Protein AF-A0AAD3SDN3-F1 (afdb_monomer_lite)

Secondary structure (DSSP, 8-state):
-----------------------HHHHHHHHHHHHHHHHHHHHHHHHHHHHHHHHHHHHHHHHHHHHHHHHHHHHHHHHHHHHHHHHHHHHHHHHHHHHHHHHHHHHHHHHHHHHHHHHHHHHHHHHHHHHHHHHHHHHHHHHHHHHHHHHHHHHHHHHHHHHHHHHHHHHHHHHHHHHHHHHHHHHHHHHHHTS-TTSHHHHHHHHHHHHHHHTTSTTS--SSHHHHHHHHHHHHHHHHHHHHHHHHHHHHHHHHHHHHHHHHHHHHHHHHHHHHHHHHHHHHHHHHHHHHH-TT-SS-SSS---------------HHHHHHHHHHHHHHHHHHHHHHHHHHHHHHHHHHHHHHHHHHHHHHHHHHHHHHHHHHHHHHHHHHHHHHHHHHH--S-HHHHHHHHHHHHHHHHHHTT-----------------------------TTHHHHHHHHHHHHHHHHHHHHHHHHHHHHHHHHHHHHHHHHHHHHHHHHHHHHHHHHHHHHHHHHHHHHHHHHHHHHHHHHHHHHHHHHHHHHHHHHHHHHHHHHHHHHHHHHHHHHHHHHHHHHHHHHHHHHHHHHHHHHHHHHHHHHHHHHHHHHHHHHHHHHHHHHHHHHHHHHHHHHTS------PPP----------------------------------

pLDDT: mean 76.63, std 21.66, range [28.31, 98.19]

InterPro domains:
  IPR040300 Uncharacterized protein At3g49055-like [PTHR34937] (260-668)

Foldseek 3Di:
DDDDDDDDDDDDDDDDDDDDDDDPPVVVVVVVVVVVVVVVVVVVVVVVVVVVVVVVVVVVVVVVVVVVVVVVVVVVVVVVVVVVVVVVVVVVVVVVVVVVVVVVVVVVVVVVVVVVVVVVVVVVVVVVVVVVVVVVVVVVVVVVVVVVVVVVVVVVVVVVVVVVVVVVVVVVVVVVVVVVVVVVVVVVVVVVVVDPDPPPVVVVVVVVVVVVVVVVVPPDDPPPVVVVVVVVVVVVVVVVVVVVVVVVVVVVVVVVVVVVVVVVVVVVLVVLVVVQVVLVVLLVVLVVLLVVLPPDDPDPPDPDPPDDDPPDDDDPDDPVVVSVVSSVVSNVSSVVSVVVSVVSVVVVVVVVVVVVVVVVVVVVVVVVVVVVVVVVVVVVVVVVVVLVVVLVVPPDDPVVSVVSVVVSVQVVCVVVPNHDPPDDDDDDDDDDDDDDDDDDDDDDDDDPVVVVVVVVVVVVVVVVVVVVVVVVVVVVVVVVVVVVVVVVVVVVVVVVVVVVVVVVVVVVVVVVVVVVVVVVVVVVVVVVVVVVVVVVVVVVVVVVVVVVVVVVVVVVVVVVVVVVVVVVVVVVVVVVVVVVVVVVVVVVVVVVVVVVVVVVVVVVVVVVVVVVVVVVVVVVVVVVVVCVVPDDDDDDDDDDDDPDDDDDDDDDDDDDDDDDDDDDDDDDDDDDD

Sequence (673 aa):
MDGSEPSPSPGTPIITAGDNSPNKDQNYQLQSEYDSLLAELESLRASYHTLEFKYKEAEDNLVEFQQERDDALKKIVEFEKTVEGLSSERDGLCDWMRRAGEREEDLKRKIDDGMREKEGLEREIYAMVREREELVSKIDVGIREKEDLIREVEVYKKKNVELEDEKRERLESFSRNLESISAIKESMVRIAESLDGERVENVAKKSKELKQNLDSAEKYGESKELSELSLELNVVSRMVEWVEVRLDDNRRKMKEEKSELEDEKGGRVEDLSRSLNSISTLKESLARIIESLDEDKEDNAIEESKDMKEDSISDEKSEESKELNVFLMELNAVLRIAKRVEANLNDYQEKMKKEKREFENSVVSLTEENRDINSLLRIALIEKEAVEKSLNKLKGNNEQKRVALLQIAERGLQRVGFGFMMGAAPSEPSAENTSSNASNVSDSSECEEEVVSLASTLEKIMKNLRLEITQLRRALEESRSDNERLRSLTEKQAQQIAEQTLCIKELEDQETMLTQNVKEFLMEIKATEEEVARWRGACELEVEAGKSIVEERDKVIALLKLELDKTRAALEVSNRKLKVKEELAAVAIAAQEAAERSLQLADSRAAGLHERIEELTRQSEEAENRKQNRKWVRRLCWPWRVLKANAATAASTKVQDVRHLLPEMQALLHTTI

Radius of gyration: 79.08 Å; chains: 1; bounding box: 184×102×234 Å

Organism: Nepenthes gracilis (NCBI:txid150966)

Structure (mmCIF, N/CA/C/O backbone):
data_AF-A0AAD3SDN3-F1
#
_entry.id   AF-A0AAD3SDN3-F1
#
loop_
_atom_site.group_PDB
_atom_site.id
_atom_site.type_symbol
_atom_site.label_atom_id
_atom_site.label_alt_id
_atom_site.label_comp_id
_atom_site.label_asym_id
_atom_site.label_entity_id
_atom_site.label_seq_id
_atom_site.pdbx_PDB_ins_code
_atom_site.Cartn_x
_atom_site.Cartn_y
_atom_site.Cartn_z
_atom_site.occupancy
_atom_site.B_iso_or_equiv
_atom_site.auth_seq_id
_atom_site.auth_comp_id
_atom_site.auth_asym_id
_atom_site.auth_atom_id
_atom_site.pdbx_PDB_model_num
ATOM 1 N N . MET A 1 1 ? 74.213 -10.047 -65.437 1.00 37.81 1 MET A N 1
ATOM 2 C CA . MET A 1 1 ? 75.524 -10.716 -65.385 1.00 37.81 1 MET A CA 1
ATOM 3 C C . MET A 1 1 ? 75.721 -11.417 -66.710 1.00 37.81 1 MET A C 1
ATOM 5 O O . MET A 1 1 ? 74.798 -12.095 -67.133 1.00 37.81 1 MET A O 1
ATOM 9 N N . ASP A 1 2 ? 76.851 -11.099 -67.339 1.00 40.00 2 ASP A N 1
ATOM 10 C CA . ASP A 1 2 ? 77.615 -11.761 -68.406 1.00 40.00 2 ASP A CA 1
ATOM 11 C C . ASP A 1 2 ? 77.038 -12.915 -69.233 1.00 40.00 2 ASP A C 1
ATOM 13 O O . ASP A 1 2 ? 76.475 -13.871 -68.710 1.00 40.00 2 ASP A O 1
ATOM 17 N N . GLY A 1 3 ? 77.402 -12.889 -70.521 1.00 40.22 3 GLY A N 1
ATOM 18 C CA . GLY A 1 3 ? 77.595 -14.088 -71.341 1.00 40.22 3 GLY A CA 1
ATOM 19 C C . GLY A 1 3 ? 77.077 -13.915 -72.768 1.00 40.22 3 GLY A C 1
ATOM 20 O O . GLY A 1 3 ? 75.964 -14.322 -73.058 1.00 40.22 3 GLY A O 1
ATOM 21 N N . SER A 1 4 ? 77.759 -13.160 -73.630 1.00 40.25 4 SER A N 1
ATOM 22 C CA . SER A 1 4 ? 78.817 -13.669 -74.528 1.00 40.25 4 SER A CA 1
ATOM 23 C C . SER A 1 4 ? 78.279 -14.530 -75.680 1.00 40.25 4 SER A C 1
ATOM 25 O O . SER A 1 4 ? 78.220 -15.753 -75.592 1.00 40.25 4 SER A O 1
ATOM 27 N N . GLU A 1 5 ? 77.961 -13.867 -76.794 1.00 47.41 5 GLU A N 1
ATOM 28 C CA . GLU A 1 5 ? 78.005 -14.458 -78.138 1.00 47.41 5 GLU A CA 1
ATOM 29 C C . GLU A 1 5 ? 79.453 -14.828 -78.512 1.00 47.41 5 GLU A C 1
ATOM 31 O O . GLU A 1 5 ? 80.381 -14.092 -78.159 1.00 47.41 5 GLU A O 1
ATOM 36 N N . PRO A 1 6 ? 79.664 -15.890 -79.311 1.00 48.72 6 PRO A N 1
ATOM 37 C CA . PRO A 1 6 ? 80.833 -15.975 -80.166 1.00 48.72 6 PRO A CA 1
ATOM 38 C C . PRO A 1 6 ? 80.476 -15.986 -81.660 1.00 48.72 6 PRO A C 1
ATOM 40 O O . PRO A 1 6 ? 79.524 -16.606 -82.127 1.00 48.72 6 PRO A O 1
ATOM 43 N N . SER A 1 7 ? 81.341 -15.274 -82.370 1.00 38.91 7 SER A N 1
ATOM 44 C CA . SER A 1 7 ? 81.437 -14.946 -83.788 1.00 38.91 7 SER A CA 1
ATOM 45 C C . SER A 1 7 ? 81.396 -16.126 -84.782 1.00 38.91 7 SER A C 1
ATOM 47 O O . SER A 1 7 ? 81.728 -17.259 -84.430 1.00 38.91 7 SER A O 1
ATOM 49 N N . PRO A 1 8 ? 81.111 -15.849 -86.072 1.00 52.03 8 PRO A N 1
ATOM 50 C CA . PRO A 1 8 ? 81.105 -16.836 -87.148 1.00 52.03 8 PRO A CA 1
ATOM 51 C C . PRO A 1 8 ? 82.516 -17.061 -87.720 1.00 52.03 8 PRO A C 1
ATOM 53 O O . PRO A 1 8 ? 83.302 -16.124 -87.857 1.00 52.03 8 PRO A O 1
ATOM 56 N N . SER A 1 9 ? 82.831 -18.299 -88.112 1.00 36.91 9 SER A N 1
ATOM 57 C CA . SER A 1 9 ? 84.008 -18.626 -88.932 1.00 36.91 9 SER A CA 1
ATOM 58 C C . SER A 1 9 ? 83.576 -19.214 -90.281 1.00 36.91 9 SER A C 1
ATOM 60 O O . SER A 1 9 ? 82.856 -20.212 -90.294 1.00 36.91 9 SER A O 1
ATOM 62 N N . PRO A 1 10 ? 84.017 -18.633 -91.413 1.00 56.72 10 PRO A N 1
ATOM 63 C CA . PRO A 1 10 ? 83.818 -19.174 -92.751 1.00 56.72 10 PRO A CA 1
ATOM 64 C C . PRO A 1 10 ? 85.047 -19.986 -93.193 1.00 56.72 10 PRO A C 1
ATOM 66 O O . PRO A 1 10 ? 86.179 -19.507 -93.138 1.00 56.72 10 PRO A O 1
ATOM 69 N N . GLY A 1 11 ? 84.825 -21.217 -93.656 1.00 38.62 11 GLY A N 1
ATOM 70 C CA . GLY A 1 11 ? 85.870 -22.120 -94.141 1.00 38.62 11 GLY A CA 1
ATOM 71 C C . GLY A 1 11 ? 85.460 -22.825 -95.434 1.00 38.62 11 GLY A C 1
ATOM 72 O O . GLY A 1 11 ? 84.835 -23.876 -95.403 1.00 38.62 11 GLY A O 1
ATOM 73 N N . THR A 1 12 ? 85.827 -22.213 -96.560 1.00 44.38 12 THR A N 1
ATOM 74 C CA . THR A 1 12 ? 86.000 -22.774 -97.921 1.00 44.38 12 THR A CA 1
ATOM 75 C C . THR A 1 12 ? 86.770 -24.120 -97.916 1.00 44.38 12 THR A C 1
ATOM 77 O O . THR A 1 12 ? 87.548 -24.319 -96.982 1.00 44.38 12 THR A O 1
ATOM 80 N N . PRO A 1 13 ? 86.693 -25.010 -98.945 1.00 48.81 13 PRO A N 1
ATOM 81 C CA . PRO A 1 13 ? 87.228 -24.669 -100.271 1.00 48.81 13 PRO A CA 1
ATOM 82 C C . PRO A 1 13 ? 86.582 -25.303 -101.522 1.00 48.81 13 PRO A C 1
ATOM 84 O O . PRO A 1 13 ? 85.961 -26.360 -101.532 1.00 48.81 13 PRO A O 1
ATOM 87 N N . ILE A 1 14 ? 86.864 -24.594 -102.612 1.00 42.34 14 ILE A N 1
ATOM 88 C CA . ILE A 1 14 ? 86.837 -24.958 -104.028 1.00 42.34 14 ILE A CA 1
ATOM 89 C C . ILE A 1 14 ? 87.707 -26.202 -104.294 1.00 42.34 14 ILE A C 1
ATOM 91 O O . ILE A 1 14 ? 88.878 -26.202 -103.916 1.00 42.34 14 ILE A O 1
ATOM 95 N N . ILE A 1 15 ? 87.191 -27.193 -105.036 1.00 39.31 15 ILE A N 1
ATOM 96 C CA . ILE A 1 15 ? 87.999 -28.141 -105.828 1.00 39.31 15 ILE A CA 1
ATOM 97 C C . ILE A 1 15 ? 87.371 -28.292 -107.219 1.00 39.31 15 ILE A C 1
ATOM 99 O O . ILE A 1 15 ? 86.205 -28.647 -107.377 1.00 39.31 15 ILE A O 1
ATOM 103 N N . THR A 1 16 ? 88.180 -27.982 -108.226 1.00 37.66 16 THR A N 1
ATOM 104 C CA . THR A 1 16 ? 87.940 -28.113 -109.663 1.00 37.66 16 THR A CA 1
ATOM 105 C C . THR A 1 16 ? 88.268 -29.514 -110.183 1.00 37.66 16 THR A C 1
ATOM 107 O O . THR A 1 16 ? 89.289 -30.074 -109.801 1.00 37.66 16 THR A O 1
ATOM 110 N N . ALA A 1 17 ? 87.464 -29.951 -111.158 1.00 35.44 17 ALA A N 1
ATOM 111 C CA . ALA A 1 17 ? 87.766 -30.843 -112.286 1.00 35.44 17 ALA A CA 1
ATOM 112 C C . ALA A 1 17 ? 88.344 -32.248 -112.011 1.00 35.44 17 ALA A C 1
ATOM 114 O O . ALA A 1 17 ? 89.496 -32.423 -111.628 1.00 35.44 17 ALA A O 1
ATOM 115 N N . GLY A 1 18 ? 87.557 -33.258 -112.385 1.00 33.72 18 GLY A N 1
ATOM 116 C CA . GLY A 1 18 ? 87.998 -34.637 -112.564 1.00 33.72 18 GLY A CA 1
ATOM 117 C C . GLY A 1 18 ? 86.913 -35.449 -113.261 1.00 33.72 18 GLY A C 1
ATOM 118 O O . GLY A 1 18 ? 86.031 -35.990 -112.602 1.00 33.72 18 GLY A O 1
ATOM 119 N N . ASP A 1 19 ? 86.966 -35.483 -114.594 1.00 40.09 19 ASP A N 1
ATOM 120 C CA . ASP A 1 19 ? 86.194 -36.390 -115.442 1.00 40.09 19 ASP A CA 1
ATOM 121 C C . ASP A 1 19 ? 86.355 -37.839 -114.970 1.00 40.09 19 ASP A C 1
ATOM 123 O O . ASP A 1 19 ? 87.475 -38.343 -114.906 1.00 40.09 19 ASP A O 1
ATOM 127 N N . ASN A 1 20 ? 85.235 -38.500 -114.667 1.00 38.78 20 ASN A N 1
ATOM 128 C CA . ASN A 1 20 ? 84.990 -39.919 -114.939 1.00 38.78 20 ASN A CA 1
ATOM 129 C C . ASN A 1 20 ? 83.547 -40.271 -114.552 1.00 38.78 20 ASN A C 1
ATOM 131 O O . ASN A 1 20 ? 83.221 -40.492 -113.388 1.00 38.78 20 ASN A O 1
ATOM 135 N N . SER A 1 21 ? 82.676 -40.341 -115.561 1.00 47.00 21 SER A N 1
ATOM 136 C CA . SER A 1 21 ? 81.400 -41.056 -115.468 1.00 47.00 21 SER A CA 1
ATOM 137 C C . SER A 1 21 ? 81.685 -42.531 -115.157 1.00 47.00 21 SER A C 1
ATOM 139 O O . SER A 1 21 ? 82.537 -43.132 -115.818 1.00 47.00 21 SER A O 1
ATOM 141 N N . PRO A 1 22 ? 81.006 -43.122 -114.160 1.00 45.06 22 PRO A N 1
ATOM 142 C CA . PRO A 1 22 ? 79.918 -44.028 -114.529 1.00 45.06 22 PRO A CA 1
ATOM 143 C C . PRO A 1 22 ? 78.721 -44.017 -113.552 1.00 45.06 22 PRO A C 1
ATOM 145 O O . PRO A 1 22 ? 78.817 -43.590 -112.410 1.00 45.06 22 PRO A O 1
ATOM 148 N N . ASN A 1 23 ? 77.599 -44.569 -114.021 1.00 44.19 23 ASN A N 1
ATOM 149 C CA . ASN A 1 23 ? 76.386 -44.945 -113.278 1.00 44.19 23 ASN A CA 1
ATOM 150 C C . ASN A 1 23 ? 75.472 -43.829 -112.743 1.00 44.19 23 ASN A C 1
ATOM 152 O O . ASN A 1 23 ? 75.462 -43.487 -111.563 1.00 44.19 23 ASN A O 1
ATOM 156 N N . LYS A 1 24 ? 74.558 -43.382 -113.620 1.00 51.09 24 LYS A N 1
ATOM 157 C CA . LYS A 1 24 ? 73.348 -42.615 -113.270 1.00 51.09 24 LYS A CA 1
ATOM 158 C C . LYS A 1 24 ? 72.533 -43.254 -112.133 1.00 51.09 24 LYS A C 1
ATOM 160 O O . LYS A 1 24 ? 71.957 -42.513 -111.347 1.00 51.09 24 LYS A O 1
ATOM 165 N N . ASP A 1 25 ? 72.543 -44.578 -111.990 1.00 54.25 25 ASP A N 1
ATOM 166 C CA . ASP A 1 25 ? 71.710 -45.278 -111.003 1.00 54.25 25 ASP A CA 1
ATOM 167 C C . ASP A 1 25 ? 72.150 -45.046 -109.545 1.00 54.25 25 ASP A C 1
ATOM 169 O O . ASP A 1 25 ? 71.295 -44.907 -108.679 1.00 54.25 25 ASP A O 1
ATOM 173 N N . GLN A 1 26 ? 73.452 -44.890 -109.264 1.00 53.69 26 GLN A N 1
ATOM 174 C CA . GLN A 1 26 ? 73.941 -44.565 -107.909 1.00 53.69 26 GLN A CA 1
ATOM 175 C C . GLN A 1 26 ? 73.656 -43.110 -107.513 1.00 53.69 26 GLN A C 1
ATOM 177 O O . GLN A 1 26 ? 73.443 -42.820 -106.339 1.00 53.69 26 GLN A O 1
ATOM 182 N N . ASN A 1 27 ? 73.616 -42.199 -108.489 1.00 54.69 27 ASN A N 1
ATOM 183 C CA . ASN A 1 27 ? 73.317 -40.787 -108.255 1.00 54.69 27 ASN A CA 1
ATOM 184 C C . ASN A 1 27 ? 71.819 -40.574 -107.959 1.00 54.69 27 ASN A C 1
ATOM 186 O O . ASN A 1 27 ? 71.474 -39.835 -107.047 1.00 54.69 27 ASN A O 1
ATOM 190 N N . TYR A 1 28 ? 70.923 -41.308 -108.635 1.00 62.38 28 TYR A N 1
ATOM 191 C CA . TYR A 1 28 ? 69.497 -41.331 -108.273 1.00 62.38 28 TYR A CA 1
ATOM 192 C C . TYR A 1 28 ? 69.248 -41.942 -106.884 1.00 62.38 28 TYR A C 1
ATOM 194 O O . TYR A 1 28 ? 68.345 -41.499 -106.179 1.00 62.38 28 TYR A O 1
ATOM 202 N N . GLN A 1 29 ? 70.056 -42.925 -106.476 1.00 69.19 29 GLN A N 1
ATOM 203 C CA . GLN A 1 29 ? 69.941 -43.581 -105.171 1.00 69.19 29 GLN A CA 1
ATOM 204 C C . GLN A 1 29 ? 70.410 -42.670 -104.027 1.00 69.19 29 GLN A C 1
ATOM 206 O O . GLN A 1 29 ? 69.671 -42.476 -103.068 1.00 69.19 29 GLN A O 1
ATOM 211 N N . LEU A 1 30 ? 71.565 -42.015 -104.183 1.00 72.62 30 LEU A N 1
ATOM 212 C CA . LEU A 1 30 ? 72.063 -41.006 -103.239 1.00 72.62 30 LEU A CA 1
ATOM 213 C C . LEU A 1 30 ? 71.137 -39.789 -103.142 1.00 72.62 30 LEU A C 1
ATOM 215 O O . LEU A 1 30 ? 70.952 -39.241 -102.059 1.00 72.62 30 LEU A O 1
ATOM 219 N N . GLN A 1 31 ? 70.532 -39.373 -104.256 1.00 75.62 31 GLN A N 1
ATOM 220 C CA . GLN A 1 31 ? 69.595 -38.253 -104.264 1.00 75.62 31 GLN A CA 1
ATOM 221 C C . GLN A 1 31 ? 68.256 -38.619 -103.607 1.00 75.62 31 GLN A C 1
ATOM 223 O O . GLN A 1 31 ? 67.718 -37.824 -102.847 1.00 75.62 31 GLN A O 1
ATOM 228 N N . SER A 1 32 ? 67.767 -39.849 -103.801 1.00 78.31 32 SER A N 1
ATOM 229 C CA . SER A 1 32 ? 66.595 -40.360 -103.080 1.00 78.31 32 SER A CA 1
ATOM 230 C C . SER A 1 32 ? 66.852 -40.526 -101.578 1.00 78.31 32 SER A C 1
ATOM 232 O O . SER A 1 32 ? 65.950 -40.279 -100.782 1.00 78.31 32 SER A O 1
ATOM 234 N N . GLU A 1 33 ? 68.053 -40.953 -101.178 1.00 82.38 33 GLU A N 1
ATOM 235 C CA . GLU A 1 33 ? 68.458 -41.023 -99.767 1.00 82.38 33 GLU A CA 1
ATOM 236 C C . GLU A 1 33 ? 68.576 -39.622 -99.153 1.00 82.38 33 GLU A C 1
ATOM 238 O O . GLU A 1 33 ? 68.126 -39.405 -98.029 1.00 82.38 33 GLU A O 1
ATOM 243 N N . TYR A 1 34 ? 69.108 -38.652 -99.903 1.00 81.94 34 TYR A N 1
ATOM 244 C CA . TYR A 1 34 ? 69.172 -37.249 -99.495 1.00 81.94 34 TYR A CA 1
ATOM 245 C C . TYR A 1 34 ? 67.779 -36.633 -99.315 1.00 81.94 34 TYR A C 1
ATOM 247 O O . TYR A 1 34 ? 67.525 -36.009 -98.288 1.00 81.94 34 TYR A O 1
ATOM 255 N N . ASP A 1 35 ? 66.861 -36.853 -100.259 1.00 84.44 35 ASP A N 1
ATOM 256 C CA . ASP A 1 35 ? 65.482 -36.360 -100.170 1.00 84.44 35 ASP A CA 1
ATOM 257 C C . ASP A 1 35 ? 64.709 -37.040 -99.020 1.00 84.44 35 ASP A C 1
ATOM 259 O O . ASP A 1 35 ? 63.925 -36.387 -98.330 1.00 84.44 35 ASP A O 1
ATOM 263 N N . SER A 1 36 ? 64.972 -38.327 -98.748 1.00 86.88 36 SER A N 1
ATOM 264 C CA . SER A 1 36 ? 64.420 -39.046 -97.585 1.00 86.88 36 SER A CA 1
ATOM 265 C C . SER A 1 36 ? 64.940 -38.476 -96.263 1.00 86.88 36 SER A C 1
ATOM 267 O O . SER A 1 36 ? 64.159 -38.227 -95.348 1.00 86.88 36 SER A O 1
ATOM 269 N N . LEU A 1 37 ? 66.248 -38.221 -96.167 1.00 87.81 37 LEU A N 1
ATOM 270 C CA . LEU A 1 37 ? 66.866 -37.596 -94.994 1.00 87.81 37 LEU A CA 1
ATOM 271 C C . LEU A 1 37 ? 66.384 -36.155 -94.792 1.00 87.81 37 LEU A C 1
ATOM 273 O O . LEU A 1 37 ? 66.201 -35.718 -93.655 1.00 87.81 37 LEU A O 1
ATOM 277 N N . LEU A 1 38 ? 66.150 -35.413 -95.876 1.00 88.19 38 LEU A N 1
ATOM 278 C CA . LEU A 1 38 ? 65.588 -34.068 -95.819 1.00 88.19 38 LEU A CA 1
ATOM 279 C C . LEU A 1 38 ? 64.148 -34.099 -95.288 1.00 88.19 38 LEU A C 1
ATOM 281 O O . LEU A 1 38 ? 63.824 -33.331 -94.385 1.00 88.19 38 LEU A O 1
ATOM 285 N N . ALA A 1 39 ? 63.319 -35.032 -95.766 1.00 87.31 39 ALA A N 1
ATOM 286 C CA . ALA A 1 39 ? 61.962 -35.234 -95.262 1.00 87.31 39 ALA A CA 1
ATOM 287 C C . ALA A 1 39 ? 61.943 -35.658 -93.779 1.00 87.31 39 ALA A C 1
ATOM 289 O O . ALA A 1 39 ? 61.107 -35.183 -93.007 1.00 87.31 39 ALA A O 1
ATOM 290 N N . GLU A 1 40 ? 62.886 -36.502 -93.346 1.00 91.44 40 GLU A N 1
ATOM 291 C CA . GLU A 1 40 ? 63.057 -36.864 -91.933 1.00 91.44 40 GLU A CA 1
ATOM 292 C C . GLU A 1 40 ? 63.473 -35.662 -91.073 1.00 91.44 40 GLU A C 1
ATOM 294 O O . GLU A 1 40 ? 62.921 -35.468 -89.989 1.00 91.44 40 GLU A O 1
ATOM 299 N N . LEU A 1 41 ? 64.388 -34.815 -91.556 1.00 88.69 41 LEU A N 1
ATOM 300 C CA . LEU A 1 41 ? 64.799 -33.586 -90.867 1.00 88.69 41 LEU A CA 1
ATOM 301 C C . LEU A 1 41 ? 63.670 -32.553 -90.786 1.00 88.69 41 LEU A C 1
ATOM 303 O O . LEU A 1 41 ? 63.511 -31.897 -89.755 1.00 88.69 41 LEU A O 1
ATOM 307 N N . GLU A 1 42 ? 62.875 -32.403 -91.844 1.00 90.75 42 GLU A N 1
ATOM 308 C CA . GLU A 1 42 ? 61.697 -31.532 -91.851 1.00 90.75 42 GLU A CA 1
ATOM 309 C C . GLU A 1 42 ? 60.608 -32.053 -90.904 1.00 90.75 42 GLU A C 1
ATOM 311 O O . GLU A 1 42 ? 60.052 -31.275 -90.124 1.00 90.75 42 GLU A O 1
ATOM 316 N N . SER A 1 43 ? 60.372 -33.369 -90.881 1.00 91.62 43 SER A N 1
ATOM 317 C CA . SER A 1 43 ? 59.487 -34.029 -89.913 1.00 91.62 43 SER A CA 1
ATOM 318 C C . SER A 1 43 ? 59.977 -33.836 -88.473 1.00 91.62 43 SER A C 1
ATOM 320 O O . SER A 1 43 ? 59.195 -33.494 -87.582 1.00 91.62 43 SER A O 1
ATOM 322 N N . LEU A 1 44 ? 61.284 -33.980 -88.230 1.00 93.56 44 LEU A N 1
ATOM 323 C CA . LEU A 1 44 ? 61.881 -33.763 -86.915 1.00 93.56 44 LEU A CA 1
ATOM 324 C C . LEU A 1 44 ? 61.748 -32.298 -86.481 1.00 93.56 44 LEU A C 1
ATOM 326 O O . LEU A 1 44 ? 61.363 -32.038 -85.342 1.00 93.56 44 LEU A O 1
ATOM 330 N N . ARG A 1 45 ? 61.972 -31.339 -87.387 1.00 92.12 45 ARG A N 1
ATOM 331 C CA . ARG A 1 45 ? 61.772 -29.907 -87.120 1.00 92.12 45 ARG A CA 1
ATOM 332 C C . ARG A 1 45 ? 60.311 -29.591 -86.787 1.00 92.12 45 ARG A C 1
ATOM 334 O O . ARG A 1 45 ? 60.052 -28.864 -85.831 1.00 92.12 45 ARG A O 1
ATOM 341 N N . ALA A 1 46 ? 59.358 -30.164 -87.520 1.00 92.00 46 ALA A N 1
ATOM 342 C CA . ALA A 1 46 ? 57.933 -30.015 -87.224 1.00 92.00 46 ALA A CA 1
ATOM 343 C C . ALA A 1 46 ? 57.566 -30.614 -85.852 1.00 92.00 46 ALA A C 1
ATOM 345 O O . ALA A 1 46 ? 56.816 -30.005 -85.083 1.00 92.00 46 ALA A O 1
ATOM 346 N N . SER A 1 47 ? 58.141 -31.771 -85.504 1.00 93.62 47 SER A N 1
ATOM 347 C CA . SER A 1 47 ? 57.955 -32.388 -84.186 1.00 93.62 47 SER A CA 1
ATOM 348 C C . SER A 1 47 ? 58.562 -31.550 -83.054 1.00 93.62 47 SER A C 1
ATOM 350 O O . SER A 1 47 ? 57.937 -31.408 -82.005 1.00 93.62 47 SER A O 1
ATOM 352 N N . TYR A 1 48 ? 59.721 -30.924 -83.290 1.00 93.31 48 TYR A N 1
ATOM 353 C CA . TYR A 1 48 ? 60.373 -30.025 -82.341 1.00 93.31 48 TYR A CA 1
ATOM 354 C C . TYR A 1 48 ? 59.525 -28.779 -82.092 1.00 93.31 48 TYR A C 1
ATOM 356 O O . TYR A 1 48 ? 59.244 -28.471 -80.942 1.00 93.31 48 TYR A O 1
ATOM 364 N N . HIS A 1 49 ? 59.023 -28.120 -83.142 1.00 93.38 49 HIS A N 1
ATOM 365 C CA . HIS A 1 49 ? 58.121 -26.975 -82.974 1.00 93.38 49 HIS A CA 1
ATOM 366 C C . HIS A 1 49 ? 56.811 -27.354 -82.276 1.00 93.38 49 HIS A C 1
ATOM 368 O O . HIS A 1 49 ? 56.286 -26.582 -81.480 1.00 93.38 49 HIS A O 1
ATOM 374 N N . THR A 1 50 ? 56.294 -28.562 -82.522 1.00 94.50 50 THR A N 1
ATOM 375 C CA . THR A 1 50 ? 55.121 -29.075 -81.798 1.00 94.50 50 THR A CA 1
ATOM 376 C C . THR A 1 50 ? 55.430 -29.279 -80.312 1.00 94.50 50 THR A C 1
ATOM 378 O O . THR A 1 50 ? 54.593 -28.983 -79.461 1.00 94.50 50 THR A O 1
ATOM 381 N N . LEU A 1 51 ? 56.622 -29.784 -79.985 1.00 94.25 51 LEU A N 1
ATOM 382 C CA . LEU A 1 51 ? 57.066 -29.964 -78.604 1.00 94.25 51 LEU A CA 1
ATOM 383 C C . LEU A 1 51 ? 57.317 -28.619 -77.913 1.00 94.25 51 LEU A C 1
ATOM 385 O O . LEU A 1 51 ? 56.909 -28.450 -76.773 1.00 94.25 51 LEU A O 1
ATOM 389 N N . GLU A 1 52 ? 57.929 -27.665 -78.609 1.00 93.38 52 GLU A N 1
ATOM 390 C CA . GLU A 1 52 ? 58.162 -26.294 -78.145 1.00 93.38 52 GLU A CA 1
ATOM 391 C C . GLU A 1 52 ? 56.838 -25.577 -77.851 1.00 93.38 52 GLU A C 1
ATOM 393 O O . GLU A 1 52 ? 56.685 -24.966 -76.795 1.00 93.38 52 GLU A O 1
ATOM 398 N N . PHE A 1 53 ? 55.840 -25.730 -78.728 1.00 94.62 53 PHE A N 1
ATOM 399 C CA . PHE A 1 53 ? 54.489 -25.221 -78.496 1.00 94.62 53 PHE A CA 1
ATOM 400 C C . PHE A 1 53 ? 53.845 -25.849 -77.252 1.00 94.62 53 PHE A C 1
ATOM 402 O O . PHE A 1 53 ? 53.357 -25.126 -76.390 1.00 94.62 53 PHE A O 1
ATOM 409 N N . LYS A 1 54 ? 53.895 -27.181 -77.118 1.00 95.38 54 LYS A N 1
ATOM 410 C CA . LYS A 1 54 ? 53.355 -27.889 -75.942 1.00 95.38 54 LYS A CA 1
ATOM 411 C C . LYS A 1 54 ? 54.090 -27.544 -74.650 1.00 95.38 54 LYS A C 1
ATOM 413 O O . LYS A 1 54 ? 53.474 -27.514 -73.592 1.00 95.38 54 LYS A O 1
ATOM 418 N N . TYR A 1 55 ? 55.399 -27.312 -74.722 1.00 93.94 55 TYR A N 1
ATOM 419 C CA . TYR A 1 55 ? 56.193 -26.868 -73.582 1.00 93.94 55 TYR A CA 1
ATOM 420 C C . TYR A 1 55 ? 55.732 -25.484 -73.124 1.00 93.94 55 TYR A C 1
ATOM 422 O O . TYR A 1 55 ? 55.480 -25.294 -71.939 1.00 93.94 55 TYR A O 1
ATOM 430 N N . LYS A 1 56 ? 55.537 -24.554 -74.066 1.00 94.19 56 LYS A N 1
ATOM 431 C CA . LYS A 1 56 ? 55.024 -23.215 -73.769 1.00 94.19 56 LYS A CA 1
ATOM 432 C C . LYS A 1 56 ? 53.601 -23.244 -73.206 1.00 94.19 56 LYS A C 1
ATOM 434 O O . LYS A 1 56 ? 53.324 -22.579 -72.221 1.00 94.19 56 LYS A O 1
ATOM 439 N N . GLU A 1 57 ? 52.728 -24.074 -73.771 1.00 95.44 57 GLU A N 1
ATOM 440 C CA . GLU A 1 57 ? 51.373 -24.299 -73.252 1.00 95.44 57 GLU A CA 1
ATOM 441 C C . GLU A 1 57 ? 51.395 -24.875 -71.823 1.00 95.44 57 GLU A C 1
ATOM 443 O O . GLU A 1 57 ? 50.621 -24.458 -70.966 1.00 95.44 57 GLU A O 1
ATOM 448 N N . ALA A 1 58 ? 52.300 -25.813 -71.525 1.00 93.94 58 ALA A N 1
ATOM 449 C CA . ALA A 1 58 ? 52.472 -26.345 -70.173 1.00 93.94 58 ALA A CA 1
ATOM 450 C C . ALA A 1 58 ? 53.034 -25.302 -69.189 1.00 93.94 58 ALA A C 1
ATOM 452 O O . ALA A 1 58 ? 52.652 -25.308 -68.019 1.00 93.94 58 ALA A O 1
ATOM 453 N N . GLU A 1 59 ? 53.919 -24.416 -69.651 1.00 94.62 59 GLU A N 1
ATOM 454 C CA . GLU A 1 59 ? 54.450 -23.297 -68.867 1.00 94.62 59 GLU A CA 1
ATOM 455 C C . GLU A 1 59 ? 53.349 -22.278 -68.534 1.00 94.62 59 GLU A C 1
ATOM 457 O O . GLU A 1 59 ? 53.193 -21.918 -67.367 1.00 94.62 59 GLU A O 1
ATOM 462 N N . ASP A 1 60 ? 52.519 -21.904 -69.512 1.00 94.50 60 ASP A N 1
ATOM 463 C CA . ASP A 1 60 ? 51.374 -21.008 -69.314 1.00 94.50 60 ASP A CA 1
ATOM 464 C C . ASP A 1 60 ? 50.350 -21.613 -68.327 1.00 94.50 60 ASP A C 1
ATOM 466 O O . ASP A 1 60 ? 49.929 -20.945 -67.380 1.00 94.50 60 ASP A O 1
ATOM 470 N N . ASN A 1 61 ? 50.029 -22.908 -68.461 1.00 95.69 61 ASN A N 1
ATOM 471 C CA . ASN A 1 61 ? 49.153 -23.627 -67.522 1.00 95.69 61 ASN A CA 1
ATOM 472 C C . ASN A 1 61 ? 49.727 -23.679 -66.094 1.00 95.69 61 ASN A C 1
ATOM 474 O O . ASN A 1 61 ? 48.982 -23.637 -65.114 1.00 95.69 61 ASN A O 1
ATOM 478 N N . LEU A 1 62 ? 51.054 -23.791 -65.945 1.00 95.62 62 LEU A N 1
ATOM 479 C CA . LEU A 1 62 ? 51.696 -23.784 -64.629 1.00 95.62 62 LEU A CA 1
ATOM 480 C C . LEU A 1 62 ? 51.572 -22.411 -63.959 1.00 95.62 62 LEU A C 1
ATOM 482 O O . LEU A 1 62 ? 51.359 -22.350 -62.747 1.00 95.62 62 LEU A O 1
ATOM 486 N N . VAL A 1 63 ? 51.695 -21.327 -64.729 1.00 95.31 63 VAL A N 1
ATOM 487 C CA . VAL A 1 63 ? 51.494 -19.959 -64.231 1.00 95.31 63 VAL A CA 1
ATOM 488 C C . VAL A 1 63 ? 50.041 -19.749 -63.807 1.00 95.31 63 VAL A C 1
ATOM 490 O O . VAL A 1 63 ? 49.803 -19.230 -62.717 1.00 95.31 63 VAL A O 1
ATOM 493 N N . GLU A 1 64 ? 49.076 -20.209 -64.607 1.00 95.25 64 GLU A N 1
ATOM 494 C CA . GLU A 1 64 ? 47.651 -20.142 -64.260 1.00 95.25 64 GLU A CA 1
ATOM 495 C C . GLU A 1 64 ? 47.354 -20.912 -62.964 1.00 95.25 64 GLU A C 1
ATOM 497 O O . GLU A 1 64 ? 46.771 -20.359 -62.033 1.00 95.25 64 GLU A O 1
ATOM 502 N N . PHE A 1 65 ? 47.863 -22.140 -62.828 1.00 94.25 65 PHE A N 1
ATOM 503 C CA . PHE A 1 65 ? 47.696 -22.931 -61.605 1.00 94.25 65 PHE A CA 1
ATOM 504 C C . PHE A 1 65 ? 48.347 -22.278 -60.373 1.00 94.25 65 PHE A C 1
ATOM 506 O O . PHE A 1 65 ? 47.814 -22.350 -59.263 1.00 94.25 65 PHE A O 1
ATOM 513 N N . GLN A 1 66 ? 49.507 -21.633 -60.537 1.00 94.56 66 GLN A N 1
ATOM 514 C CA . GLN A 1 66 ? 50.140 -20.872 -59.454 1.00 94.56 66 GLN A CA 1
ATOM 515 C C . GLN A 1 66 ? 49.278 -19.683 -59.031 1.00 94.56 66 GLN A C 1
ATOM 517 O O . GLN A 1 66 ? 49.113 -19.458 -57.833 1.00 94.56 66 GLN A O 1
ATOM 522 N N . GLN A 1 67 ? 48.690 -18.973 -59.993 1.00 95.38 67 GLN A N 1
ATOM 523 C CA . GLN A 1 67 ? 47.785 -17.867 -59.717 1.00 95.38 67 GLN A CA 1
ATOM 524 C C . GLN A 1 67 ? 46.519 -18.342 -58.989 1.00 95.38 67 GLN A C 1
ATOM 526 O O . GLN A 1 67 ? 46.157 -17.765 -57.966 1.00 95.38 67 GLN A O 1
ATOM 531 N N . GLU A 1 68 ? 45.894 -19.434 -59.439 1.00 95.81 68 GLU A N 1
ATOM 532 C CA . GLU A 1 68 ? 44.733 -20.027 -58.762 1.00 95.81 68 GLU A CA 1
ATOM 533 C C . GLU A 1 68 ? 45.052 -20.454 -57.323 1.00 95.81 68 GLU A C 1
ATOM 535 O O . GLU A 1 68 ? 44.260 -20.222 -56.404 1.00 95.81 68 GLU A O 1
ATOM 540 N N . ARG A 1 69 ? 46.227 -21.058 -57.103 1.00 96.81 69 ARG A N 1
ATOM 541 C CA . ARG A 1 69 ? 46.700 -21.438 -55.766 1.00 96.81 69 ARG A CA 1
ATOM 542 C C . ARG A 1 69 ? 46.875 -20.212 -54.873 1.00 96.81 69 ARG A C 1
ATOM 544 O O . ARG A 1 69 ? 46.462 -20.246 -53.715 1.00 96.81 69 ARG A O 1
ATOM 551 N N . ASP A 1 70 ? 47.489 -19.152 -55.382 1.00 96.00 70 ASP A N 1
ATOM 552 C CA . ASP A 1 70 ? 47.749 -17.940 -54.606 1.00 96.00 70 ASP A CA 1
ATOM 553 C C . ASP A 1 70 ? 46.436 -17.198 -54.281 1.00 96.00 70 ASP A C 1
ATOM 555 O O . ASP A 1 70 ? 46.243 -16.743 -53.149 1.00 96.00 70 ASP A O 1
ATOM 559 N N . ASP A 1 71 ? 45.474 -17.184 -55.208 1.00 96.06 71 ASP A N 1
ATOM 560 C CA . ASP A 1 71 ? 44.116 -16.681 -54.972 1.00 96.06 71 ASP A CA 1
ATOM 561 C C . ASP A 1 71 ? 43.358 -17.523 -53.931 1.00 96.06 71 ASP A C 1
ATOM 563 O O . ASP A 1 71 ? 42.646 -16.981 -53.078 1.00 96.06 71 ASP A O 1
ATOM 567 N N . ALA A 1 72 ? 43.519 -18.850 -53.953 1.00 95.00 72 ALA A N 1
ATOM 568 C CA . ALA A 1 72 ? 42.948 -19.737 -52.942 1.00 95.00 72 ALA A CA 1
ATOM 569 C C . ALA A 1 72 ? 43.566 -19.494 -51.555 1.00 95.00 72 ALA A C 1
ATOM 571 O O . ALA A 1 72 ? 42.834 -19.413 -50.567 1.00 95.00 72 ALA A O 1
ATOM 572 N N . LEU A 1 73 ? 44.888 -19.308 -51.471 1.00 95.06 73 LEU A N 1
ATOM 573 C CA . LEU A 1 73 ? 45.575 -18.964 -50.221 1.00 95.06 73 LEU A CA 1
ATOM 574 C C . LEU A 1 73 ? 45.088 -17.626 -49.660 1.00 95.06 73 LEU A C 1
ATOM 576 O O . LEU A 1 73 ? 44.844 -17.516 -48.459 1.00 95.06 73 LEU A O 1
ATOM 580 N N . LYS A 1 74 ? 44.872 -16.626 -50.519 1.00 96.81 74 LYS A N 1
ATOM 581 C CA . LYS A 1 74 ? 44.326 -15.333 -50.098 1.00 96.81 74 LYS A CA 1
ATOM 582 C C . LYS A 1 74 ? 42.926 -15.471 -49.491 1.00 96.81 74 LYS A C 1
ATOM 584 O O . LYS A 1 74 ? 42.665 -14.901 -48.433 1.00 96.81 74 LYS A O 1
ATOM 589 N N . LYS A 1 75 ? 42.058 -16.281 -50.107 1.00 95.75 75 LYS A N 1
ATOM 590 C CA . LYS A 1 75 ? 40.720 -16.586 -49.570 1.00 95.75 75 LYS A CA 1
ATOM 591 C C . LYS A 1 75 ? 40.778 -17.323 -48.232 1.00 95.75 75 LYS A C 1
ATOM 593 O O . LYS A 1 75 ? 39.961 -17.038 -47.364 1.00 95.75 75 LYS A O 1
ATOM 598 N N . ILE A 1 76 ? 41.731 -18.242 -48.044 1.00 94.81 76 ILE A N 1
ATOM 599 C CA . ILE A 1 76 ? 41.927 -18.939 -46.761 1.00 94.81 76 ILE A CA 1
ATOM 600 C C . ILE A 1 76 ? 42.289 -17.937 -45.659 1.00 94.81 76 ILE A C 1
ATOM 602 O O . ILE A 1 76 ? 41.666 -17.959 -44.604 1.00 94.81 76 ILE A O 1
ATOM 606 N N . VAL A 1 77 ? 43.217 -17.013 -45.920 1.00 96.50 77 VAL A N 1
ATOM 607 C CA . VAL A 1 77 ? 43.601 -15.972 -44.948 1.00 96.50 77 VAL A CA 1
ATOM 608 C C . VAL A 1 77 ? 42.432 -15.036 -44.624 1.00 96.50 77 VAL A C 1
ATOM 610 O O . VAL A 1 77 ? 42.245 -14.642 -43.474 1.00 96.50 77 VAL A O 1
ATOM 613 N N . GLU A 1 78 ? 41.626 -14.661 -45.619 1.00 95.75 78 GLU A N 1
ATOM 614 C CA . GLU A 1 78 ? 40.403 -13.883 -45.384 1.00 95.75 78 GLU A CA 1
ATOM 615 C C . GLU A 1 78 ? 39.402 -14.663 -44.520 1.00 95.75 78 GLU A C 1
ATOM 617 O O . GLU A 1 78 ? 38.846 -14.107 -43.573 1.00 95.75 78 GLU A O 1
ATOM 622 N N . PHE A 1 79 ? 39.228 -15.961 -44.778 1.00 95.06 79 PHE A N 1
ATOM 623 C CA . PHE A 1 79 ? 38.363 -16.822 -43.975 1.00 95.06 79 PHE A CA 1
ATOM 624 C C . PHE A 1 79 ? 38.859 -16.954 -42.527 1.00 95.06 79 PHE A C 1
ATOM 626 O O . PHE A 1 79 ? 38.062 -16.812 -41.602 1.00 95.06 79 PHE A O 1
ATOM 633 N N . GLU A 1 80 ? 40.162 -17.133 -42.299 1.00 95.44 80 GLU A N 1
ATOM 634 C CA . GLU A 1 80 ? 40.752 -17.165 -40.952 1.00 95.44 80 GLU A CA 1
ATOM 635 C C . GLU A 1 80 ? 40.442 -15.890 -40.159 1.00 95.44 80 GLU A C 1
ATOM 637 O O . GLU A 1 80 ? 40.003 -15.978 -39.013 1.00 95.44 80 GLU A O 1
ATOM 642 N N . LYS A 1 81 ? 40.556 -14.711 -40.787 1.00 96.31 81 LYS A N 1
ATOM 643 C CA . LYS A 1 81 ? 40.185 -13.436 -40.150 1.00 96.31 81 LYS A CA 1
ATOM 644 C C . LYS A 1 81 ? 38.708 -13.384 -39.771 1.00 96.31 81 LYS A C 1
ATOM 646 O O . LYS A 1 81 ? 38.370 -12.896 -38.696 1.00 96.31 81 LYS A O 1
ATOM 651 N N . THR A 1 82 ? 37.820 -13.891 -40.630 1.00 95.25 82 THR A N 1
ATOM 652 C CA . THR A 1 82 ? 36.385 -13.949 -40.299 1.00 95.25 82 THR A CA 1
ATOM 653 C C . THR A 1 82 ? 36.102 -14.907 -39.144 1.00 95.25 82 THR A C 1
ATOM 655 O O . THR A 1 82 ? 35.288 -14.594 -38.280 1.00 95.25 82 THR A O 1
ATOM 658 N N . VAL A 1 83 ? 36.804 -16.042 -39.078 1.00 95.00 83 VAL A N 1
ATOM 659 C CA . VAL A 1 83 ? 36.672 -17.010 -37.981 1.00 95.00 83 VAL A CA 1
ATOM 660 C C . VAL A 1 83 ? 37.185 -16.426 -36.665 1.00 95.00 83 VAL A C 1
ATOM 662 O O . VAL A 1 83 ? 36.552 -16.625 -35.630 1.00 95.00 83 VAL A O 1
ATOM 665 N N . GLU A 1 84 ? 38.291 -15.683 -36.688 1.00 95.62 84 GLU A N 1
ATOM 666 C CA . GLU A 1 84 ? 38.817 -14.993 -35.506 1.00 95.62 84 GLU A CA 1
ATOM 667 C C . GLU A 1 84 ? 37.839 -13.919 -35.002 1.00 95.62 84 GLU A C 1
ATOM 669 O O . GLU A 1 84 ? 37.519 -13.898 -33.812 1.00 95.62 84 GLU A O 1
ATOM 674 N N . GLY A 1 85 ? 37.275 -13.115 -35.915 1.00 94.75 85 GLY A N 1
ATOM 675 C CA . GLY A 1 85 ? 36.199 -12.163 -35.616 1.00 94.75 85 GLY A CA 1
ATOM 676 C C . GLY A 1 85 ? 35.010 -12.832 -34.920 1.00 94.75 85 GLY A C 1
ATOM 677 O O . GLY A 1 85 ? 34.664 -12.472 -33.795 1.00 94.75 85 GLY A O 1
ATOM 678 N N . LEU A 1 86 ? 34.464 -13.892 -35.522 1.00 94.12 86 LEU A N 1
ATOM 679 C CA . LEU A 1 86 ? 33.366 -14.670 -34.937 1.00 94.12 86 LEU A CA 1
ATOM 680 C C . LEU A 1 86 ? 33.732 -15.309 -33.586 1.00 94.12 86 LEU A C 1
ATOM 682 O O . LEU A 1 86 ? 32.883 -15.413 -32.702 1.00 94.12 86 LEU A O 1
ATOM 686 N N . SER A 1 87 ? 34.984 -15.740 -33.396 1.00 93.56 87 SER A N 1
ATOM 687 C CA . SER A 1 87 ? 35.441 -16.280 -32.111 1.00 93.56 87 SER A CA 1
ATOM 688 C C . SER A 1 87 ? 35.429 -15.203 -31.028 1.00 93.56 87 SER A C 1
ATOM 690 O O . SER A 1 87 ? 34.958 -15.468 -29.925 1.00 93.56 87 SER A O 1
ATOM 692 N N . SER A 1 88 ? 35.898 -13.992 -31.339 1.00 94.19 88 SER A N 1
ATOM 693 C CA . SER A 1 88 ? 35.878 -12.873 -30.392 1.00 94.19 88 SER A CA 1
ATOM 694 C C . SER A 1 88 ? 34.461 -12.415 -30.035 1.00 94.19 88 SER A C 1
ATOM 696 O O . SER A 1 88 ? 34.180 -12.165 -28.863 1.00 94.19 88 SER A O 1
ATOM 698 N N . GLU A 1 89 ? 33.538 -12.399 -31.001 1.00 95.56 89 GLU A N 1
ATOM 699 C CA . GLU A 1 89 ? 32.118 -12.121 -30.756 1.00 95.56 89 GLU A CA 1
ATOM 700 C C . GLU A 1 89 ? 31.485 -13.189 -29.855 1.00 95.56 89 GLU A C 1
ATOM 702 O O . GLU A 1 89 ? 30.805 -12.865 -28.879 1.00 95.56 89 GLU A O 1
ATOM 707 N N . ARG A 1 90 ? 31.756 -14.474 -30.130 1.00 94.88 90 ARG A N 1
ATOM 708 C CA . ARG A 1 90 ? 31.307 -15.590 -29.285 1.00 94.88 90 ARG A CA 1
ATOM 709 C C . ARG A 1 90 ? 31.828 -15.447 -27.857 1.00 94.88 90 ARG A C 1
ATOM 711 O O . ARG A 1 90 ? 31.076 -15.678 -26.913 1.00 94.88 90 ARG A O 1
ATOM 718 N N . ASP A 1 91 ? 33.099 -15.103 -27.686 1.00 94.94 91 ASP A N 1
ATOM 719 C CA . ASP A 1 91 ? 33.703 -14.963 -26.361 1.00 94.94 91 ASP A CA 1
ATOM 720 C C . ASP A 1 91 ? 33.096 -13.767 -25.605 1.00 94.94 91 ASP A C 1
ATOM 722 O O . ASP A 1 91 ? 32.760 -13.894 -24.425 1.00 94.94 91 ASP A O 1
ATOM 726 N N . GLY A 1 92 ? 32.820 -12.659 -26.305 1.00 95.44 92 GLY A N 1
ATOM 727 C CA . GLY A 1 92 ? 32.062 -11.525 -25.770 1.00 95.44 92 GLY A CA 1
ATOM 728 C C . GLY A 1 92 ? 30.647 -11.907 -25.317 1.00 95.44 92 GLY A C 1
ATOM 729 O O . GLY A 1 92 ? 30.237 -11.548 -24.211 1.00 95.44 92 GLY A O 1
ATOM 730 N N . LEU A 1 93 ? 29.923 -12.698 -26.117 1.00 94.62 93 LEU A N 1
ATOM 731 C CA . LEU A 1 93 ? 28.602 -13.226 -25.755 1.00 94.62 93 LEU A CA 1
ATOM 732 C C . LEU A 1 93 ? 28.668 -14.173 -24.548 1.00 94.62 93 LEU A C 1
ATOM 734 O O . LEU A 1 93 ? 27.829 -14.083 -23.653 1.00 94.62 93 LEU A O 1
ATOM 738 N N . CYS A 1 94 ? 29.671 -15.051 -24.478 1.00 94.25 94 CYS A N 1
ATOM 739 C CA . CYS A 1 94 ? 29.889 -15.930 -23.326 1.00 94.25 94 CYS A CA 1
ATOM 740 C C . CYS A 1 94 ? 30.116 -15.139 -22.030 1.00 94.25 94 CYS A C 1
ATOM 742 O O . CYS A 1 94 ? 29.550 -15.479 -20.988 1.00 94.25 94 CYS A O 1
ATOM 744 N N . ASP A 1 95 ? 30.912 -14.072 -22.084 1.00 95.19 95 ASP A N 1
ATOM 745 C CA . ASP A 1 95 ? 31.140 -13.199 -20.934 1.00 95.19 95 ASP A CA 1
ATOM 746 C C . ASP A 1 95 ? 29.895 -12.385 -20.565 1.00 95.19 95 ASP A C 1
ATOM 748 O O . ASP A 1 95 ? 29.626 -12.179 -19.378 1.00 95.19 95 ASP A O 1
ATOM 752 N N . TRP A 1 96 ? 29.114 -11.943 -21.552 1.00 95.44 96 TRP A N 1
ATOM 753 C CA . TRP A 1 96 ? 27.839 -11.270 -21.310 1.00 95.44 96 TRP A CA 1
ATOM 754 C C . TRP A 1 96 ? 26.838 -12.200 -20.615 1.00 95.44 96 TRP A C 1
ATOM 756 O O . TRP A 1 96 ? 26.280 -11.820 -19.585 1.00 95.44 96 TRP A O 1
ATOM 766 N N . MET A 1 97 ? 26.685 -13.440 -21.097 1.00 91.75 97 MET A N 1
ATOM 767 C CA . MET A 1 97 ? 25.829 -14.456 -20.470 1.00 91.75 97 MET A CA 1
ATOM 768 C C . MET A 1 97 ? 26.269 -14.764 -19.036 1.00 91.75 97 MET A C 1
ATOM 770 O O . MET A 1 97 ? 25.423 -14.873 -18.151 1.00 91.75 97 MET A O 1
ATOM 774 N N . ARG A 1 98 ? 27.583 -14.845 -18.774 1.00 95.12 98 ARG A N 1
ATOM 775 C CA . ARG A 1 98 ? 28.105 -15.043 -17.411 1.00 95.12 98 ARG A CA 1
ATOM 776 C C . ARG A 1 98 ? 27.685 -13.904 -16.482 1.00 95.12 98 ARG A C 1
ATOM 778 O O . ARG A 1 98 ? 27.130 -14.161 -15.420 1.00 95.12 98 ARG A O 1
ATOM 785 N N . ARG A 1 99 ? 27.879 -12.648 -16.902 1.00 94.50 99 ARG A N 1
ATOM 786 C CA . ARG A 1 99 ? 27.468 -11.472 -16.111 1.00 94.50 99 ARG A CA 1
ATOM 787 C C . ARG A 1 99 ? 25.952 -11.378 -15.953 1.00 94.50 99 ARG A C 1
ATOM 789 O O . ARG A 1 99 ? 25.474 -10.855 -14.952 1.00 94.50 99 ARG A O 1
ATOM 796 N N . ALA A 1 100 ? 25.181 -11.804 -16.951 1.00 90.56 100 ALA A N 1
ATOM 797 C CA . ALA A 1 100 ? 23.728 -11.878 -16.843 1.00 90.56 100 ALA A CA 1
ATOM 798 C C . ALA A 1 100 ? 23.315 -12.894 -15.765 1.00 90.56 100 ALA A C 1
ATOM 800 O O . ALA A 1 100 ? 22.533 -12.538 -14.887 1.00 90.56 100 ALA A O 1
ATOM 801 N N . GLY A 1 101 ? 23.926 -14.084 -15.759 1.00 94.25 101 GLY A N 1
ATOM 802 C CA . GLY A 1 101 ? 23.707 -15.103 -14.728 1.00 94.25 101 GLY A CA 1
ATOM 803 C C . GLY A 1 101 ? 24.094 -14.637 -13.321 1.00 94.25 101 GLY A C 1
ATOM 804 O O . GLY A 1 101 ? 23.318 -14.801 -12.389 1.00 94.25 101 GLY A O 1
ATOM 805 N N . GLU A 1 102 ? 25.237 -13.963 -13.162 1.00 94.88 102 GLU A N 1
ATOM 806 C CA . GLU A 1 102 ? 25.645 -13.386 -11.867 1.00 94.88 102 GLU A CA 1
ATOM 807 C C . GLU A 1 102 ? 24.624 -12.360 -11.343 1.00 94.88 102 GLU A C 1
ATOM 809 O O . GLU A 1 102 ? 24.282 -12.363 -10.160 1.00 94.88 102 GLU A O 1
ATOM 814 N N . ARG A 1 103 ? 24.078 -11.506 -12.222 1.00 93.81 103 ARG A N 1
ATOM 815 C CA . ARG A 1 103 ? 23.020 -10.554 -11.840 1.00 93.81 103 ARG A CA 1
ATOM 816 C C . ARG A 1 103 ? 21.714 -11.254 -11.479 1.00 93.81 103 ARG A C 1
ATOM 818 O O . ARG A 1 103 ? 21.026 -10.798 -10.571 1.00 93.81 103 ARG A O 1
ATOM 825 N N . GLU A 1 104 ? 21.363 -12.329 -12.176 1.00 93.31 104 GLU A N 1
ATOM 826 C CA . GLU A 1 104 ? 20.183 -13.137 -11.861 1.00 93.31 104 GLU A CA 1
ATOM 827 C C . GLU A 1 104 ? 20.314 -13.785 -10.474 1.00 93.31 104 GLU A C 1
ATOM 829 O O . GLU A 1 104 ? 19.396 -13.693 -9.658 1.00 93.31 104 GLU A O 1
ATOM 834 N N . GLU A 1 105 ? 21.478 -14.357 -10.157 1.00 94.44 105 GLU A N 1
ATOM 835 C CA . GLU A 1 105 ? 21.771 -14.908 -8.831 1.00 94.44 105 GLU A CA 1
ATOM 836 C C . GLU A 1 105 ? 21.752 -13.831 -7.736 1.00 94.44 105 GLU A C 1
ATOM 838 O O . GLU A 1 105 ? 21.217 -14.061 -6.649 1.00 94.44 105 GLU A O 1
ATOM 843 N N . ASP A 1 106 ? 22.277 -12.634 -8.008 1.00 95.88 106 ASP A N 1
ATOM 844 C CA . ASP A 1 106 ? 22.199 -11.490 -7.091 1.00 95.88 106 ASP A CA 1
ATOM 845 C C . ASP A 1 106 ? 20.761 -11.041 -6.829 1.00 95.88 106 ASP A C 1
ATOM 847 O O . ASP A 1 106 ? 20.394 -10.767 -5.683 1.00 95.88 106 ASP A O 1
ATOM 851 N N . LEU A 1 107 ? 19.933 -10.964 -7.872 1.00 93.56 107 LEU A N 1
ATOM 852 C CA . LEU A 1 107 ? 18.515 -10.635 -7.733 1.00 93.56 107 LEU A CA 1
ATOM 853 C C . LEU A 1 107 ? 17.782 -11.709 -6.932 1.00 93.56 107 LEU A C 1
ATOM 855 O O . LEU A 1 107 ? 17.010 -11.375 -6.035 1.00 93.56 107 LEU A O 1
ATOM 859 N N . LYS A 1 108 ? 18.078 -12.985 -7.186 1.00 94.50 108 LYS A N 1
ATOM 860 C CA . LYS A 1 108 ? 17.520 -14.101 -6.422 1.00 94.50 108 LYS A CA 1
ATOM 861 C C . LYS A 1 108 ? 17.891 -14.014 -4.941 1.00 94.50 108 LYS A C 1
ATOM 863 O O . LYS A 1 108 ? 17.011 -14.121 -4.094 1.00 94.50 108 LYS A O 1
ATOM 868 N N . ARG A 1 109 ? 19.157 -13.714 -4.624 1.00 95.94 109 ARG A N 1
ATOM 869 C CA . ARG A 1 109 ? 19.598 -13.477 -3.239 1.00 95.94 109 ARG A CA 1
ATOM 870 C C . ARG A 1 109 ? 18.848 -12.317 -2.587 1.00 95.94 109 ARG A C 1
ATOM 872 O O . ARG A 1 109 ? 18.374 -12.467 -1.470 1.00 95.94 109 ARG A O 1
ATOM 879 N N . LYS A 1 110 ? 18.669 -11.191 -3.288 1.00 96.44 110 LYS A N 1
ATOM 880 C CA . LYS A 1 110 ? 17.897 -10.046 -2.768 1.00 96.44 110 LYS A CA 1
ATOM 881 C C . LYS A 1 110 ? 16.432 -10.395 -2.490 1.00 96.44 110 LYS A C 1
ATOM 883 O O . LYS A 1 110 ? 15.886 -9.930 -1.495 1.00 96.44 110 LYS A O 1
ATOM 888 N N . ILE A 1 111 ? 15.806 -11.209 -3.342 1.00 92.19 111 ILE A N 1
ATOM 889 C CA . ILE A 1 111 ? 14.434 -11.693 -3.129 1.00 92.19 111 ILE A CA 1
ATOM 890 C C . ILE A 1 111 ? 14.375 -12.593 -1.890 1.00 92.19 111 ILE A C 1
ATOM 892 O O . ILE A 1 111 ? 13.524 -12.381 -1.028 1.00 92.19 111 ILE A O 1
ATOM 896 N N . ASP A 1 112 ? 15.297 -13.549 -1.764 1.00 94.81 112 ASP A N 1
ATOM 897 C CA . ASP A 1 112 ? 15.356 -14.453 -0.611 1.00 94.81 112 ASP A CA 1
ATOM 898 C C . ASP A 1 112 ? 15.619 -13.690 0.700 1.00 94.81 112 ASP A C 1
ATOM 900 O O . ASP A 1 112 ? 15.064 -14.031 1.745 1.00 94.81 112 ASP A O 1
ATOM 904 N N . ASP A 1 113 ? 16.460 -12.655 0.665 1.00 95.50 113 ASP A N 1
ATOM 905 C CA . ASP A 1 113 ? 16.740 -11.782 1.809 1.00 95.50 113 ASP A CA 1
ATOM 906 C C . ASP A 1 113 ? 15.495 -10.975 2.206 1.00 95.50 113 ASP A C 1
ATOM 908 O O . ASP A 1 113 ? 15.121 -10.970 3.381 1.00 95.50 113 ASP A O 1
ATOM 912 N N . GLY A 1 114 ? 14.800 -10.377 1.230 1.00 94.94 114 GLY A N 1
ATOM 913 C CA . GLY A 1 114 ? 13.550 -9.648 1.460 1.00 94.94 114 GLY A CA 1
ATOM 914 C C . GLY A 1 114 ? 12.421 -10.538 1.992 1.00 94.94 114 GLY A C 1
ATOM 915 O O . GLY A 1 114 ? 11.660 -10.119 2.864 1.00 94.94 114 GLY A O 1
ATOM 916 N N . MET A 1 115 ? 12.340 -11.795 1.544 1.00 90.38 115 MET A N 1
ATOM 917 C CA . MET A 1 115 ? 11.402 -12.783 2.091 1.00 90.38 115 MET A CA 1
ATOM 918 C C . MET A 1 115 ? 11.695 -13.089 3.564 1.00 90.38 115 MET A C 1
ATOM 920 O O . MET A 1 115 ? 10.772 -13.115 4.376 1.00 90.38 115 MET A O 1
ATOM 924 N N . ARG A 1 116 ? 12.970 -13.250 3.944 1.00 95.06 116 ARG A N 1
ATOM 925 C CA . ARG A 1 116 ? 13.348 -13.487 5.351 1.00 95.06 116 ARG A CA 1
ATOM 926 C C . ARG A 1 116 ? 13.076 -12.283 6.248 1.00 95.06 116 ARG A C 1
ATOM 928 O O . ARG A 1 116 ? 12.685 -12.468 7.401 1.00 95.06 116 ARG A O 1
ATOM 935 N N . GLU A 1 117 ? 13.276 -11.069 5.743 1.00 94.56 117 GLU A N 1
ATOM 936 C CA . GLU A 1 117 ? 12.924 -9.840 6.459 1.00 94.56 117 GLU A CA 1
ATOM 937 C C . GLU A 1 117 ? 11.409 -9.737 6.662 1.00 94.56 117 GLU A C 1
ATOM 939 O O . GLU A 1 117 ? 10.955 -9.529 7.788 1.00 94.56 117 GLU A O 1
ATOM 944 N N . LYS A 1 118 ? 10.620 -9.998 5.611 1.00 92.38 118 LYS A N 1
ATOM 945 C CA . LYS A 1 118 ? 9.155 -10.049 5.688 1.00 92.38 118 LYS A CA 1
ATOM 946 C C . LYS A 1 118 ? 8.672 -11.068 6.725 1.00 92.38 118 LYS A C 1
ATOM 948 O O . LYS A 1 118 ? 7.866 -10.719 7.581 1.00 92.38 118 LYS A O 1
ATOM 953 N N . GLU A 1 119 ? 9.203 -12.290 6.711 1.00 93.50 119 GLU A N 1
ATOM 954 C CA . GLU A 1 119 ? 8.897 -13.312 7.726 1.00 93.50 119 GLU A CA 1
ATOM 955 C C . GLU A 1 119 ? 9.320 -12.884 9.143 1.00 93.50 119 GLU A C 1
ATOM 957 O O . GLU A 1 119 ? 8.724 -13.306 10.137 1.00 93.50 119 GLU A O 1
ATOM 962 N N . GLY A 1 120 ? 10.378 -12.076 9.263 1.00 93.25 120 GLY A N 1
ATOM 963 C CA . GLY A 1 120 ? 10.807 -11.452 10.516 1.00 93.25 120 GLY A CA 1
ATOM 964 C C . GLY A 1 120 ? 9.771 -10.475 11.057 1.00 93.25 120 GLY A C 1
ATOM 965 O O . GLY A 1 120 ? 9.338 -10.620 12.200 1.00 93.25 120 GLY A O 1
ATOM 966 N N . LEU A 1 121 ? 9.331 -9.545 10.210 1.00 93.25 121 LEU A N 1
ATOM 967 C CA . LEU A 1 121 ? 8.309 -8.555 10.545 1.00 93.25 121 LEU A CA 1
ATOM 968 C C . LEU A 1 121 ? 6.959 -9.211 10.851 1.00 93.25 121 LEU A C 1
ATOM 970 O O . LEU A 1 121 ? 6.297 -8.828 11.809 1.00 93.25 121 LEU A O 1
ATOM 974 N N . GLU A 1 122 ? 6.561 -10.242 10.103 1.00 91.56 122 GLU A N 1
ATOM 975 C CA . GLU A 1 122 ? 5.339 -11.003 10.390 1.00 91.56 122 GLU A CA 1
ATOM 976 C C . GLU A 1 122 ? 5.392 -11.640 11.784 1.00 91.56 122 GLU A C 1
ATOM 978 O O . GLU A 1 122 ? 4.434 -11.528 12.551 1.00 91.56 122 GLU A O 1
ATOM 983 N N . ARG A 1 123 ? 6.525 -12.249 12.164 1.00 95.56 123 ARG A N 1
ATOM 984 C CA . ARG A 1 123 ? 6.717 -12.805 13.515 1.00 95.56 123 ARG A CA 1
ATOM 985 C C . ARG A 1 123 ? 6.634 -11.737 14.605 1.00 95.56 123 ARG A C 1
ATOM 987 O O . ARG A 1 123 ? 6.050 -12.000 15.655 1.00 95.56 123 ARG A O 1
ATOM 994 N N . GLU A 1 124 ? 7.195 -10.556 14.366 1.00 95.31 124 GLU A N 1
ATOM 995 C CA . GLU A 1 124 ? 7.133 -9.429 15.301 1.00 95.31 124 GLU A CA 1
ATOM 996 C C . GLU A 1 124 ? 5.703 -8.894 15.449 1.00 95.31 124 GLU A C 1
ATOM 998 O O . GLU A 1 124 ? 5.223 -8.716 16.568 1.00 95.31 124 GLU A O 1
ATOM 1003 N N . ILE A 1 125 ? 4.968 -8.750 14.342 1.00 92.94 125 ILE A N 1
ATOM 1004 C CA . ILE A 1 125 ? 3.544 -8.393 14.353 1.00 92.94 125 ILE A CA 1
ATOM 1005 C C . ILE A 1 125 ? 2.738 -9.426 15.146 1.00 92.94 125 ILE A C 1
ATOM 1007 O O . ILE A 1 125 ? 1.938 -9.046 15.999 1.00 92.94 125 ILE A O 1
ATOM 1011 N N . TYR A 1 126 ? 2.966 -10.724 14.930 1.00 93.81 126 TYR A N 1
ATOM 1012 C CA . TYR A 1 126 ? 2.297 -11.774 15.704 1.00 93.81 126 TYR A CA 1
ATOM 1013 C C . TYR A 1 126 ? 2.612 -11.696 17.204 1.00 93.81 126 TYR A C 1
ATOM 1015 O O . TYR A 1 126 ? 1.720 -11.924 18.024 1.00 93.81 126 TYR A O 1
ATOM 1023 N N . ALA A 1 127 ? 3.848 -11.361 17.583 1.00 95.19 127 ALA A N 1
ATOM 1024 C CA . ALA A 1 127 ? 4.213 -11.153 18.982 1.00 95.19 127 ALA A CA 1
ATOM 1025 C C . ALA A 1 127 ? 3.476 -9.943 19.584 1.00 95.19 127 ALA A C 1
ATOM 1027 O O . ALA A 1 127 ? 2.830 -10.090 20.621 1.00 95.19 127 ALA A O 1
ATOM 1028 N N . MET A 1 128 ? 3.472 -8.802 18.886 1.00 92.06 128 MET A N 1
ATOM 1029 C CA . MET A 1 128 ? 2.748 -7.596 19.306 1.00 92.06 128 MET A CA 1
ATOM 1030 C C . MET A 1 128 ? 1.235 -7.829 19.427 1.00 92.06 128 MET A C 1
ATOM 1032 O O . MET A 1 128 ? 0.598 -7.338 20.359 1.00 92.06 128 MET A O 1
ATOM 1036 N N . VAL A 1 129 ? 0.636 -8.598 18.511 1.00 93.75 129 VAL A N 1
ATOM 1037 C CA . VAL A 1 129 ? -0.790 -8.956 18.579 1.00 93.75 129 VAL A CA 1
ATOM 1038 C C . VAL A 1 129 ? -1.083 -9.781 19.831 1.00 93.75 129 VAL A C 1
ATOM 1040 O O . VAL A 1 129 ? -2.050 -9.474 20.526 1.00 93.75 129 VAL A O 1
ATOM 1043 N N . ARG A 1 130 ? -0.236 -10.761 20.175 1.00 95.00 130 ARG A N 1
ATOM 1044 C CA . ARG A 1 130 ? -0.408 -11.529 21.419 1.00 95.00 130 ARG A CA 1
ATOM 1045 C C . ARG A 1 130 ? -0.274 -10.667 22.669 1.00 95.00 130 ARG A C 1
ATOM 1047 O O . ARG A 1 130 ? -1.093 -10.791 23.572 1.00 95.00 130 ARG A O 1
ATOM 1054 N N . GLU A 1 131 ? 0.712 -9.776 22.721 1.00 93.88 131 GLU A N 1
ATOM 1055 C CA . GLU A 1 131 ? 0.859 -8.847 23.851 1.00 93.88 131 GLU A CA 1
ATOM 1056 C C . GLU A 1 131 ? -0.379 -7.952 24.001 1.00 93.88 131 GLU A C 1
ATOM 1058 O O . GLU A 1 131 ? -0.888 -7.752 25.106 1.00 93.88 131 GLU A O 1
ATOM 1063 N N . ARG A 1 132 ? -0.933 -7.472 22.881 1.00 91.19 132 ARG A N 1
ATOM 1064 C CA . ARG A 1 132 ? -2.191 -6.722 22.876 1.00 91.19 132 ARG A CA 1
ATOM 1065 C C . ARG A 1 132 ? -3.365 -7.563 23.383 1.00 91.19 132 ARG A C 1
ATOM 1067 O O . ARG A 1 132 ? -4.169 -7.046 24.152 1.00 91.19 132 ARG A O 1
ATOM 1074 N N . GLU A 1 133 ? -3.481 -8.827 22.983 1.00 93.44 133 GLU A N 1
ATOM 1075 C CA . GLU A 1 133 ? -4.527 -9.743 23.472 1.00 93.44 133 GLU A CA 1
ATOM 1076 C C . GLU A 1 133 ? -4.417 -10.001 24.984 1.00 93.44 133 GLU A C 1
ATOM 1078 O O . GLU A 1 133 ? -5.432 -10.031 25.689 1.00 93.44 133 GLU A O 1
ATOM 1083 N N . GLU A 1 134 ? -3.198 -10.123 25.512 1.00 94.25 134 GLU A N 1
ATOM 1084 C CA . GLU A 1 134 ? -2.961 -10.238 26.954 1.00 94.25 134 GLU A CA 1
ATOM 1085 C C . GLU A 1 134 ? -3.356 -8.960 27.704 1.00 94.25 134 GLU A C 1
ATOM 1087 O O . GLU A 1 134 ? -3.997 -9.032 28.757 1.00 94.25 134 GLU A O 1
ATOM 1092 N N . LEU A 1 135 ? -3.021 -7.782 27.166 1.00 92.94 135 LEU A N 1
ATOM 1093 C CA . LEU A 1 135 ? -3.440 -6.501 27.741 1.00 92.94 135 LEU A CA 1
ATOM 1094 C C . LEU A 1 135 ? -4.963 -6.339 27.720 1.00 92.94 135 LEU A C 1
ATOM 1096 O O . LEU A 1 135 ? -5.542 -5.934 28.727 1.00 92.94 135 LEU A O 1
ATOM 1100 N N . VAL A 1 136 ? -5.624 -6.709 26.621 1.00 93.38 136 VAL A N 1
ATOM 1101 C CA . VAL A 1 136 ? -7.093 -6.717 26.531 1.00 93.38 136 VAL A CA 1
ATOM 1102 C C . VAL A 1 136 ? -7.688 -7.657 27.580 1.00 93.38 136 VAL A C 1
ATOM 1104 O O . VAL A 1 136 ? -8.595 -7.260 28.306 1.00 93.38 136 VAL A O 1
ATOM 1107 N N . SER A 1 137 ? -7.119 -8.853 27.755 1.00 94.25 137 SER A N 1
ATOM 1108 C CA . SER A 1 137 ? -7.570 -9.797 28.785 1.00 94.25 137 SER A CA 1
ATOM 1109 C C . SER A 1 137 ? -7.434 -9.227 30.204 1.00 94.25 137 SER A C 1
ATOM 1111 O O . SER A 1 137 ? -8.327 -9.419 31.030 1.00 94.25 137 SER A O 1
ATOM 1113 N N . LYS A 1 138 ? -6.350 -8.491 30.497 1.00 94.12 138 LYS A N 1
ATOM 1114 C CA . LYS A 1 138 ? -6.168 -7.792 31.784 1.00 94.12 138 LYS A CA 1
ATOM 1115 C C . LYS A 1 138 ? -7.197 -6.677 31.981 1.00 94.12 138 LYS A C 1
ATOM 1117 O O . LYS A 1 138 ? -7.748 -6.553 33.073 1.00 94.12 138 LYS A O 1
ATOM 1122 N N . ILE A 1 139 ? -7.495 -5.904 30.936 1.00 91.38 139 ILE A N 1
ATOM 1123 C CA . ILE A 1 139 ? -8.533 -4.862 30.975 1.00 91.38 139 ILE A CA 1
ATOM 1124 C C . ILE A 1 139 ? -9.905 -5.485 31.248 1.00 91.38 139 ILE A C 1
ATOM 1126 O O . ILE A 1 139 ? -10.623 -5.002 32.119 1.00 91.38 139 ILE A O 1
ATOM 1130 N N . ASP A 1 140 ? -10.249 -6.588 30.582 1.00 93.56 140 ASP A N 1
ATOM 1131 C CA . ASP A 1 140 ? -11.519 -7.287 30.795 1.00 93.56 140 ASP A CA 1
ATOM 1132 C C . ASP A 1 140 ? -11.662 -7.818 32.229 1.00 93.56 140 ASP A C 1
ATOM 1134 O O . ASP A 1 140 ? -12.757 -7.789 32.797 1.00 93.56 140 ASP A O 1
ATOM 1138 N N . VAL A 1 141 ? -10.569 -8.299 32.838 1.00 93.50 141 VAL A N 1
ATOM 1139 C CA . VAL A 1 141 ? -10.547 -8.663 34.267 1.00 93.50 141 VAL A CA 1
ATOM 1140 C C . VAL A 1 141 ? -10.803 -7.431 35.136 1.00 93.50 141 VAL A C 1
ATOM 1142 O O . VAL A 1 141 ? -11.707 -7.468 35.969 1.00 93.50 141 VAL A O 1
ATOM 1145 N N . GLY A 1 142 ? -10.088 -6.328 34.899 1.00 92.12 142 GLY A N 1
ATOM 1146 C CA . GLY A 1 142 ? -10.266 -5.089 35.662 1.00 92.12 142 GLY A CA 1
ATOM 1147 C C . GLY A 1 142 ? -11.670 -4.484 35.529 1.00 92.12 142 GLY A C 1
ATOM 1148 O O . GLY A 1 142 ? -12.210 -3.943 36.494 1.00 92.12 142 GLY A O 1
ATOM 1149 N N . ILE A 1 143 ? -12.310 -4.616 34.362 1.00 91.88 143 ILE A N 1
ATOM 1150 C CA . ILE A 1 143 ? -13.710 -4.214 34.163 1.00 91.88 143 ILE A CA 1
ATOM 1151 C C . ILE A 1 143 ? -14.637 -5.051 35.051 1.00 91.88 143 ILE A C 1
ATOM 1153 O O . ILE A 1 143 ? -15.471 -4.474 35.748 1.00 91.88 143 ILE A O 1
ATOM 1157 N N . ARG A 1 144 ? -14.467 -6.381 35.087 1.00 93.00 144 ARG A N 1
ATOM 1158 C CA . ARG A 1 144 ? -15.284 -7.261 35.944 1.00 93.00 144 ARG A CA 1
ATOM 1159 C C . ARG A 1 144 ? -15.129 -6.929 37.428 1.00 93.00 144 ARG A C 1
ATOM 1161 O O . ARG A 1 144 ? -16.130 -6.820 38.130 1.00 93.00 144 ARG A O 1
ATOM 1168 N N . GLU A 1 145 ? -13.903 -6.696 37.890 1.00 93.81 145 GLU A N 1
ATOM 1169 C CA . GLU A 1 145 ? -13.639 -6.295 39.279 1.00 93.81 145 GLU A CA 1
ATOM 1170 C C . GLU A 1 145 ? -14.286 -4.945 39.616 1.00 93.81 145 GLU A C 1
ATOM 1172 O O . GLU A 1 145 ? -14.900 -4.776 40.672 1.00 93.81 145 GLU A O 1
ATOM 1177 N N . LYS A 1 146 ? -14.224 -3.979 38.692 1.00 90.81 146 LYS A N 1
ATOM 1178 C CA . LYS A 1 146 ? -14.901 -2.689 38.853 1.00 90.81 146 LYS A CA 1
ATOM 1179 C C . LYS A 1 146 ? -16.422 -2.849 38.919 1.00 90.81 146 LYS A C 1
ATOM 1181 O O . LYS A 1 146 ? -17.065 -2.169 39.717 1.00 90.81 146 LYS A O 1
ATOM 1186 N N . GLU A 1 147 ? -17.007 -3.736 38.118 1.00 92.88 147 GLU A N 1
ATOM 1187 C CA . GLU A 1 147 ? -18.439 -4.057 38.175 1.00 92.88 147 GLU A CA 1
ATOM 1188 C C . GLU A 1 147 ? -18.840 -4.728 39.499 1.00 92.88 147 GLU A C 1
ATOM 1190 O O . GLU A 1 147 ? -19.895 -4.404 40.049 1.00 92.88 147 GLU A O 1
ATOM 1195 N N . ASP A 1 148 ? -18.007 -5.625 40.037 1.00 92.94 148 ASP A N 1
ATOM 1196 C CA . ASP A 1 148 ? -18.198 -6.219 41.367 1.00 92.94 148 ASP A CA 1
ATOM 1197 C C . ASP A 1 148 ? -18.195 -5.143 42.466 1.00 92.94 148 ASP A C 1
ATOM 1199 O O . ASP A 1 148 ? -19.113 -5.097 43.290 1.00 92.94 148 ASP A O 1
ATOM 1203 N N . LEU A 1 149 ? -17.228 -4.219 42.435 1.00 92.31 149 LEU A N 1
ATOM 1204 C CA . LEU A 1 149 ? -17.155 -3.098 43.378 1.00 92.31 149 LEU A CA 1
ATOM 1205 C C . LEU A 1 149 ? -18.358 -2.155 43.256 1.00 92.31 149 LEU A C 1
ATOM 1207 O O . LEU A 1 149 ? -18.889 -1.698 44.268 1.00 92.31 149 LEU A O 1
ATOM 1211 N N . ILE A 1 150 ? -18.825 -1.873 42.034 1.00 92.31 150 ILE A N 1
ATOM 1212 C CA . ILE A 1 150 ? -20.040 -1.073 41.815 1.00 92.31 150 ILE A CA 1
ATOM 1213 C C . ILE A 1 150 ? -21.244 -1.752 42.476 1.00 92.31 150 ILE A C 1
ATOM 1215 O O . ILE A 1 150 ? -21.985 -1.087 43.205 1.00 92.31 150 ILE A O 1
ATOM 1219 N N . ARG A 1 151 ? -21.407 -3.070 42.294 1.00 93.44 151 ARG A N 1
ATOM 1220 C CA . ARG A 1 151 ? -22.473 -3.840 42.954 1.00 93.44 151 ARG A CA 1
ATOM 1221 C C . ARG A 1 151 ? -22.367 -3.776 44.476 1.00 93.44 151 ARG A C 1
ATOM 1223 O O . ARG A 1 151 ? -23.379 -3.594 45.150 1.00 93.44 151 ARG A O 1
ATOM 1230 N N . GLU A 1 152 ? -21.165 -3.881 45.036 1.00 92.44 152 GLU A N 1
ATOM 1231 C CA . GLU A 1 152 ? -20.971 -3.785 46.486 1.00 92.44 152 GLU A CA 1
ATOM 1232 C C . GLU A 1 152 ? -21.325 -2.385 47.019 1.00 92.44 152 GLU A C 1
ATOM 1234 O O . GLU A 1 152 ? -22.045 -2.247 48.012 1.00 92.44 152 GLU A O 1
ATOM 1239 N N . VAL A 1 153 ? -20.911 -1.328 46.313 1.00 88.81 153 VAL A N 1
ATOM 1240 C CA . VAL A 1 153 ? -21.271 0.061 46.638 1.00 88.81 153 VAL A CA 1
ATOM 1241 C C . VAL A 1 153 ? -22.785 0.276 46.578 1.00 88.81 153 VAL A C 1
ATOM 1243 O O . VAL A 1 153 ? -23.334 0.973 47.432 1.00 88.81 153 VAL A O 1
ATOM 1246 N N . GLU A 1 154 ? -23.486 -0.316 45.612 1.00 91.44 154 GLU A N 1
ATOM 1247 C CA . GLU A 1 154 ? -24.952 -0.266 45.545 1.00 91.44 154 GLU A CA 1
ATOM 1248 C C . GLU A 1 154 ? -25.610 -0.932 46.761 1.00 91.44 154 GLU A C 1
ATOM 1250 O O . GLU A 1 154 ? -26.557 -0.377 47.330 1.00 91.44 154 GLU A O 1
ATOM 1255 N N . VAL A 1 155 ? -25.077 -2.070 47.218 1.00 93.69 155 VAL A N 1
ATOM 1256 C CA . VAL A 1 155 ? -25.541 -2.743 48.441 1.00 93.69 155 VAL A CA 1
ATOM 1257 C C . VAL A 1 155 ? -25.320 -1.860 49.672 1.00 93.69 155 VAL A C 1
ATOM 1259 O O . VAL A 1 155 ? -26.250 -1.676 50.463 1.00 93.69 155 VAL A O 1
ATOM 1262 N N . TYR A 1 156 ? -24.137 -1.254 49.826 1.00 88.12 156 TYR A N 1
ATOM 1263 C CA . TYR A 1 156 ? -23.870 -0.332 50.938 1.00 88.12 156 TYR A CA 1
ATOM 1264 C C . TYR A 1 156 ? -24.761 0.908 50.896 1.00 88.12 156 TYR A C 1
ATOM 1266 O O . TYR A 1 156 ? -25.287 1.312 51.934 1.00 88.12 156 TYR A O 1
ATOM 1274 N N . LYS A 1 157 ? -24.986 1.492 49.712 1.00 89.50 157 LYS A N 1
ATOM 1275 C CA . LYS A 1 157 ? -25.915 2.618 49.542 1.00 89.50 157 LYS A CA 1
ATOM 1276 C C . LYS A 1 157 ? -27.317 2.246 50.006 1.00 89.50 157 LYS A C 1
ATOM 1278 O O . LYS A 1 157 ? -27.912 3.003 50.768 1.00 89.50 157 LYS A O 1
ATOM 1283 N N . LYS A 1 158 ? -27.823 1.076 49.605 1.00 92.06 158 LYS A N 1
ATOM 1284 C CA . LYS A 1 158 ? -29.143 0.594 50.029 1.00 92.06 158 LYS A CA 1
ATOM 1285 C C . LYS A 1 158 ? -29.225 0.428 51.549 1.00 92.06 158 LYS A C 1
ATOM 1287 O O . LYS A 1 158 ? -30.158 0.932 52.163 1.00 92.06 158 LYS A O 1
ATOM 1292 N N . LYS A 1 159 ? -28.217 -0.197 52.161 1.00 92.06 159 LYS A N 1
ATOM 1293 C CA . LYS A 1 159 ? -28.156 -0.378 53.618 1.00 92.06 159 LYS A CA 1
ATOM 1294 C C . LYS A 1 159 ? -28.070 0.950 54.378 1.00 92.06 159 LYS A C 1
ATOM 1296 O O . LYS A 1 159 ? -28.625 1.077 55.463 1.00 92.06 159 LYS A O 1
ATOM 1301 N N . ASN A 1 160 ? -27.391 1.947 53.813 1.00 84.69 160 ASN A N 1
ATOM 1302 C CA . ASN A 1 160 ? -27.321 3.280 54.404 1.00 84.69 160 ASN A CA 1
ATOM 1303 C C . ASN A 1 160 ? -28.679 4.000 54.354 1.00 84.69 160 ASN A C 1
ATOM 1305 O O . ASN A 1 160 ? -29.053 4.648 55.324 1.00 84.69 160 ASN A O 1
ATOM 1309 N N . VAL A 1 161 ? -29.438 3.843 53.261 1.00 91.19 161 VAL A N 1
ATOM 1310 C CA . VAL A 1 161 ? -30.823 4.344 53.173 1.00 91.19 161 VAL A CA 1
ATOM 1311 C C . VAL A 1 161 ? -31.702 3.682 54.237 1.00 91.19 161 VAL A C 1
ATOM 1313 O O . VAL A 1 161 ? -32.382 4.388 54.971 1.00 91.19 161 VAL A O 1
ATOM 1316 N N . GLU A 1 162 ? -31.622 2.357 54.390 1.00 90.69 162 GLU A N 1
ATOM 1317 C CA . GLU A 1 162 ? -32.374 1.620 55.420 1.00 90.69 162 GLU A CA 1
ATOM 1318 C C . GLU A 1 162 ? -32.040 2.102 56.845 1.00 90.69 162 GLU A C 1
ATOM 1320 O O . GLU A 1 162 ? -32.939 2.299 57.660 1.00 90.69 162 GLU A O 1
ATOM 1325 N N . LEU A 1 163 ? -30.760 2.353 57.147 1.00 87.44 163 LEU A N 1
ATOM 1326 C CA . LEU A 1 163 ? -30.337 2.902 58.441 1.00 87.44 163 LEU A CA 1
ATOM 1327 C C . LEU A 1 163 ? -30.836 4.333 58.680 1.00 87.44 163 LEU A C 1
ATOM 1329 O O . LEU A 1 163 ? -31.188 4.675 59.809 1.00 87.44 163 LEU A O 1
ATOM 1333 N N . GLU A 1 164 ? -30.837 5.186 57.655 1.00 83.88 164 GLU A N 1
ATOM 1334 C CA . GLU A 1 164 ? -31.376 6.546 57.764 1.00 83.88 164 GLU A CA 1
ATOM 1335 C C . GLU A 1 164 ? -32.897 6.541 57.966 1.00 83.88 164 GLU A C 1
ATOM 1337 O O . GLU A 1 164 ? -33.411 7.322 58.771 1.00 83.88 164 GLU A O 1
ATOM 1342 N N . ASP A 1 165 ? -33.615 5.619 57.323 1.00 87.31 165 ASP A N 1
ATOM 1343 C CA . ASP A 1 165 ? -35.044 5.419 57.563 1.00 87.31 165 ASP A CA 1
ATOM 1344 C C . ASP A 1 165 ? -35.306 4.912 58.993 1.00 87.31 165 ASP A C 1
ATOM 1346 O O . ASP A 1 165 ? -36.159 5.463 59.690 1.00 87.31 165 ASP A O 1
ATOM 1350 N N . GLU A 1 166 ? -34.508 3.967 59.504 1.00 89.69 166 GLU A N 1
ATOM 1351 C CA . GLU A 1 166 ? -34.625 3.495 60.893 1.00 89.69 166 GLU A CA 1
ATOM 1352 C C . GLU A 1 166 ? -34.327 4.615 61.911 1.00 89.69 166 GLU A C 1
ATOM 1354 O O . GLU A 1 166 ? -35.027 4.767 62.919 1.00 89.69 166 GLU A O 1
ATOM 1359 N N . LYS A 1 167 ? -33.312 5.456 61.656 1.00 83.38 167 LYS A N 1
ATOM 1360 C CA . LYS A 1 167 ? -33.037 6.647 62.481 1.00 83.38 167 LYS A CA 1
ATOM 1361 C C . LYS A 1 167 ? -34.210 7.624 62.469 1.00 83.38 167 LYS A C 1
ATOM 1363 O O . LYS A 1 167 ? -34.540 8.173 63.523 1.00 83.38 167 LYS A O 1
ATOM 1368 N N . ARG A 1 168 ? -34.832 7.844 61.306 1.00 85.38 168 ARG A N 1
ATOM 1369 C CA . ARG A 1 168 ? -36.009 8.710 61.162 1.00 85.38 168 ARG A CA 1
ATOM 1370 C C . ARG A 1 168 ? -37.182 8.178 61.981 1.00 85.38 168 ARG A C 1
ATOM 1372 O O . ARG A 1 168 ? -37.746 8.935 62.765 1.00 85.38 168 ARG A O 1
ATOM 1379 N N . GLU A 1 169 ? -37.485 6.885 61.886 1.00 87.94 169 GLU A N 1
ATOM 1380 C CA . GLU A 1 169 ? -38.546 6.251 62.681 1.00 87.94 169 GLU A CA 1
ATOM 1381 C C . GLU A 1 169 ? -38.283 6.365 64.191 1.00 87.94 169 GLU A C 1
ATOM 1383 O O . GLU A 1 169 ? -39.187 6.693 64.969 1.00 87.94 169 GLU A O 1
ATOM 1388 N N . ARG A 1 170 ? -37.030 6.160 64.627 1.00 82.88 170 ARG A N 1
ATOM 1389 C CA . ARG A 1 170 ? -36.642 6.360 66.032 1.00 82.88 170 ARG A CA 1
ATOM 1390 C C . ARG A 1 170 ? -36.847 7.810 66.465 1.00 82.88 170 ARG A C 1
ATOM 1392 O O . ARG A 1 170 ? -37.435 8.033 67.523 1.00 82.88 170 ARG A O 1
ATOM 1399 N N . LEU A 1 171 ? -36.420 8.790 65.668 1.00 80.12 171 LEU A N 1
ATOM 1400 C CA . LEU A 1 171 ? -36.633 10.216 65.951 1.00 80.12 171 LEU A CA 1
ATOM 1401 C C . LEU A 1 171 ? -38.124 10.569 66.040 1.00 80.12 171 LEU A C 1
ATOM 1403 O O . LEU A 1 171 ? -38.529 11.259 66.975 1.00 80.12 171 LEU A O 1
ATOM 1407 N N . GLU A 1 172 ? -38.955 10.042 65.143 1.00 87.44 172 GLU A N 1
ATOM 1408 C CA . GLU A 1 172 ? -40.410 10.215 65.207 1.00 87.44 172 GLU A CA 1
ATOM 1409 C C . GLU A 1 172 ? -41.012 9.598 66.477 1.00 87.44 172 GLU A C 1
ATOM 1411 O O . G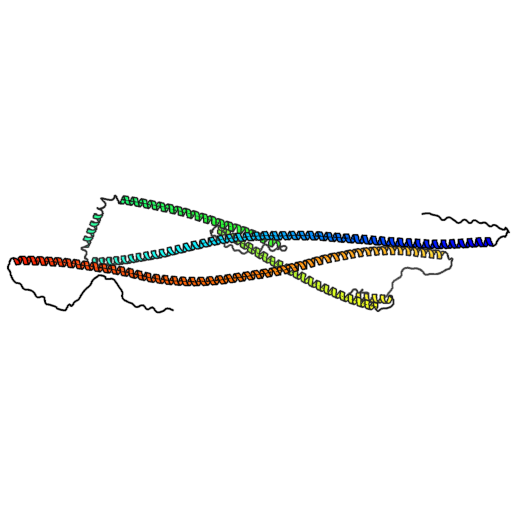LU A 1 172 ? -41.895 10.190 67.102 1.00 87.44 172 GLU A O 1
ATOM 1416 N N . SER A 1 173 ? -40.524 8.428 66.902 1.00 81.88 173 SER A N 1
ATOM 1417 C CA . SER A 1 173 ? -40.948 7.805 68.162 1.00 81.88 173 SER A CA 1
ATOM 1418 C C . SER A 1 173 ? -40.553 8.643 69.385 1.00 81.88 173 SER A C 1
ATOM 1420 O O . SER A 1 173 ? -41.366 8.834 70.291 1.00 81.88 173 SER A O 1
ATOM 1422 N N . PHE A 1 174 ? -39.344 9.219 69.390 1.00 76.25 174 PHE A N 1
ATOM 1423 C CA . PHE A 1 174 ? -38.902 10.136 70.437 1.00 76.25 174 PHE A CA 1
ATOM 1424 C C . PHE A 1 174 ? -39.745 11.411 70.462 1.00 76.25 174 PHE A C 1
ATOM 1426 O O . PHE A 1 174 ? -40.118 11.850 71.548 1.00 76.25 174 PHE A O 1
ATOM 1433 N N . SER A 1 175 ? -40.106 11.966 69.301 1.00 81.62 175 SER A N 1
ATOM 1434 C CA . SER A 1 175 ? -40.998 13.129 69.215 1.00 81.62 175 SER A CA 1
ATOM 1435 C C . SER A 1 175 ? -42.366 12.836 69.835 1.00 81.62 175 SER A C 1
ATOM 1437 O O . SER A 1 175 ? -42.810 13.572 70.713 1.00 81.62 175 SER A O 1
ATOM 1439 N N . ARG A 1 176 ? -42.992 11.702 69.485 1.00 82.88 176 ARG A N 1
ATOM 1440 C CA . ARG A 1 176 ? -44.274 11.264 70.077 1.00 82.88 176 ARG A CA 1
ATOM 1441 C C . ARG A 1 176 ? -44.193 11.060 71.594 1.00 82.88 176 ARG A C 1
ATOM 1443 O O . ARG A 1 176 ? -45.124 11.397 72.331 1.00 82.88 176 ARG A O 1
ATOM 1450 N N . ASN A 1 177 ? -43.072 10.529 72.080 1.00 74.94 177 ASN A N 1
ATOM 1451 C CA . ASN A 1 177 ? -42.831 10.378 73.514 1.00 74.94 177 ASN A CA 1
ATOM 1452 C C . ASN A 1 177 ? -42.679 11.740 74.208 1.00 74.94 177 ASN A C 1
ATOM 1454 O O . ASN A 1 177 ? -43.242 11.937 75.283 1.00 74.94 177 ASN A O 1
ATOM 1458 N N . LEU A 1 178 ? -41.971 12.695 73.597 1.00 79.62 178 LEU A N 1
ATOM 1459 C CA . LEU A 1 178 ? -41.847 14.061 74.115 1.00 79.62 178 LEU A CA 1
ATOM 1460 C C . LEU A 1 178 ? -43.194 14.790 74.138 1.00 79.62 178 LEU A C 1
ATOM 1462 O O . LEU A 1 178 ? -43.502 15.448 75.129 1.00 79.62 178 LEU A O 1
ATOM 1466 N N . GLU A 1 179 ? -44.021 14.626 73.107 1.00 82.31 179 GLU A N 1
ATOM 1467 C CA . GLU A 1 179 ? -45.396 15.139 73.075 1.00 82.31 179 GLU A CA 1
ATOM 1468 C C . GLU A 1 179 ? -46.239 14.546 74.212 1.00 82.31 179 GLU A C 1
ATOM 1470 O O . GLU A 1 179 ? -46.927 15.280 74.923 1.00 82.31 179 GLU A O 1
ATOM 1475 N N . SER A 1 180 ? -46.117 13.239 74.464 1.00 78.44 180 SER A N 1
ATOM 1476 C CA . SER A 1 180 ? -46.797 12.568 75.582 1.00 78.44 180 SER A CA 1
ATOM 1477 C C . SER A 1 180 ? -46.321 13.086 76.942 1.00 78.44 180 SER A C 1
ATOM 1479 O O . SER A 1 180 ? -47.134 13.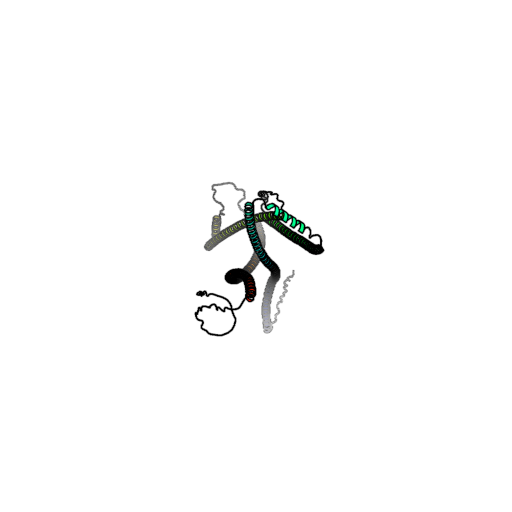351 77.826 1.00 78.44 180 SER A O 1
ATOM 1481 N N . ILE A 1 181 ? -45.012 13.290 77.115 1.00 72.25 181 ILE A N 1
ATOM 1482 C CA . ILE A 1 181 ? -44.443 13.883 78.334 1.00 72.25 181 ILE A CA 1
ATOM 1483 C C . ILE A 1 181 ? -44.925 15.328 78.503 1.00 72.25 181 ILE A C 1
ATOM 1485 O O . ILE A 1 181 ? -45.264 15.723 79.618 1.00 72.25 181 ILE A O 1
ATOM 1489 N N . SER A 1 182 ? -45.001 16.109 77.422 1.00 70.38 182 SER A N 1
ATOM 1490 C CA . SER A 1 182 ? -45.544 17.470 77.453 1.00 70.38 182 SER A CA 1
ATOM 1491 C C . SER A 1 182 ? -47.012 17.471 77.884 1.00 70.38 182 SER A C 1
ATOM 1493 O O . SER A 1 182 ? -47.385 18.226 78.779 1.00 70.38 182 SER A O 1
ATOM 1495 N N . ALA A 1 183 ? -47.826 16.557 77.350 1.00 76.06 183 ALA A N 1
ATOM 1496 C CA . ALA A 1 183 ? -49.224 16.397 77.745 1.00 76.06 183 ALA A CA 1
ATOM 1497 C C . ALA A 1 183 ? -49.374 15.982 79.222 1.00 76.06 183 ALA A C 1
ATOM 1499 O O . ALA A 1 183 ? -50.220 16.523 79.942 1.00 76.06 183 ALA A O 1
ATOM 1500 N N . ILE A 1 184 ? -48.522 15.071 79.710 1.00 70.00 184 ILE A N 1
ATOM 1501 C CA . ILE A 1 184 ? -48.471 14.693 81.131 1.00 70.00 184 ILE A CA 1
ATOM 1502 C C . ILE A 1 184 ? -48.081 15.904 81.979 1.00 70.00 184 ILE A C 1
ATOM 1504 O O . ILE A 1 184 ? -48.769 16.200 82.955 1.00 70.00 184 ILE A O 1
ATOM 1508 N N . LYS A 1 185 ? -47.041 16.651 81.598 1.00 74.19 185 LYS A N 1
ATOM 1509 C CA . LYS A 1 185 ? -46.618 17.876 82.288 1.00 74.19 185 LYS A CA 1
ATOM 1510 C C . LYS A 1 185 ? -47.761 18.889 82.368 1.00 74.19 185 LYS A C 1
ATOM 1512 O O . LYS A 1 185 ? -48.029 19.399 83.450 1.00 74.19 185 LYS A O 1
ATOM 1517 N N . GLU A 1 186 ? -48.475 19.143 81.275 1.00 75.25 186 GLU A N 1
ATOM 1518 C CA . GLU A 1 186 ? -49.648 20.028 81.261 1.00 75.25 186 GLU A CA 1
ATOM 1519 C C . GLU A 1 186 ? -50.793 19.504 82.139 1.00 75.25 186 GLU A C 1
ATOM 1521 O O . GLU A 1 186 ? -51.504 20.282 82.774 1.00 75.25 186 GLU A O 1
ATOM 1526 N N . SER A 1 187 ? -50.995 18.184 82.205 1.00 68.88 187 SER A N 1
ATOM 1527 C CA . SER A 1 187 ? -51.965 17.584 83.130 1.00 68.88 187 SER A CA 1
ATOM 1528 C C . SER A 1 187 ? -51.546 17.753 84.597 1.00 68.88 187 SER A C 1
ATOM 1530 O O . SER A 1 187 ? -52.378 18.092 85.432 1.00 68.88 187 SER A O 1
ATOM 1532 N N . MET A 1 188 ? -50.254 17.615 84.909 1.00 67.88 188 MET A N 1
ATOM 1533 C CA . MET A 1 188 ? -49.714 17.808 86.255 1.00 67.88 188 MET A CA 1
ATOM 1534 C C . MET A 1 188 ? -49.744 19.274 86.685 1.00 67.88 188 MET A C 1
ATOM 1536 O O . MET A 1 188 ? -50.065 19.545 87.835 1.00 67.88 188 MET A O 1
ATOM 1540 N N . VAL A 1 189 ? -49.450 20.212 85.779 1.00 68.62 189 VAL A N 1
ATOM 1541 C CA . VAL A 1 189 ? -49.576 21.655 86.039 1.00 68.62 189 VAL A CA 1
ATOM 1542 C C . VAL A 1 189 ? -51.031 22.006 86.337 1.00 68.62 189 VAL A C 1
ATOM 1544 O O . VAL A 1 189 ? -51.290 22.623 87.361 1.00 68.62 189 VAL A O 1
ATOM 1547 N N . ARG A 1 190 ? -51.990 21.504 85.545 1.00 66.81 190 ARG A N 1
ATOM 1548 C CA . ARG A 1 190 ? -53.426 21.670 85.834 1.00 66.81 190 ARG A CA 1
ATOM 1549 C C . ARG A 1 190 ? -53.834 21.083 87.189 1.00 66.81 190 ARG A C 1
ATOM 1551 O O . ARG A 1 190 ? -54.627 21.686 87.903 1.00 66.81 190 ARG A O 1
ATOM 1558 N N . ILE A 1 191 ? -53.287 19.926 87.569 1.00 59.28 191 ILE A N 1
ATOM 1559 C CA . ILE A 1 191 ? -53.534 19.327 88.890 1.00 59.28 191 ILE A CA 1
ATOM 1560 C C . ILE A 1 191 ? -52.911 20.182 90.005 1.00 59.28 191 ILE A C 1
ATOM 1562 O O . ILE A 1 191 ? -53.561 20.403 91.023 1.00 59.28 191 ILE A O 1
ATOM 1566 N N . ALA A 1 192 ? -51.694 20.697 89.822 1.00 58.53 192 ALA A N 1
ATOM 1567 C CA . ALA A 1 192 ? -51.024 21.569 90.787 1.00 58.53 192 ALA A CA 1
ATOM 1568 C C . ALA A 1 192 ? -51.741 22.919 90.953 1.00 58.53 192 ALA A C 1
ATOM 1570 O O . ALA A 1 192 ? -51.867 23.399 92.071 1.00 58.53 192 ALA A O 1
ATOM 1571 N N . GLU A 1 193 ? -52.278 23.489 89.873 1.00 62.78 193 GLU A N 1
ATOM 1572 C CA . GLU A 1 193 ? -53.135 24.682 89.911 1.00 62.78 193 GLU A CA 1
ATOM 1573 C C . GLU A 1 193 ? -54.486 24.413 90.599 1.00 62.78 193 GLU A C 1
ATOM 1575 O O . GLU A 1 193 ? -55.088 25.330 91.148 1.00 62.78 193 GLU A O 1
ATOM 1580 N N . SER A 1 194 ? -54.954 23.157 90.613 1.00 53.06 194 SER A N 1
ATOM 1581 C CA . SER A 1 194 ? -56.185 22.737 91.307 1.00 53.06 194 SER A CA 1
ATOM 1582 C C . SER A 1 194 ? -55.988 22.315 92.772 1.00 53.06 194 SER A C 1
ATOM 1584 O O . SER A 1 194 ? -56.961 21.991 93.454 1.00 53.06 194 SER A O 1
ATOM 1586 N N . LEU A 1 195 ? -54.745 22.286 93.264 1.00 46.50 195 LEU A N 1
ATOM 1587 C CA . LEU A 1 195 ? -54.403 21.886 94.628 1.00 46.50 195 LEU A CA 1
ATOM 1588 C C . LEU A 1 195 ? -53.793 23.075 95.381 1.00 46.50 195 LEU A C 1
ATOM 1590 O O . LEU A 1 195 ? -52.613 23.378 95.223 1.00 46.50 195 LEU A O 1
ATOM 1594 N N . ASP A 1 196 ? -54.587 23.708 96.247 1.00 44.53 196 ASP A N 1
ATOM 1595 C CA . ASP A 1 196 ? -54.102 24.730 97.179 1.00 44.53 196 ASP A CA 1
ATOM 1596 C C . ASP A 1 196 ? -52.940 24.204 98.049 1.00 44.53 196 ASP A C 1
ATOM 1598 O O . ASP A 1 196 ? -52.891 23.035 98.450 1.00 44.53 196 ASP A O 1
ATOM 1602 N N . GLY A 1 197 ? -51.983 25.099 98.317 1.00 50.69 197 GLY A N 1
ATOM 1603 C CA . GLY A 1 197 ? -50.561 24.844 98.599 1.00 50.69 197 GLY A CA 1
ATOM 1604 C C . GLY A 1 197 ? -50.162 24.074 99.867 1.00 50.69 197 GLY A C 1
ATOM 1605 O O . GLY A 1 197 ? -49.006 24.152 100.269 1.00 50.69 197 GLY A O 1
ATOM 1606 N N . GLU A 1 198 ? -51.045 23.301 100.496 1.00 50.47 198 GLU A N 1
ATOM 1607 C CA . GLU A 1 198 ? -50.787 22.679 101.806 1.00 50.47 198 GLU A CA 1
ATOM 1608 C C . GLU A 1 198 ? -50.267 21.222 101.736 1.00 50.47 198 GLU A C 1
ATOM 1610 O O . GLU A 1 198 ? -49.893 20.634 102.750 1.00 50.47 198 GLU A O 1
ATOM 1615 N N . ARG A 1 199 ? -50.186 20.601 100.544 1.00 53.69 199 ARG A N 1
ATOM 1616 C CA . ARG A 1 199 ? -49.748 19.187 100.385 1.00 53.69 199 ARG A CA 1
ATOM 1617 C C . ARG A 1 199 ? -48.396 18.952 99.694 1.00 53.69 199 ARG A C 1
ATOM 1619 O O . ARG A 1 199 ? -47.928 17.812 99.683 1.00 53.69 199 ARG A O 1
ATOM 1626 N N . VAL A 1 200 ? -47.729 19.987 99.180 1.00 52.44 200 VAL A N 1
ATOM 1627 C CA . VAL A 1 200 ? -46.442 19.865 98.451 1.00 52.44 200 VAL A CA 1
ATOM 1628 C C . VAL A 1 200 ? -45.283 19.433 99.369 1.00 52.44 200 VAL A C 1
ATOM 1630 O O . VAL A 1 200 ? -44.357 18.742 98.942 1.00 52.44 200 VAL A O 1
ATOM 1633 N N . GLU A 1 201 ? -45.366 19.724 100.666 1.00 52.56 201 GLU A N 1
ATOM 1634 C CA . GLU A 1 201 ? -44.284 19.450 101.618 1.00 52.56 201 GLU A CA 1
ATOM 1635 C C . GLU A 1 201 ? -44.158 17.967 102.030 1.00 52.56 201 GLU A C 1
ATOM 1637 O O . GLU A 1 201 ? -43.078 17.501 102.402 1.00 52.56 201 GLU A O 1
ATOM 1642 N N . ASN A 1 202 ? -45.226 17.176 101.886 1.00 53.66 202 ASN A N 1
ATOM 1643 C CA . ASN A 1 202 ? -45.207 15.749 102.234 1.00 53.66 202 ASN A CA 1
ATOM 1644 C C . ASN A 1 202 ? -44.592 14.853 101.144 1.00 53.66 202 ASN A C 1
ATOM 1646 O O . ASN A 1 202 ? -44.080 13.776 101.455 1.00 53.66 202 ASN A O 1
ATOM 1650 N N . VAL A 1 203 ? -44.580 15.289 99.881 1.00 54.38 203 VAL A N 1
ATOM 1651 C CA . VAL A 1 203 ? -43.960 14.534 98.773 1.00 54.38 203 VAL A CA 1
ATOM 1652 C C . VAL A 1 203 ? -42.435 14.719 98.769 1.00 54.38 203 VAL A C 1
ATOM 1654 O O . VAL A 1 203 ? -41.693 13.757 98.563 1.00 54.38 203 VAL A O 1
ATOM 1657 N N . ALA A 1 204 ? -41.950 15.914 99.121 1.00 54.16 204 ALA A N 1
ATOM 1658 C CA . ALA A 1 204 ? -40.519 16.201 99.249 1.00 54.16 204 ALA A CA 1
ATOM 1659 C C . ALA A 1 204 ? -39.836 15.413 100.388 1.00 54.16 204 ALA A C 1
ATOM 1661 O O . ALA A 1 204 ? -38.651 15.087 100.291 1.00 54.16 204 ALA A O 1
ATOM 1662 N N . LYS A 1 205 ? -40.576 15.063 101.452 1.00 56.44 205 LYS A N 1
ATOM 1663 C CA . LYS A 1 205 ? -40.058 14.254 102.571 1.00 56.44 205 LYS A CA 1
ATOM 1664 C C . LYS A 1 205 ? -39.898 12.772 102.207 1.00 56.44 205 LYS A C 1
ATOM 1666 O O . LYS A 1 205 ? -38.832 12.214 102.452 1.00 56.44 205 LYS A O 1
ATOM 1671 N N . LYS A 1 206 ? -40.868 12.165 101.509 1.00 56.19 206 LYS A N 1
ATOM 1672 C CA . LYS A 1 206 ? -40.770 10.759 101.057 1.00 56.19 206 LYS A CA 1
ATOM 1673 C C . LYS A 1 206 ? -39.680 10.521 100.005 1.00 56.19 206 LYS A C 1
ATOM 1675 O O . LYS A 1 206 ? -39.075 9.455 99.978 1.00 56.19 206 LYS A O 1
ATOM 1680 N N . SER A 1 207 ? -39.373 11.520 99.173 1.00 46.81 207 SER A N 1
ATOM 1681 C CA . SER A 1 207 ? -38.280 11.424 98.193 1.00 46.81 207 SER A CA 1
ATOM 1682 C C . SER A 1 207 ? -36.881 11.430 98.829 1.00 46.81 207 SER A C 1
ATOM 1684 O O . SER A 1 207 ? -35.939 10.948 98.202 1.00 46.81 207 SER A O 1
ATOM 1686 N N . LYS A 1 208 ? -36.723 11.969 100.046 1.00 59.34 208 LYS A N 1
ATOM 1687 C CA . LYS A 1 208 ? -35.445 11.955 100.777 1.00 59.34 208 LYS A CA 1
ATOM 1688 C C . LYS A 1 208 ? -35.220 10.638 101.527 1.00 59.34 208 LYS A C 1
ATOM 1690 O O . LYS A 1 208 ? -34.098 10.147 101.522 1.00 59.34 208 LYS A O 1
ATOM 1695 N N . GLU A 1 209 ? -36.275 10.021 102.065 1.00 56.47 209 GLU A N 1
ATOM 1696 C CA . GLU A 1 209 ? -36.199 8.685 102.691 1.00 56.47 209 GLU A CA 1
ATOM 1697 C C . GLU A 1 209 ? -35.838 7.577 101.687 1.00 56.47 209 GLU A C 1
ATOM 1699 O O . GLU A 1 209 ? -35.060 6.682 102.003 1.00 56.47 209 GLU A O 1
ATOM 1704 N N . LEU A 1 210 ? -36.329 7.659 100.445 1.00 54.66 210 LEU A N 1
ATOM 1705 C CA . LEU A 1 210 ? -35.994 6.694 99.386 1.00 54.66 210 LEU A CA 1
ATOM 1706 C C . LEU A 1 210 ? -34.534 6.783 98.913 1.00 54.66 210 LEU A C 1
ATOM 1708 O O . LEU A 1 210 ? -33.976 5.780 98.482 1.00 54.66 210 LEU A O 1
ATOM 1712 N N . LYS A 1 211 ? -33.905 7.958 99.033 1.00 54.75 211 LYS A N 1
ATOM 1713 C CA . LYS A 1 211 ? -32.495 8.170 98.672 1.00 54.75 211 LYS A CA 1
ATOM 1714 C C . LYS A 1 211 ? -31.548 7.600 99.733 1.00 54.75 211 LYS A C 1
ATOM 1716 O O . LYS A 1 211 ? -30.578 6.937 99.405 1.00 54.75 211 LYS A O 1
ATOM 1721 N N . GLN A 1 212 ? -31.910 7.755 101.005 1.00 52.69 212 GLN A N 1
ATOM 1722 C CA . GLN A 1 212 ? -31.138 7.243 102.140 1.00 52.69 212 GLN A CA 1
ATOM 1723 C C . GLN A 1 212 ? -31.151 5.703 102.240 1.00 52.69 212 GLN A C 1
ATOM 1725 O O . GLN A 1 212 ? -30.193 5.098 102.722 1.00 52.69 212 GLN A O 1
ATOM 1730 N N . ASN A 1 213 ? -32.208 5.059 101.738 1.00 46.88 213 ASN A N 1
ATOM 1731 C CA . ASN A 1 213 ? -32.295 3.598 101.661 1.00 46.88 213 ASN A CA 1
ATOM 1732 C C . ASN A 1 213 ? -31.487 2.994 100.495 1.00 46.88 213 ASN A C 1
ATOM 1734 O O . ASN A 1 213 ? -31.161 1.812 100.556 1.00 46.88 213 ASN A O 1
ATOM 1738 N N . LEU A 1 214 ? -31.139 3.781 99.468 1.00 53.00 214 LEU A N 1
ATOM 1739 C CA . LEU A 1 214 ? -30.321 3.332 98.335 1.00 53.00 214 LEU A CA 1
ATOM 1740 C C . LEU A 1 214 ? -28.827 3.304 98.708 1.00 53.00 214 LEU A C 1
ATOM 1742 O O . LEU A 1 214 ? -28.152 2.308 98.473 1.00 53.00 214 LEU A O 1
ATOM 1746 N N . ASP A 1 215 ? -28.361 4.328 99.426 1.00 48.50 215 ASP A N 1
ATOM 1747 C CA . ASP A 1 215 ? -26.960 4.467 99.867 1.00 48.50 215 ASP A CA 1
ATOM 1748 C C . ASP A 1 215 ? -26.566 3.462 100.976 1.00 48.50 215 ASP A C 1
ATOM 1750 O O . ASP A 1 215 ? -25.396 3.287 101.312 1.00 48.50 215 ASP A O 1
ATOM 1754 N N . SER A 1 216 ? -27.546 2.775 101.573 1.00 48.50 216 SER A N 1
ATOM 1755 C CA . SER A 1 216 ? -27.321 1.762 102.616 1.00 48.50 216 SER A CA 1
ATOM 1756 C C . SER A 1 216 ? -27.082 0.351 102.053 1.00 48.50 216 SER A C 1
ATOM 1758 O O . SER A 1 216 ? -26.678 -0.540 102.803 1.00 48.50 216 SER A O 1
ATOM 1760 N N . ALA A 1 217 ? -27.331 0.133 100.755 1.00 42.75 217 ALA A N 1
ATOM 1761 C CA . ALA A 1 217 ? -27.197 -1.167 100.094 1.00 42.75 217 ALA A CA 1
ATOM 1762 C C . ALA A 1 217 ? -25.775 -1.448 99.556 1.00 42.75 217 ALA A C 1
ATOM 1764 O O . ALA A 1 217 ? -25.436 -2.607 99.341 1.00 42.75 217 ALA A O 1
ATOM 1765 N N . GLU A 1 218 ? -24.907 -0.434 99.450 1.00 45.69 218 GLU A N 1
ATOM 1766 C CA . GLU A 1 218 ? -23.512 -0.549 98.967 1.00 45.69 218 GLU A CA 1
ATOM 1767 C C . GLU A 1 218 ? -22.539 -1.228 99.958 1.00 45.69 218 GLU A C 1
ATOM 1769 O O . GLU A 1 218 ? -21.355 -1.386 99.671 1.00 45.69 218 GLU A O 1
ATOM 1774 N N . LYS A 1 219 ? -22.984 -1.628 101.161 1.00 48.31 219 LYS A N 1
ATOM 1775 C CA . LYS A 1 219 ? -22.060 -2.027 102.245 1.00 48.31 219 LYS A CA 1
ATOM 1776 C C . LYS A 1 219 ? -21.868 -3.526 102.481 1.00 48.31 219 LYS A C 1
ATOM 1778 O O . LYS A 1 219 ? -21.083 -3.881 103.355 1.00 48.31 219 LYS A O 1
ATOM 1783 N N . TYR A 1 220 ? -22.511 -4.407 101.717 1.00 48.12 220 TYR A N 1
ATOM 1784 C CA . TYR A 1 220 ? -22.223 -5.847 101.739 1.00 48.12 220 TYR A CA 1
ATOM 1785 C C . TYR A 1 220 ? -22.501 -6.477 100.367 1.00 48.12 220 TYR A C 1
ATOM 1787 O O . TYR A 1 220 ? -23.618 -6.913 100.105 1.00 48.12 220 TYR A O 1
ATOM 1795 N N . GLY A 1 221 ? -21.462 -6.604 99.534 1.00 47.69 221 GLY A N 1
ATOM 1796 C CA . GLY A 1 221 ? -21.425 -7.646 98.502 1.00 47.69 221 GLY A CA 1
ATOM 1797 C C . GLY A 1 221 ? -21.037 -7.229 97.086 1.00 47.69 221 GLY A C 1
ATOM 1798 O O . GLY A 1 221 ? -21.818 -7.454 96.176 1.00 47.69 221 GLY A O 1
ATOM 1799 N N . GLU A 1 222 ? -19.800 -6.785 96.858 1.00 44.12 222 GLU A N 1
ATOM 1800 C CA . GLU A 1 222 ? -19.234 -6.684 95.502 1.00 44.12 222 GLU A CA 1
ATOM 1801 C C . GLU A 1 222 ? -17.895 -7.424 95.416 1.00 44.12 222 GLU A C 1
ATOM 1803 O O . GLU A 1 222 ? -16.810 -6.858 95.454 1.00 44.12 222 GLU A O 1
ATOM 1808 N N . SER A 1 223 ? -17.975 -8.752 95.303 1.00 52.31 223 SER A N 1
ATOM 1809 C CA . SER A 1 223 ? -16.868 -9.587 94.805 1.00 52.31 223 SER A CA 1
ATOM 1810 C C . SER A 1 223 ? -17.157 -10.125 93.395 1.00 52.31 223 SER A C 1
ATOM 1812 O O . SER A 1 223 ? -16.500 -11.060 92.941 1.00 52.31 223 SER A O 1
ATOM 1814 N N . LYS A 1 224 ? -18.150 -9.557 92.698 1.00 52.38 224 LYS A N 1
ATOM 1815 C CA . LYS A 1 224 ? -18.564 -9.978 91.352 1.00 52.38 224 LYS A CA 1
ATOM 1816 C C . LYS A 1 224 ? -18.221 -8.922 90.298 1.00 52.38 224 LYS A C 1
ATOM 1818 O O . LYS A 1 224 ? -17.622 -9.265 89.286 1.00 52.38 224 LYS A O 1
ATOM 1823 N N . GLU A 1 225 ? -18.437 -7.648 90.609 1.00 55.25 225 GLU A N 1
ATOM 1824 C CA . GLU A 1 225 ? -18.179 -6.529 89.693 1.00 55.25 225 GLU A CA 1
ATOM 1825 C C . GLU A 1 225 ? -16.684 -6.308 89.408 1.00 55.25 225 GLU A C 1
ATOM 1827 O O . GLU A 1 225 ? -16.307 -6.077 88.266 1.00 55.25 225 GLU A O 1
ATOM 1832 N N . LEU A 1 226 ? -15.791 -6.510 90.387 1.00 50.91 226 LEU A N 1
ATOM 1833 C CA . LEU A 1 226 ? -14.334 -6.465 90.155 1.00 50.91 226 LEU A CA 1
ATOM 1834 C C . LEU A 1 226 ? -13.828 -7.598 89.239 1.00 50.91 226 LEU A C 1
ATOM 1836 O O . LEU A 1 226 ? -12.850 -7.417 88.514 1.00 50.91 226 LEU A O 1
ATOM 1840 N N . SER A 1 227 ? -14.489 -8.762 89.250 1.00 55.97 227 SER A N 1
ATOM 1841 C CA . SER A 1 227 ? -14.159 -9.875 88.347 1.00 55.97 227 SER A CA 1
ATOM 1842 C C . SER A 1 227 ? -14.715 -9.649 86.940 1.00 55.97 227 SER A C 1
ATOM 1844 O O . SER A 1 227 ? -14.109 -10.091 85.966 1.00 55.97 227 SER A O 1
ATOM 1846 N N . GLU A 1 228 ? -15.854 -8.970 86.837 1.00 56.94 228 GLU A N 1
ATOM 1847 C CA . GLU A 1 228 ? -16.513 -8.617 85.579 1.00 56.94 228 GLU A CA 1
ATOM 1848 C C . GLU A 1 228 ? -15.754 -7.482 84.875 1.00 56.94 228 GLU A C 1
ATOM 1850 O O . GLU A 1 228 ? -15.372 -7.634 83.718 1.00 56.94 228 GLU A O 1
ATOM 1855 N N . LEU A 1 229 ? -15.334 -6.450 85.615 1.00 58.47 229 LEU A N 1
ATOM 1856 C CA . LEU A 1 229 ? -14.442 -5.389 85.130 1.00 58.47 229 LEU A CA 1
ATOM 1857 C C . LEU A 1 229 ? -13.066 -5.916 84.690 1.00 58.47 229 LEU A C 1
ATOM 1859 O O . LEU A 1 229 ? -12.484 -5.407 83.736 1.00 58.47 229 LEU A O 1
ATOM 1863 N N . SER A 1 230 ? -12.531 -6.954 85.345 1.00 53.53 230 SER A N 1
ATOM 1864 C CA . SER A 1 230 ? -11.277 -7.594 84.918 1.00 53.53 230 SER A CA 1
ATOM 1865 C C . SER A 1 230 ? -11.427 -8.359 83.595 1.00 53.53 230 SER A C 1
ATOM 1867 O O . SER A 1 230 ? -10.500 -8.368 82.781 1.00 53.53 230 SER A O 1
ATOM 1869 N N . LEU A 1 231 ? -12.584 -8.981 83.354 1.00 63.91 231 LEU A N 1
ATOM 1870 C CA . LEU A 1 231 ? -12.898 -9.625 82.078 1.00 63.91 231 LEU A CA 1
ATOM 1871 C C . LEU A 1 231 ? -13.137 -8.588 80.976 1.00 63.91 231 LEU A C 1
ATOM 1873 O O . LEU A 1 231 ? -12.594 -8.739 79.882 1.00 63.91 231 LEU A O 1
ATOM 1877 N N . GLU A 1 232 ? -13.866 -7.514 81.275 1.00 65.00 232 GLU A N 1
ATOM 1878 C CA . GLU A 1 232 ? -14.079 -6.399 80.349 1.00 65.00 232 GLU A CA 1
ATOM 1879 C C . GLU A 1 232 ? -12.760 -5.715 79.969 1.00 65.00 232 GLU A C 1
ATOM 1881 O O . GLU A 1 232 ? -12.514 -5.479 78.787 1.00 65.00 232 GLU A O 1
ATOM 1886 N N . LEU A 1 233 ? -11.849 -5.498 80.923 1.00 63.03 233 LEU A N 1
ATOM 1887 C CA . LEU A 1 233 ? -10.529 -4.920 80.655 1.00 63.03 233 LEU A CA 1
ATOM 1888 C C . LEU A 1 233 ? -9.676 -5.809 79.731 1.00 63.03 233 LEU A C 1
ATOM 1890 O O . LEU A 1 233 ? -8.989 -5.299 78.850 1.00 63.03 233 LEU A O 1
ATOM 1894 N N . ASN A 1 234 ? -9.756 -7.137 79.870 1.00 62.66 234 ASN A N 1
ATOM 1895 C CA . ASN A 1 234 ? -9.062 -8.076 78.979 1.00 62.66 234 ASN A CA 1
ATOM 1896 C C . ASN A 1 234 ? -9.651 -8.096 77.558 1.00 62.66 234 ASN A C 1
ATOM 1898 O O . ASN A 1 234 ? -8.912 -8.232 76.580 1.00 62.66 234 ASN A O 1
ATOM 1902 N N . VAL A 1 235 ? -10.973 -7.946 77.426 1.00 66.00 235 VAL A N 1
ATOM 1903 C CA . VAL A 1 235 ? -11.637 -7.808 76.121 1.00 66.00 235 VAL A CA 1
ATOM 1904 C C . VAL A 1 235 ? -11.224 -6.496 75.454 1.00 66.00 235 VAL A C 1
ATOM 1906 O O . VAL A 1 235 ? -10.872 -6.503 74.274 1.00 66.00 235 VAL A O 1
ATOM 1909 N N . VAL A 1 236 ? -11.184 -5.397 76.212 1.00 58.16 236 VAL A N 1
ATOM 1910 C CA . VAL A 1 236 ? -10.724 -4.092 75.722 1.00 58.16 236 VAL A CA 1
ATOM 1911 C C . VAL A 1 236 ? -9.251 -4.147 75.304 1.00 58.16 236 VAL A C 1
ATOM 1913 O O . VAL A 1 236 ? -8.945 -3.703 74.201 1.00 58.16 236 VAL A O 1
ATOM 1916 N N . SER A 1 237 ? -8.356 -4.765 76.084 1.00 62.34 237 SER A N 1
ATOM 1917 C CA . SER A 1 237 ? -6.949 -4.959 75.682 1.00 62.34 237 SER A CA 1
ATOM 1918 C C . SER A 1 237 ? -6.815 -5.718 74.360 1.00 62.34 237 SER A C 1
ATOM 1920 O O . SER A 1 237 ? -6.073 -5.291 73.480 1.00 62.34 237 SER A O 1
ATOM 1922 N N . ARG A 1 238 ? -7.592 -6.792 74.159 1.00 67.06 238 ARG A N 1
ATOM 1923 C CA . ARG A 1 238 ? -7.609 -7.524 72.881 1.00 67.06 238 ARG A CA 1
ATOM 1924 C C . ARG A 1 238 ? -8.140 -6.690 71.715 1.00 67.06 238 ARG A C 1
ATOM 1926 O O . ARG A 1 238 ? -7.695 -6.870 70.584 1.00 67.06 238 ARG A O 1
ATOM 1933 N N . MET A 1 239 ? -9.118 -5.820 71.960 1.00 56.59 239 MET A N 1
ATOM 1934 C CA . MET A 1 239 ? -9.628 -4.906 70.935 1.00 56.59 239 MET A CA 1
ATOM 1935 C C . MET A 1 239 ? -8.594 -3.836 70.581 1.00 56.59 239 MET A C 1
ATOM 1937 O O . MET A 1 239 ? -8.449 -3.520 69.404 1.00 56.59 239 MET A O 1
ATOM 1941 N N . VAL A 1 240 ? -7.853 -3.321 71.565 1.00 59.09 240 VAL A N 1
ATOM 1942 C CA . VAL A 1 240 ? -6.756 -2.369 71.345 1.00 59.09 240 VAL A CA 1
ATOM 1943 C C . VAL A 1 240 ? -5.642 -3.012 70.516 1.00 59.09 240 VAL A C 1
ATOM 1945 O O . VAL A 1 240 ? -5.288 -2.454 69.482 1.00 59.09 240 VAL A O 1
ATOM 1948 N N . GLU A 1 241 ? -5.186 -4.219 70.867 1.00 67.62 241 GLU A N 1
ATOM 1949 C CA . GLU A 1 241 ? -4.198 -4.966 70.067 1.00 67.62 241 GLU A CA 1
ATOM 1950 C C . GLU A 1 241 ? -4.686 -5.217 68.630 1.00 67.62 241 GLU A C 1
ATOM 1952 O O . GLU A 1 241 ? -3.937 -5.051 67.668 1.00 67.62 241 GLU A O 1
ATOM 1957 N N . TRP A 1 242 ? -5.963 -5.576 68.449 1.00 68.75 242 TRP A N 1
ATOM 1958 C CA . TRP A 1 242 ? -6.539 -5.771 67.116 1.00 68.75 242 TRP A CA 1
ATOM 1959 C C . TRP A 1 242 ? -6.559 -4.476 66.291 1.00 68.75 242 TRP A C 1
ATOM 1961 O O . TRP A 1 242 ? -6.247 -4.502 65.098 1.00 68.75 242 TRP A O 1
ATOM 1971 N N . VAL A 1 243 ? -6.893 -3.340 66.913 1.00 59.44 243 VAL A N 1
ATOM 1972 C CA . VAL A 1 243 ? -6.871 -2.023 66.258 1.00 59.44 243 VAL A CA 1
ATOM 1973 C C . VAL A 1 243 ? -5.442 -1.605 65.910 1.00 59.44 243 VAL A C 1
ATOM 1975 O O . VAL A 1 243 ? -5.221 -1.121 64.803 1.00 59.44 243 VAL A O 1
ATOM 1978 N N . GLU A 1 244 ? -4.465 -1.828 66.790 1.00 63.16 244 GLU A N 1
ATOM 1979 C CA . GLU A 1 244 ? -3.051 -1.529 66.523 1.00 63.16 244 GLU A CA 1
ATOM 1980 C C . GLU A 1 244 ? -2.516 -2.334 65.333 1.00 63.16 244 GLU A C 1
ATOM 1982 O O . GLU A 1 244 ? -1.972 -1.754 64.391 1.00 63.16 244 GLU A O 1
ATOM 1987 N N . VAL A 1 245 ? -2.775 -3.645 65.297 1.00 73.62 245 VAL A N 1
ATOM 1988 C CA . VAL A 1 245 ? -2.399 -4.506 64.161 1.00 73.62 245 VAL A CA 1
ATOM 1989 C C . VAL A 1 245 ? -3.065 -4.036 62.864 1.00 73.62 245 VAL A C 1
ATOM 1991 O O . VAL A 1 245 ? -2.430 -4.022 61.807 1.00 73.62 245 VAL A O 1
ATOM 1994 N N . ARG A 1 246 ? -4.334 -3.613 62.922 1.00 64.25 246 ARG A N 1
ATOM 1995 C CA . ARG A 1 246 ? -5.071 -3.086 61.762 1.00 64.25 246 ARG A CA 1
ATOM 1996 C C . ARG A 1 246 ? -4.491 -1.758 61.267 1.00 64.25 246 ARG A C 1
ATOM 1998 O O . ARG A 1 246 ? -4.413 -1.542 60.059 1.00 64.25 246 ARG A O 1
ATOM 2005 N N . LEU A 1 247 ? -4.087 -0.876 62.181 1.00 62.56 247 LEU A N 1
ATOM 2006 C CA . LEU A 1 247 ? -3.451 0.400 61.854 1.00 62.56 247 LEU A CA 1
ATOM 2007 C C . LEU A 1 247 ? -2.070 0.195 61.230 1.00 62.56 247 LEU A C 1
ATOM 2009 O O . LEU A 1 247 ? -1.740 0.891 60.271 1.00 62.56 247 LEU A O 1
ATOM 2013 N N . ASP A 1 248 ? -1.295 -0.777 61.706 1.00 71.31 248 ASP A N 1
ATOM 2014 C CA . ASP A 1 248 ? -0.004 -1.119 61.106 1.00 71.31 248 ASP A CA 1
ATOM 2015 C C . ASP A 1 248 ? -0.143 -1.809 59.745 1.00 71.31 248 ASP A C 1
ATOM 2017 O O . ASP A 1 248 ? 0.658 -1.551 58.846 1.00 71.31 248 ASP A O 1
ATOM 2021 N N . ASP A 1 249 ? -1.184 -2.622 59.547 1.00 78.31 249 ASP A N 1
ATOM 2022 C CA . ASP A 1 249 ? -1.514 -3.190 58.235 1.00 78.31 249 ASP A CA 1
ATOM 2023 C C . ASP A 1 249 ? -1.912 -2.106 57.227 1.00 78.31 249 ASP A C 1
ATOM 2025 O O . ASP A 1 249 ? -1.409 -2.086 56.105 1.00 78.31 249 ASP A O 1
ATOM 2029 N N . ASN A 1 250 ? -2.727 -1.137 57.649 1.00 61.19 250 ASN A N 1
ATOM 2030 C CA . ASN A 1 250 ? -3.064 0.024 56.826 1.00 61.19 250 ASN A CA 1
ATOM 2031 C C . ASN A 1 250 ? -1.842 0.916 56.563 1.00 61.19 250 ASN A C 1
ATOM 2033 O O . ASN A 1 250 ? -1.674 1.416 55.456 1.00 61.19 250 ASN A O 1
ATOM 2037 N N . ARG A 1 251 ? -0.952 1.100 57.546 1.00 73.88 251 ARG A N 1
ATOM 2038 C CA . ARG A 1 251 ? 0.294 1.861 57.371 1.00 73.88 251 ARG A CA 1
ATOM 2039 C C . ARG A 1 251 ? 1.228 1.192 56.361 1.00 73.88 251 ARG A C 1
ATOM 2041 O O . ARG A 1 251 ? 1.891 1.904 55.612 1.00 73.88 251 ARG A O 1
ATOM 2048 N N . ARG A 1 252 ? 1.304 -0.145 56.350 1.00 81.69 252 ARG A N 1
ATOM 2049 C CA . ARG A 1 252 ? 2.055 -0.909 55.340 1.00 81.69 252 ARG A CA 1
ATOM 2050 C C . ARG A 1 252 ? 1.442 -0.739 53.953 1.00 81.69 252 ARG A C 1
ATOM 2052 O O . ARG A 1 252 ? 2.161 -0.305 53.064 1.00 81.69 252 ARG A O 1
ATOM 2059 N N . LYS A 1 253 ? 0.125 -0.913 53.815 1.00 82.25 253 LYS A N 1
ATOM 2060 C CA . LYS A 1 253 ? -0.596 -0.695 52.547 1.00 82.25 253 LYS A CA 1
ATOM 2061 C C . LYS A 1 253 ? -0.400 0.709 51.982 1.00 82.25 253 LYS A C 1
ATOM 2063 O O . LYS A 1 253 ? -0.027 0.851 50.832 1.00 82.25 253 LYS A O 1
ATOM 2068 N N . MET A 1 254 ? -0.519 1.746 52.812 1.00 69.62 254 MET A N 1
ATOM 2069 C CA . MET A 1 254 ? -0.267 3.130 52.384 1.00 69.62 254 MET A CA 1
ATOM 2070 C C . MET A 1 254 ? 1.183 3.370 51.934 1.00 69.62 254 MET A C 1
ATOM 2072 O O . MET A 1 254 ? 1.436 4.271 51.139 1.00 69.62 254 MET A O 1
ATOM 2076 N N . LYS A 1 255 ? 2.158 2.620 52.469 1.00 82.50 255 LYS A N 1
ATOM 2077 C CA . LYS A 1 255 ? 3.557 2.691 52.017 1.00 82.50 255 LYS A CA 1
ATOM 2078 C C . LYS A 1 255 ? 3.769 1.930 50.710 1.00 82.50 255 LYS A C 1
ATOM 2080 O O . LYS A 1 255 ? 4.510 2.427 49.873 1.00 82.50 255 LYS A O 1
ATOM 2085 N N . GLU A 1 256 ? 3.136 0.771 50.557 1.00 86.81 256 GLU A N 1
ATOM 2086 C CA . GLU A 1 256 ? 3.152 -0.028 49.325 1.00 86.81 256 GLU A CA 1
ATOM 2087 C C . GLU A 1 256 ? 2.490 0.748 48.178 1.00 86.81 256 GLU A C 1
ATOM 2089 O O . GLU A 1 256 ? 3.150 1.008 47.181 1.00 86.81 256 GLU A O 1
ATOM 2094 N N . GLU A 1 257 ? 1.279 1.278 48.368 1.00 81.81 257 GLU A N 1
ATOM 2095 C CA . GLU A 1 257 ? 0.596 2.128 47.376 1.00 81.81 257 GLU A CA 1
ATOM 2096 C C . GLU A 1 257 ? 1.413 3.379 47.021 1.00 81.81 257 GLU A C 1
ATOM 2098 O O . GLU A 1 257 ? 1.453 3.807 45.869 1.00 81.81 257 GLU A O 1
ATOM 2103 N N . LYS A 1 258 ? 2.096 3.982 48.003 1.00 76.88 258 LYS A N 1
ATOM 2104 C CA . LYS A 1 258 ? 2.977 5.127 47.745 1.00 76.88 258 LYS A CA 1
ATOM 2105 C C . LYS A 1 258 ? 4.206 4.729 46.918 1.00 76.88 258 LYS A C 1
ATOM 2107 O O . LYS A 1 258 ? 4.586 5.494 46.039 1.00 76.88 258 LYS A O 1
ATOM 2112 N N . SER A 1 259 ? 4.806 3.573 47.202 1.00 84.56 259 SER A N 1
ATOM 2113 C CA . SER A 1 259 ? 5.918 3.009 46.425 1.00 84.56 259 SER A CA 1
ATOM 2114 C C . SER A 1 259 ? 5.490 2.744 44.986 1.00 84.56 259 SER A C 1
ATOM 2116 O O . SER A 1 259 ? 6.147 3.205 44.064 1.00 84.56 259 SER A O 1
ATOM 2118 N N . GLU A 1 260 ? 4.350 2.079 44.795 1.00 87.38 260 GLU A N 1
ATOM 2119 C CA . GLU A 1 260 ? 3.806 1.771 43.470 1.00 87.38 260 GLU A CA 1
ATOM 2120 C C . GLU A 1 260 ? 3.501 3.046 42.670 1.00 87.38 260 GLU A C 1
ATOM 2122 O O . GLU A 1 260 ? 3.826 3.129 41.488 1.00 87.38 260 GLU A O 1
ATOM 2127 N N . LEU A 1 261 ? 2.945 4.080 43.315 1.00 77.75 261 LEU A N 1
ATOM 2128 C CA . LEU A 1 261 ? 2.722 5.383 42.683 1.00 77.75 261 LEU A CA 1
ATOM 2129 C C . LEU A 1 261 ? 4.026 6.114 42.333 1.00 77.75 261 LEU A C 1
ATOM 2131 O O . LEU A 1 261 ? 4.059 6.838 41.339 1.00 77.75 261 LEU A O 1
ATOM 2135 N N . GLU A 1 262 ? 5.079 5.990 43.144 1.00 77.69 262 GLU A N 1
ATOM 2136 C CA . GLU A 1 262 ? 6.397 6.569 42.844 1.00 77.69 262 GLU A CA 1
ATOM 2137 C C . GLU A 1 262 ? 7.071 5.841 41.671 1.00 77.69 262 GLU A C 1
ATOM 2139 O O . GLU A 1 262 ? 7.585 6.508 40.771 1.00 77.69 262 GLU A O 1
ATOM 2144 N N . ASP A 1 263 ? 6.976 4.511 41.616 1.00 80.44 263 ASP A N 1
ATOM 2145 C CA . ASP A 1 263 ? 7.489 3.698 40.508 1.00 80.44 263 ASP A CA 1
ATOM 2146 C C . ASP A 1 263 ? 6.741 3.995 39.195 1.00 80.44 263 ASP A C 1
ATOM 2148 O O . ASP A 1 263 ? 7.360 4.201 38.148 1.00 80.44 263 ASP A O 1
ATOM 2152 N N . GLU A 1 264 ? 5.408 4.113 39.239 1.00 80.75 264 GLU A N 1
ATOM 2153 C CA . GLU A 1 264 ? 4.593 4.462 38.069 1.00 80.75 264 GLU A CA 1
ATOM 2154 C C . GLU A 1 264 ? 4.893 5.888 37.563 1.00 80.75 264 GLU A C 1
ATOM 2156 O O . GLU A 1 264 ? 4.932 6.140 36.355 1.00 80.75 264 GLU A O 1
ATOM 2161 N N . LYS A 1 265 ? 5.149 6.838 38.475 1.00 77.75 265 LYS A N 1
ATOM 2162 C CA . LYS A 1 265 ? 5.609 8.190 38.114 1.00 77.75 265 LYS A CA 1
ATOM 2163 C C . LYS A 1 265 ? 6.990 8.170 37.470 1.00 77.75 265 LYS A C 1
ATOM 2165 O O . LYS A 1 265 ? 7.178 8.840 36.456 1.00 77.75 265 LYS A O 1
ATOM 2170 N N . GLY A 1 266 ? 7.921 7.391 38.021 1.00 77.19 266 GLY A N 1
ATOM 2171 C CA . GLY A 1 266 ? 9.252 7.198 37.448 1.00 77.19 266 GLY A CA 1
ATOM 2172 C C . GLY A 1 266 ? 9.188 6.674 36.012 1.00 77.19 266 GLY A C 1
ATOM 2173 O O . GLY A 1 266 ? 9.815 7.254 35.127 1.00 77.19 266 GLY A O 1
ATOM 2174 N N . GLY A 1 267 ? 8.349 5.662 35.760 1.00 78.38 267 GLY A N 1
ATOM 2175 C CA . GLY A 1 267 ? 8.133 5.116 34.416 1.00 78.38 267 GLY A CA 1
ATOM 2176 C C . GLY A 1 267 ? 7.599 6.152 33.420 1.00 78.38 267 GLY A C 1
ATOM 2177 O O . GLY A 1 267 ? 8.135 6.288 32.322 1.00 78.38 267 GLY A O 1
ATOM 2178 N N . ARG A 1 268 ? 6.604 6.961 33.817 1.00 77.44 268 ARG A N 1
ATOM 2179 C CA . ARG A 1 268 ? 6.050 8.021 32.949 1.00 77.44 268 ARG A CA 1
ATOM 2180 C C . ARG A 1 268 ? 7.070 9.109 32.597 1.00 77.44 268 ARG A C 1
ATOM 2182 O O . ARG A 1 268 ? 7.077 9.580 31.461 1.00 77.44 268 ARG A O 1
ATOM 2189 N N . VAL A 1 269 ? 7.918 9.509 33.545 1.00 78.56 269 VAL A N 1
ATOM 2190 C CA . VAL A 1 269 ? 8.997 10.490 33.315 1.00 78.56 269 VAL A CA 1
ATOM 2191 C C . VAL A 1 269 ? 10.042 9.932 32.345 1.00 78.56 269 VAL A C 1
ATOM 2193 O O . VAL A 1 269 ? 10.464 10.617 31.411 1.00 78.56 269 VAL A O 1
ATOM 2196 N N . GLU A 1 270 ? 10.420 8.662 32.505 1.00 81.81 270 GLU A N 1
ATOM 2197 C CA . GLU A 1 270 ? 11.375 8.005 31.610 1.00 81.81 270 GLU A CA 1
ATOM 2198 C C . GLU A 1 270 ? 10.830 7.878 30.174 1.00 81.81 270 GLU A C 1
ATOM 2200 O O . GLU A 1 270 ? 11.547 8.152 29.204 1.00 81.81 270 GLU A O 1
ATOM 2205 N N . ASP A 1 271 ? 9.544 7.554 30.022 1.00 80.44 271 ASP A N 1
ATOM 2206 C CA . ASP A 1 271 ? 8.864 7.505 28.724 1.00 80.44 271 ASP A CA 1
ATOM 2207 C C . ASP A 1 271 ? 8.792 8.882 28.044 1.00 80.44 271 ASP A C 1
ATOM 2209 O O . ASP A 1 271 ? 9.075 9.000 26.845 1.00 80.44 271 ASP A O 1
ATOM 2213 N N . LEU A 1 272 ? 8.486 9.943 28.802 1.00 79.25 272 LEU A N 1
ATOM 2214 C CA . LEU A 1 272 ? 8.503 11.322 28.299 1.00 79.25 272 LEU A CA 1
ATOM 2215 C C . LEU A 1 272 ? 9.907 11.743 27.852 1.00 79.25 272 LEU A C 1
ATOM 2217 O O . LEU A 1 272 ? 10.051 12.346 26.787 1.00 79.25 272 LEU A O 1
ATOM 2221 N N . SER A 1 273 ? 10.949 11.373 28.602 1.00 80.69 273 SER A N 1
ATOM 2222 C CA . SER A 1 273 ? 12.345 11.638 28.234 1.00 80.69 273 SER A CA 1
ATOM 2223 C C . SER A 1 273 ? 12.745 10.923 26.936 1.00 80.69 273 SER A C 1
ATOM 2225 O O . SER A 1 273 ? 13.339 11.523 26.034 1.00 80.69 273 SER A O 1
ATOM 2227 N N . ARG A 1 274 ? 12.343 9.654 26.771 1.00 84.62 274 ARG A N 1
ATOM 2228 C CA . ARG A 1 274 ? 12.569 8.885 25.534 1.00 84.62 274 ARG A CA 1
ATOM 2229 C C . ARG A 1 274 ? 11.856 9.514 24.335 1.00 84.62 274 ARG A C 1
ATOM 2231 O O . ARG A 1 274 ? 12.433 9.615 23.246 1.00 84.62 274 ARG A O 1
ATOM 2238 N N . SER A 1 275 ? 10.625 9.982 24.537 1.00 78.81 275 SER A N 1
ATOM 2239 C CA . SER A 1 275 ? 9.867 10.678 23.499 1.00 78.81 275 SER A CA 1
ATOM 2240 C C . SER A 1 275 ? 10.482 12.038 23.152 1.00 78.81 275 SER A C 1
ATOM 2242 O O . SER A 1 275 ? 10.518 12.393 21.976 1.00 78.81 275 SER A O 1
ATOM 2244 N N . LEU A 1 276 ? 11.005 12.781 24.133 1.00 84.75 276 LEU A N 1
ATOM 2245 C CA . LEU A 1 276 ? 11.685 14.061 23.915 1.00 84.75 276 LEU A CA 1
ATOM 2246 C C . LEU A 1 276 ? 12.953 13.886 23.070 1.00 84.75 276 LEU A C 1
ATOM 2248 O O . LEU A 1 276 ? 13.149 14.610 22.097 1.00 84.75 276 LEU A O 1
ATOM 2252 N N . ASN A 1 277 ? 13.769 12.874 23.379 1.00 83.81 277 ASN A N 1
ATOM 2253 C CA . ASN A 1 277 ? 14.957 12.550 22.585 1.00 83.81 277 ASN A CA 1
ATOM 2254 C C . ASN A 1 277 ? 14.590 12.220 21.131 1.00 83.81 277 ASN A C 1
ATOM 2256 O O . ASN A 1 277 ? 15.242 12.695 20.204 1.00 83.81 277 ASN A O 1
ATOM 2260 N N . SER A 1 278 ? 13.501 11.475 20.922 1.00 85.38 278 SER A N 1
ATOM 2261 C CA . SER A 1 278 ? 13.003 11.156 19.578 1.00 85.38 278 SER A CA 1
ATOM 2262 C C . SER A 1 278 ? 12.576 12.419 18.815 1.00 85.38 278 SER A C 1
ATOM 2264 O O . SER A 1 278 ? 12.947 12.600 17.656 1.00 85.38 278 SER A O 1
ATOM 2266 N N . ILE A 1 279 ? 11.868 13.344 19.469 1.00 84.50 279 ILE A N 1
ATOM 2267 C CA . ILE A 1 279 ? 11.472 14.632 18.873 1.00 84.50 279 ILE A CA 1
ATOM 2268 C C . ILE A 1 279 ? 12.693 15.493 18.533 1.00 84.50 279 ILE A C 1
ATOM 2270 O O . ILE A 1 279 ? 12.735 16.070 17.446 1.00 84.50 279 ILE A O 1
ATOM 2274 N N . SER A 1 280 ? 13.710 15.523 19.395 1.00 81.19 280 SER A N 1
ATOM 2275 C CA . SER A 1 280 ? 14.963 16.232 19.119 1.00 81.19 280 SER A CA 1
ATOM 2276 C C . SER A 1 280 ? 15.683 15.652 17.892 1.00 81.19 280 SER A C 1
ATOM 2278 O O . SER A 1 280 ? 16.068 16.391 16.985 1.00 81.19 280 SER A O 1
ATOM 2280 N N . THR A 1 281 ? 15.762 14.320 17.765 1.00 85.94 281 THR A N 1
ATOM 2281 C CA . THR A 1 281 ? 16.348 13.696 16.561 1.00 85.94 281 THR A CA 1
ATOM 2282 C C . THR A 1 281 ? 15.554 14.010 15.289 1.00 85.94 281 THR A C 1
ATOM 2284 O O . THR A 1 281 ? 16.145 14.264 14.236 1.00 85.94 281 THR A O 1
ATOM 2287 N N . LEU A 1 282 ? 14.219 14.071 15.376 1.00 84.69 282 LEU A N 1
ATOM 2288 C CA . LEU A 1 282 ? 13.361 14.477 14.260 1.00 84.69 282 LEU A CA 1
ATOM 2289 C C . LEU A 1 282 ? 13.616 15.933 13.864 1.00 84.69 282 LEU A C 1
ATOM 2291 O O . LEU A 1 282 ? 13.793 16.220 12.680 1.00 84.69 282 LEU A O 1
ATOM 2295 N N . LYS A 1 283 ? 13.707 16.838 14.841 1.00 85.50 283 LYS A N 1
ATOM 2296 C CA . LYS A 1 283 ? 14.049 18.252 14.642 1.00 85.50 283 LYS A CA 1
ATOM 2297 C C . LYS A 1 283 ? 15.365 18.413 13.877 1.00 85.50 283 LYS A C 1
ATOM 2299 O O . LYS A 1 283 ? 15.405 19.143 12.890 1.00 85.50 283 LYS A O 1
ATOM 2304 N N . GLU A 1 284 ? 16.412 17.697 14.288 1.00 85.31 284 GLU A N 1
ATOM 2305 C CA . GLU A 1 284 ? 17.723 17.705 13.622 1.00 85.31 284 GLU A CA 1
ATOM 2306 C C . GLU A 1 284 ? 17.680 17.096 12.214 1.00 85.31 284 GLU A C 1
ATOM 2308 O O . GLU A 1 284 ? 18.376 17.560 11.311 1.00 85.31 284 GLU A O 1
ATOM 2313 N N . SER A 1 285 ? 16.881 16.045 11.999 1.00 85.06 285 SER A N 1
ATOM 2314 C CA . SER A 1 285 ? 16.723 15.437 10.671 1.00 85.06 285 SER A CA 1
ATOM 2315 C C . SER A 1 285 ? 16.025 16.380 9.687 1.00 85.06 285 SER A C 1
ATOM 2317 O O . SER A 1 285 ? 16.489 16.546 8.562 1.00 85.06 285 SER A O 1
ATOM 2319 N N . LEU A 1 286 ? 14.969 17.069 10.130 1.00 85.44 286 LEU A N 1
ATOM 2320 C CA . LEU A 1 286 ? 14.248 18.039 9.313 1.00 85.44 286 LEU A CA 1
ATOM 2321 C C . LEU A 1 286 ? 15.101 19.280 9.035 1.00 85.44 286 LEU A C 1
ATOM 2323 O O . LEU A 1 286 ? 15.083 19.776 7.915 1.00 85.44 286 LEU A O 1
ATOM 2327 N N . ALA A 1 287 ? 15.889 19.748 10.008 1.00 83.94 287 ALA A N 1
ATOM 2328 C CA . ALA A 1 287 ? 16.831 20.848 9.796 1.00 83.94 287 ALA A CA 1
ATOM 2329 C C . ALA A 1 287 ? 17.875 20.510 8.716 1.00 83.94 287 ALA A C 1
ATOM 2331 O O . ALA A 1 287 ? 18.097 21.315 7.816 1.00 83.94 287 ALA A O 1
ATOM 2332 N N . ARG A 1 288 ? 18.432 19.290 8.733 1.00 85.88 288 ARG A N 1
ATOM 2333 C CA . ARG A 1 288 ? 19.353 18.813 7.685 1.00 85.88 288 ARG A CA 1
ATOM 2334 C C . ARG A 1 288 ? 18.703 18.740 6.303 1.00 85.88 288 ARG A C 1
ATOM 2336 O O . ARG A 1 288 ? 19.355 19.046 5.311 1.00 85.88 288 ARG A O 1
ATOM 2343 N N . ILE A 1 289 ? 17.425 18.358 6.226 1.00 84.19 289 ILE A N 1
ATOM 2344 C CA . ILE A 1 289 ? 16.676 18.354 4.960 1.00 84.19 289 ILE A CA 1
ATOM 2345 C C . ILE A 1 289 ? 16.540 19.779 4.412 1.00 84.19 289 ILE A C 1
ATOM 2347 O O . ILE A 1 289 ? 16.761 19.983 3.221 1.00 84.19 289 ILE A O 1
ATOM 2351 N N . ILE A 1 290 ? 16.239 20.764 5.266 1.00 82.62 290 ILE A N 1
ATOM 2352 C CA . ILE A 1 290 ? 16.195 22.179 4.858 1.00 82.62 290 ILE A CA 1
ATOM 2353 C C . ILE A 1 290 ? 17.557 22.621 4.318 1.00 82.62 290 ILE A C 1
ATOM 2355 O O . ILE A 1 290 ? 17.610 23.140 3.209 1.00 82.62 290 ILE A O 1
ATOM 2359 N N . GLU A 1 291 ? 18.647 22.355 5.046 1.00 83.19 291 GLU A N 1
ATOM 2360 C CA . GLU A 1 291 ? 20.008 22.702 4.604 1.00 83.19 291 GLU A CA 1
ATOM 2361 C C . GLU A 1 291 ? 20.368 22.066 3.253 1.00 83.19 291 GLU A C 1
ATOM 2363 O O . GLU A 1 291 ? 21.022 22.702 2.436 1.00 83.19 291 GLU A O 1
ATOM 2368 N N . SER A 1 292 ? 19.909 20.838 2.981 1.00 76.81 292 SER A N 1
ATOM 2369 C CA . SER A 1 292 ? 20.144 20.169 1.691 1.00 76.81 292 SER A CA 1
ATOM 2370 C C . SER A 1 292 ? 19.275 20.676 0.533 1.00 76.81 292 SER A C 1
ATOM 2372 O O . SER A 1 292 ? 19.602 20.428 -0.622 1.00 76.81 292 SER A O 1
ATOM 2374 N N . LEU A 1 293 ? 18.150 21.338 0.826 1.00 73.69 293 LEU A N 1
ATOM 2375 C CA . LEU A 1 293 ? 17.230 21.879 -0.181 1.00 73.69 293 LEU A CA 1
ATOM 2376 C C . LEU A 1 293 ? 17.516 23.355 -0.498 1.00 73.69 293 LEU A C 1
ATOM 2378 O O . LEU A 1 293 ? 17.189 23.812 -1.592 1.00 73.69 293 LEU A O 1
ATOM 2382 N N . ASP A 1 294 ? 18.127 24.087 0.435 1.00 64.19 294 ASP A N 1
ATOM 2383 C CA . ASP A 1 294 ? 18.477 25.505 0.308 1.00 64.19 294 ASP A CA 1
ATOM 2384 C C . ASP A 1 294 ? 19.927 25.701 -0.186 1.00 64.19 294 ASP A C 1
ATOM 2386 O O . ASP A 1 294 ? 20.710 26.432 0.417 1.00 64.19 294 ASP A O 1
ATOM 2390 N N . GLU A 1 295 ? 20.298 25.110 -1.328 1.00 60.53 295 GLU A N 1
ATOM 2391 C CA . GLU A 1 295 ? 21.595 25.412 -1.974 1.00 60.53 295 GLU A CA 1
ATOM 2392 C C . GLU A 1 295 ? 21.682 26.872 -2.491 1.00 60.53 295 GLU A C 1
ATOM 2394 O O . GLU A 1 295 ? 22.769 27.348 -2.808 1.00 60.53 295 GLU A O 1
ATOM 2399 N N . ASP A 1 296 ? 20.559 27.610 -2.524 1.00 58.41 296 ASP A N 1
ATOM 2400 C CA . ASP A 1 296 ? 20.438 28.894 -3.233 1.00 58.41 296 ASP A CA 1
ATOM 2401 C C . ASP A 1 296 ? 20.106 30.138 -2.363 1.00 58.41 296 ASP A C 1
ATOM 2403 O O . ASP A 1 296 ? 19.947 31.223 -2.932 1.00 58.41 296 ASP A O 1
ATOM 2407 N N . LYS A 1 297 ? 19.975 30.079 -1.020 1.00 54.41 297 LYS A N 1
ATOM 2408 C CA . LYS A 1 297 ? 19.600 31.282 -0.221 1.00 54.41 297 LYS A CA 1
ATOM 2409 C C . LYS A 1 297 ? 20.223 31.370 1.178 1.00 54.41 297 LYS A C 1
ATOM 2411 O O . LYS A 1 297 ? 19.693 30.843 2.149 1.00 54.41 297 LYS A O 1
ATOM 2416 N N . GLU A 1 298 ? 21.253 32.202 1.296 1.00 47.47 298 GLU A N 1
ATOM 2417 C CA . GLU A 1 298 ? 21.893 32.596 2.563 1.00 47.47 298 GLU A CA 1
ATOM 2418 C C . GLU A 1 298 ? 21.140 33.729 3.317 1.00 47.47 298 GLU A C 1
ATOM 2420 O O . GLU A 1 298 ? 21.565 34.150 4.387 1.00 47.47 298 GLU A O 1
ATOM 2425 N N . ASP A 1 299 ? 19.980 34.198 2.827 1.00 42.53 299 ASP A N 1
ATOM 2426 C CA . ASP A 1 299 ? 19.399 35.488 3.261 1.00 42.53 299 ASP A CA 1
ATOM 2427 C C . ASP A 1 299 ? 18.113 35.446 4.121 1.00 42.53 299 ASP A C 1
ATOM 2429 O O . ASP A 1 299 ? 17.615 36.502 4.503 1.00 42.53 299 ASP A O 1
ATOM 2433 N N . ASN A 1 300 ? 17.555 34.283 4.489 1.00 43.09 300 ASN A N 1
ATOM 2434 C CA . ASN A 1 300 ? 16.260 34.232 5.215 1.00 43.09 300 ASN A CA 1
ATOM 2435 C C . ASN A 1 300 ? 16.298 33.629 6.629 1.00 43.09 300 ASN A C 1
ATOM 2437 O O . ASN A 1 300 ? 15.253 33.317 7.213 1.00 43.09 300 ASN A O 1
ATOM 2441 N N . ALA A 1 301 ? 17.478 33.491 7.225 1.00 43.44 301 ALA A N 1
ATOM 2442 C CA . ALA A 1 301 ? 17.595 33.213 8.649 1.00 43.44 301 ALA A CA 1
ATOM 2443 C C . ALA A 1 301 ? 17.750 34.544 9.397 1.00 43.44 301 ALA A C 1
ATOM 2445 O O . ALA A 1 301 ? 18.832 35.110 9.354 1.00 43.44 301 ALA A O 1
ATOM 2446 N N . ILE A 1 302 ? 16.683 35.055 10.039 1.00 44.22 302 ILE A N 1
ATOM 2447 C CA . ILE A 1 302 ? 16.706 35.717 11.374 1.00 44.22 302 ILE A CA 1
ATOM 2448 C C . ILE A 1 302 ? 15.373 36.404 11.749 1.00 44.22 302 ILE A C 1
ATOM 2450 O O . ILE A 1 302 ? 15.085 36.525 12.938 1.00 44.22 302 ILE A O 1
ATOM 2454 N N . GLU A 1 303 ? 14.498 36.796 10.825 1.00 43.12 303 GLU A N 1
ATOM 2455 C CA . GLU A 1 303 ? 13.260 37.508 11.200 1.00 43.12 303 GLU A CA 1
ATOM 2456 C C . GLU A 1 303 ? 12.038 36.584 11.248 1.00 43.12 303 GLU A C 1
ATOM 2458 O O . GLU A 1 303 ? 11.282 36.530 10.295 1.00 43.12 303 GLU A O 1
ATOM 2463 N N . GLU A 1 304 ? 11.846 35.847 12.349 1.00 42.47 304 GLU A N 1
ATOM 2464 C CA . GLU A 1 304 ? 10.518 35.375 12.809 1.00 42.47 304 GLU A CA 1
ATOM 2465 C C . GLU A 1 304 ? 10.639 34.700 14.194 1.00 42.47 304 GLU A C 1
ATOM 2467 O O . GLU A 1 304 ? 10.361 33.520 14.404 1.00 42.47 304 GLU A O 1
ATOM 2472 N N . SER A 1 305 ? 11.125 35.459 15.180 1.00 37.91 305 SER A N 1
ATOM 2473 C CA . SER A 1 305 ? 11.177 35.058 16.600 1.00 37.91 305 SER A CA 1
ATOM 2474 C C . SER A 1 305 ? 10.332 35.961 17.509 1.00 37.91 305 SER A C 1
ATOM 2476 O O . SER A 1 305 ? 10.505 35.980 18.726 1.00 37.91 305 SER A O 1
ATOM 2478 N N . LYS A 1 306 ? 9.373 36.691 16.936 1.00 42.97 306 LYS A N 1
ATOM 2479 C CA . LYS A 1 306 ? 8.348 37.428 17.680 1.00 42.97 306 LYS A CA 1
ATOM 2480 C C . LYS A 1 306 ? 7.007 36.757 17.457 1.00 42.97 306 LYS A C 1
ATOM 2482 O O . LYS A 1 306 ? 6.346 37.067 16.483 1.00 42.97 306 LYS A O 1
ATOM 2487 N N . ASP A 1 307 ? 6.666 35.819 18.330 1.00 41.50 307 ASP A N 1
ATOM 2488 C CA . ASP A 1 307 ? 5.306 35.650 18.852 1.00 41.50 307 ASP A CA 1
ATOM 2489 C C . ASP A 1 307 ? 5.272 34.424 19.763 1.00 41.50 307 ASP A C 1
ATOM 2491 O O . ASP A 1 307 ? 4.848 33.342 19.378 1.00 41.50 307 ASP A O 1
ATOM 2495 N N . MET A 1 308 ? 5.728 34.608 21.000 1.00 38.22 308 MET A N 1
ATOM 2496 C CA . MET A 1 308 ? 5.106 33.978 22.160 1.00 38.22 308 MET A CA 1
ATOM 2497 C C . MET A 1 308 ? 5.254 34.953 23.321 1.00 38.22 308 MET A C 1
ATOM 2499 O O . MET A 1 308 ? 6.346 35.162 23.847 1.00 38.22 308 MET A O 1
ATOM 2503 N N . LYS A 1 309 ? 4.143 35.601 23.679 1.00 42.09 309 LYS A N 1
ATOM 2504 C CA . LYS A 1 309 ? 4.021 36.300 24.953 1.00 42.09 309 LYS A CA 1
ATOM 2505 C C . LYS A 1 309 ? 4.176 35.273 26.067 1.00 42.09 309 LYS A C 1
ATOM 2507 O O . LYS A 1 309 ? 3.387 34.343 26.192 1.00 42.09 309 LYS A O 1
ATOM 2512 N N . GLU A 1 310 ? 5.221 35.487 26.840 1.00 41.22 310 GLU A N 1
ATOM 2513 C CA . GLU A 1 310 ? 5.486 34.898 28.137 1.00 41.22 310 GLU A CA 1
ATOM 2514 C C . GLU A 1 310 ? 4.463 35.452 29.142 1.00 41.22 310 GLU A C 1
ATOM 2516 O O . GLU A 1 310 ? 4.672 36.504 29.742 1.00 41.22 310 GLU A O 1
ATOM 2521 N N . ASP A 1 311 ? 3.326 34.769 29.297 1.00 35.56 311 ASP A N 1
ATOM 2522 C CA . ASP A 1 311 ? 2.487 34.931 30.487 1.00 35.56 311 ASP A CA 1
ATOM 2523 C C . ASP A 1 311 ? 3.012 33.977 31.562 1.00 35.56 311 ASP A C 1
ATOM 2525 O O . ASP A 1 311 ? 2.588 32.831 31.720 1.00 35.56 311 ASP A O 1
ATOM 2529 N N . SER A 1 312 ? 3.997 34.492 32.292 1.00 47.31 312 SER A N 1
ATOM 2530 C CA . SER A 1 312 ? 4.497 33.947 33.545 1.00 47.31 312 SER A CA 1
ATOM 2531 C C . SER A 1 312 ? 3.389 33.947 34.596 1.00 47.31 312 SER A C 1
ATOM 2533 O O . SER A 1 312 ? 3.210 34.917 35.332 1.00 47.31 312 SER A O 1
ATOM 2535 N N . ILE A 1 313 ? 2.665 32.833 34.703 1.00 39.22 313 ILE A N 1
ATOM 2536 C CA . ILE A 1 313 ? 1.965 32.472 35.935 1.00 39.22 313 ILE A CA 1
ATOM 2537 C C . ILE A 1 313 ? 2.900 31.552 36.715 1.00 39.22 313 ILE A C 1
ATOM 2539 O O . ILE A 1 313 ? 3.072 30.377 36.397 1.00 39.22 313 ILE A O 1
ATOM 2543 N N . SER A 1 314 ? 3.529 32.134 37.734 1.00 47.00 314 SER A N 1
ATOM 2544 C CA . SER A 1 314 ? 4.187 31.415 38.816 1.00 47.00 314 SER A CA 1
ATOM 2545 C C . SER A 1 314 ? 3.156 30.529 39.510 1.00 47.00 314 SER A C 1
ATOM 2547 O O . SER A 1 314 ? 2.297 31.034 40.232 1.00 47.00 314 SER A O 1
ATOM 2549 N N . ASP A 1 315 ? 3.228 29.225 39.289 1.00 38.59 315 ASP A N 1
ATOM 2550 C CA . ASP A 1 315 ? 2.443 28.262 40.047 1.00 38.59 315 ASP A CA 1
ATOM 2551 C C . ASP A 1 315 ? 3.359 27.080 40.352 1.00 38.59 315 ASP A C 1
ATOM 2553 O O . ASP A 1 315 ? 3.912 26.453 39.445 1.00 38.59 315 ASP A O 1
ATOM 2557 N N . GLU A 1 316 ? 3.586 26.832 41.639 1.00 46.56 316 GLU A N 1
ATOM 2558 C CA . GLU A 1 316 ? 4.294 25.659 42.143 1.00 46.56 316 GLU A CA 1
ATOM 2559 C C . GLU A 1 316 ? 3.553 24.399 41.676 1.00 46.56 316 GLU A C 1
ATOM 2561 O O . GLU A 1 316 ? 2.641 23.902 42.334 1.00 46.56 316 GLU A O 1
ATOM 2566 N N . LYS A 1 317 ? 3.914 23.878 40.503 1.00 44.00 317 LYS A N 1
ATOM 2567 C CA . LYS A 1 317 ? 3.406 22.607 39.991 1.00 44.00 317 LYS A CA 1
ATOM 2568 C C . LYS A 1 317 ? 4.559 21.645 39.741 1.00 44.00 317 LYS A C 1
ATOM 2570 O O . LYS A 1 317 ? 5.638 22.049 39.313 1.00 44.00 317 LYS A O 1
ATOM 2575 N N . SER A 1 318 ? 4.274 20.388 40.093 1.00 57.31 318 SER A N 1
ATOM 2576 C CA . SER A 1 318 ? 5.043 19.145 39.916 1.00 57.31 318 SER A CA 1
ATOM 2577 C C . SER A 1 318 ? 6.105 19.199 38.808 1.00 57.31 318 SER A C 1
ATOM 2579 O O . SER A 1 318 ? 5.838 19.740 37.737 1.00 57.31 318 SER A O 1
ATOM 2581 N N . GLU A 1 319 ? 7.269 18.575 39.030 1.00 58.50 319 GLU A N 1
ATOM 2582 C CA . GLU A 1 319 ? 8.317 18.356 38.009 1.00 58.50 319 GLU A CA 1
ATOM 2583 C C . GLU A 1 319 ? 7.734 17.837 36.676 1.00 58.50 319 GLU A C 1
ATOM 2585 O O . GLU A 1 319 ? 8.084 18.342 35.611 1.00 58.50 319 GLU A O 1
ATOM 2590 N N . GLU A 1 320 ? 6.720 16.965 36.737 1.00 55.69 320 GLU A N 1
ATOM 2591 C CA . GLU A 1 320 ? 5.995 16.425 35.572 1.00 55.69 320 GLU A CA 1
ATOM 2592 C C . GLU A 1 320 ? 5.362 17.523 34.686 1.00 55.69 320 GLU A C 1
ATOM 2594 O O . GLU A 1 320 ? 5.297 17.397 33.464 1.00 55.69 320 GLU A O 1
ATOM 2599 N N . SER A 1 321 ? 4.913 18.638 35.276 1.00 63.19 321 SER A N 1
ATOM 2600 C CA . SER A 1 321 ? 4.309 19.754 34.534 1.00 63.19 321 SER A CA 1
ATOM 2601 C C . SER A 1 321 ? 5.343 20.569 33.757 1.00 63.19 321 SER A C 1
ATOM 2603 O O . SER A 1 321 ? 4.984 21.212 32.768 1.00 63.19 321 SER A O 1
ATOM 2605 N N . LYS A 1 322 ? 6.604 20.586 34.202 1.00 72.38 322 LYS A N 1
ATOM 2606 C CA . LYS A 1 322 ? 7.686 21.300 33.514 1.00 72.38 322 LYS A CA 1
ATOM 2607 C C . LYS A 1 322 ? 8.175 20.491 32.318 1.00 72.38 322 LYS A C 1
ATOM 2609 O O . LYS A 1 322 ? 8.332 21.055 31.239 1.00 72.38 322 LYS A O 1
ATOM 2614 N N . GLU A 1 323 ? 8.336 19.180 32.485 1.00 71.06 323 GLU A N 1
ATOM 2615 C CA . GLU A 1 323 ? 8.751 18.273 31.407 1.00 71.06 323 GLU A CA 1
ATOM 2616 C C . GLU A 1 323 ? 7.725 18.217 30.270 1.00 71.06 323 GLU A C 1
ATOM 2618 O O . GLU A 1 323 ? 8.096 18.340 29.103 1.00 71.06 323 GLU A O 1
ATOM 2623 N N . LEU A 1 324 ? 6.427 18.153 30.594 1.00 73.31 324 LEU A N 1
ATOM 2624 C CA . LEU A 1 324 ? 5.351 18.247 29.597 1.00 73.31 324 LEU A CA 1
ATOM 2625 C C . LEU A 1 324 ? 5.383 19.567 28.814 1.00 73.31 324 LEU A C 1
ATOM 2627 O O . LEU A 1 324 ? 5.106 19.583 27.614 1.00 73.31 324 LEU A O 1
ATOM 2631 N N . ASN A 1 325 ? 5.733 20.678 29.467 1.00 76.44 325 ASN A N 1
ATOM 2632 C CA . ASN A 1 325 ? 5.817 21.974 28.800 1.00 76.44 325 ASN A CA 1
ATOM 2633 C C . ASN A 1 325 ? 7.025 22.041 27.848 1.00 76.44 325 ASN A C 1
ATOM 2635 O O . ASN A 1 325 ? 6.888 22.473 26.705 1.00 76.44 325 ASN A O 1
ATOM 2639 N N . VAL A 1 326 ? 8.186 21.529 28.273 1.00 78.31 326 VAL A N 1
ATOM 2640 C CA . VAL A 1 326 ? 9.378 21.408 27.413 1.00 78.31 326 VAL A CA 1
ATOM 2641 C C . VAL A 1 326 ? 9.084 20.522 26.199 1.00 78.31 326 VAL A C 1
ATOM 2643 O O . VAL A 1 326 ? 9.401 20.899 25.070 1.00 78.31 326 VAL A O 1
ATOM 2646 N N . PHE A 1 327 ? 8.398 19.397 26.410 1.00 77.19 327 PHE A N 1
ATOM 2647 C CA . PHE A 1 327 ? 7.955 18.499 25.345 1.00 77.19 327 PHE A CA 1
ATOM 2648 C C . PHE A 1 327 ? 7.045 19.197 24.325 1.00 77.19 327 PHE A C 1
ATOM 2650 O O . PHE A 1 327 ? 7.267 19.102 23.118 1.00 77.19 327 PHE A O 1
ATOM 2657 N N . LEU A 1 328 ? 6.056 19.965 24.793 1.00 78.75 328 LEU A N 1
ATOM 2658 C CA . LEU A 1 328 ? 5.170 20.740 23.921 1.00 78.75 328 LEU A CA 1
ATOM 2659 C C . LEU A 1 328 ? 5.912 21.847 23.155 1.00 78.75 328 LEU A C 1
ATOM 2661 O O . LEU A 1 328 ? 5.599 22.094 21.987 1.00 78.75 328 LEU A O 1
ATOM 2665 N N . MET A 1 329 ? 6.892 22.516 23.767 1.00 78.81 329 MET A N 1
ATOM 2666 C CA . MET A 1 329 ? 7.707 23.532 23.085 1.00 78.81 329 MET A CA 1
ATOM 2667 C C . MET A 1 329 ? 8.553 22.927 21.956 1.00 78.81 329 MET A C 1
ATOM 2669 O O . MET A 1 329 ? 8.593 23.483 20.855 1.00 78.81 329 MET A O 1
ATOM 2673 N N . GLU A 1 330 ? 9.184 21.779 22.204 1.00 80.00 330 GLU A N 1
ATOM 2674 C CA . GLU A 1 330 ? 9.965 21.026 21.213 1.00 80.00 330 GLU A CA 1
ATOM 2675 C C . GLU A 1 330 ? 9.088 20.519 20.058 1.00 80.00 330 GLU A C 1
ATOM 2677 O O . GLU A 1 330 ? 9.424 20.721 18.889 1.00 80.00 330 GLU A O 1
ATOM 2682 N N . LEU A 1 331 ? 7.909 19.968 20.359 1.00 80.19 331 LEU A N 1
ATOM 2683 C CA . LEU A 1 331 ? 6.958 19.491 19.349 1.00 80.19 331 LEU A CA 1
ATOM 2684 C C . LEU A 1 331 ? 6.464 20.641 18.452 1.00 80.19 331 LEU A C 1
ATOM 2686 O O . LEU A 1 331 ? 6.408 20.513 17.227 1.00 80.19 331 LEU A O 1
ATOM 2690 N N . ASN A 1 332 ? 6.200 21.812 19.037 1.00 79.94 332 ASN A N 1
ATOM 2691 C CA . ASN A 1 332 ? 5.861 23.021 18.282 1.00 79.94 332 ASN A CA 1
ATOM 2692 C C . ASN A 1 332 ? 7.032 23.562 17.442 1.00 79.94 332 ASN A C 1
ATOM 2694 O O . ASN A 1 332 ? 6.804 24.206 16.414 1.00 79.94 332 ASN A O 1
ATOM 2698 N N . ALA A 1 333 ? 8.283 23.347 17.857 1.00 82.62 333 ALA A N 1
ATOM 2699 C CA . ALA A 1 333 ? 9.451 23.688 17.047 1.00 82.62 333 ALA A CA 1
ATOM 2700 C C . ALA A 1 333 ? 9.571 22.760 15.830 1.00 82.62 333 ALA A C 1
ATOM 2702 O O . ALA A 1 333 ? 9.727 23.252 14.713 1.00 82.62 333 ALA A O 1
ATOM 2703 N N . VAL A 1 334 ? 9.403 21.448 16.023 1.00 85.88 334 VAL A N 1
ATOM 2704 C CA . VAL A 1 334 ? 9.372 20.462 14.930 1.00 85.88 334 VAL A CA 1
ATOM 2705 C C . VAL A 1 334 ? 8.268 20.781 13.928 1.00 85.88 334 VAL A C 1
ATOM 2707 O O . VAL A 1 334 ? 8.531 20.813 12.730 1.00 85.88 334 VAL A O 1
ATOM 2710 N N . LEU A 1 335 ? 7.059 21.108 14.395 1.00 83.25 335 LEU A N 1
ATOM 2711 C CA . LEU A 1 335 ? 5.949 21.476 13.513 1.00 83.25 335 LEU A CA 1
ATOM 2712 C C . LEU A 1 335 ? 6.271 22.705 12.645 1.00 83.25 335 LEU A C 1
ATOM 2714 O O . LEU A 1 335 ? 5.915 22.741 11.468 1.00 83.25 335 LEU A O 1
ATOM 2718 N N . ARG A 1 336 ? 6.954 23.713 13.202 1.00 85.88 336 ARG A N 1
ATOM 2719 C CA . ARG A 1 336 ? 7.387 24.898 12.442 1.00 85.88 336 ARG A CA 1
ATOM 2720 C C . ARG A 1 336 ? 8.436 24.553 11.385 1.00 85.88 336 ARG A C 1
ATOM 2722 O O . ARG A 1 336 ? 8.321 25.023 10.257 1.00 85.88 336 ARG A O 1
ATOM 2729 N N . ILE A 1 337 ? 9.419 23.721 11.729 1.00 82.06 337 ILE A N 1
ATOM 2730 C CA . ILE A 1 337 ? 10.452 23.265 10.786 1.00 82.06 337 ILE A CA 1
ATOM 2731 C C . ILE A 1 337 ? 9.818 22.416 9.677 1.00 82.06 337 ILE A C 1
ATOM 2733 O O . ILE A 1 337 ? 10.100 22.644 8.506 1.00 82.06 337 ILE A O 1
ATOM 2737 N N . ALA A 1 338 ? 8.901 21.507 10.014 1.00 83.19 338 ALA A N 1
ATOM 2738 C CA . ALA A 1 338 ? 8.187 20.683 9.041 1.00 83.19 338 ALA A CA 1
ATOM 2739 C C . ALA A 1 338 ? 7.401 21.530 8.025 1.00 83.19 338 ALA A C 1
ATOM 2741 O O . ALA A 1 338 ? 7.498 21.290 6.825 1.00 83.19 338 ALA A O 1
ATOM 2742 N N . LYS A 1 339 ? 6.699 22.578 8.483 1.00 83.12 339 LYS A N 1
ATOM 2743 C CA . LYS A 1 339 ? 6.014 23.529 7.587 1.00 83.12 339 LYS A CA 1
ATOM 2744 C C . LYS A 1 339 ? 6.976 24.253 6.642 1.00 83.12 339 LYS A C 1
ATOM 2746 O O . LYS A 1 339 ? 6.625 24.517 5.497 1.00 83.12 339 LYS A O 1
ATOM 2751 N N . ARG A 1 340 ? 8.187 24.574 7.108 1.00 83.19 340 ARG A N 1
ATOM 2752 C CA . ARG A 1 340 ? 9.230 25.176 6.265 1.00 83.19 340 ARG A CA 1
ATOM 2753 C C . ARG A 1 340 ? 9.753 24.185 5.219 1.00 83.19 340 ARG A C 1
ATOM 2755 O O . ARG A 1 340 ? 9.864 24.561 4.060 1.00 83.19 340 ARG A O 1
ATOM 2762 N N . VAL A 1 341 ? 10.003 22.928 5.598 1.00 85.38 341 VAL A N 1
ATOM 2763 C CA . VAL A 1 341 ? 10.376 21.856 4.650 1.00 85.38 341 VAL A CA 1
ATOM 2764 C C . VAL A 1 341 ? 9.312 21.695 3.565 1.00 85.38 341 VAL A C 1
ATOM 2766 O O . VAL A 1 341 ? 9.646 21.606 2.388 1.00 85.38 341 VAL A O 1
ATOM 2769 N N . GLU A 1 342 ? 8.034 21.685 3.947 1.00 85.56 342 GLU A N 1
ATOM 2770 C CA . GLU A 1 342 ? 6.914 21.568 3.008 1.00 85.56 342 GLU A CA 1
ATOM 2771 C C . GLU A 1 342 ? 6.884 22.729 2.001 1.00 85.56 342 GLU A C 1
ATOM 2773 O O . GLU A 1 342 ? 6.717 22.500 0.802 1.00 85.56 342 GLU A O 1
ATOM 2778 N N . ALA A 1 343 ? 7.102 23.964 2.464 1.00 84.88 343 ALA A N 1
ATOM 2779 C CA . ALA A 1 343 ? 7.192 25.132 1.590 1.00 84.88 343 ALA A CA 1
ATOM 2780 C C . ALA A 1 343 ? 8.373 25.027 0.606 1.00 84.88 343 ALA A C 1
ATOM 2782 O O . ALA A 1 343 ? 8.167 25.149 -0.600 1.00 84.88 343 ALA A O 1
ATOM 2783 N N . ASN A 1 344 ? 9.576 24.703 1.094 1.00 86.00 344 ASN A N 1
ATOM 2784 C CA . ASN A 1 344 ? 10.767 24.561 0.248 1.00 86.00 344 ASN A CA 1
ATOM 2785 C C . ASN A 1 344 ? 10.610 23.435 -0.793 1.00 86.00 344 ASN A C 1
ATOM 2787 O O . ASN A 1 344 ? 11.018 23.582 -1.946 1.00 86.00 344 ASN A O 1
ATOM 2791 N N . LEU A 1 345 ? 9.985 22.313 -0.416 1.00 86.31 345 LEU A N 1
ATOM 2792 C CA . LEU A 1 345 ? 9.717 21.206 -1.336 1.00 86.31 345 LEU A CA 1
ATOM 2793 C C . LEU A 1 345 ? 8.757 21.628 -2.459 1.00 86.31 345 LEU A C 1
ATOM 2795 O O . LEU A 1 345 ? 8.969 21.265 -3.618 1.00 86.31 345 LEU A O 1
ATOM 2799 N N . ASN A 1 346 ? 7.716 22.394 -2.130 1.00 86.94 346 ASN A N 1
ATOM 2800 C CA . ASN A 1 346 ? 6.770 22.908 -3.118 1.00 86.94 346 ASN A CA 1
ATOM 2801 C C . ASN A 1 346 ? 7.450 23.873 -4.100 1.00 86.94 346 ASN A C 1
ATOM 2803 O O . ASN A 1 346 ? 7.262 23.728 -5.311 1.00 86.94 346 ASN A O 1
ATOM 2807 N N . ASP A 1 347 ? 8.295 24.779 -3.601 1.00 87.56 347 ASP A N 1
ATOM 2808 C CA . ASP A 1 347 ? 9.080 25.702 -4.428 1.00 87.56 347 ASP A CA 1
ATOM 2809 C C . ASP A 1 347 ? 10.012 24.939 -5.389 1.00 87.56 347 ASP A C 1
ATOM 2811 O O . ASP A 1 347 ? 10.054 25.221 -6.593 1.00 87.56 347 ASP A O 1
ATOM 2815 N N . TYR A 1 348 ? 10.711 23.910 -4.894 1.00 85.19 348 TYR A N 1
ATOM 2816 C CA . TYR A 1 348 ? 11.565 23.051 -5.720 1.00 85.19 348 TYR A CA 1
ATOM 2817 C C . TYR A 1 348 ? 10.764 22.299 -6.795 1.00 85.19 348 TYR A C 1
ATOM 2819 O O . TYR A 1 348 ? 11.157 22.255 -7.965 1.00 85.19 348 TYR A O 1
ATOM 2827 N N . GLN A 1 349 ? 9.602 21.743 -6.438 1.00 87.06 349 GLN A N 1
ATOM 2828 C CA . GLN A 1 349 ? 8.714 21.087 -7.400 1.00 87.06 349 GLN A CA 1
ATOM 2829 C C . GLN A 1 349 ? 8.207 22.053 -8.478 1.00 87.06 349 GLN A C 1
ATOM 2831 O O . GLN A 1 349 ? 8.053 21.653 -9.637 1.00 87.06 349 GLN A O 1
ATOM 2836 N N . GLU A 1 350 ? 7.930 23.310 -8.132 1.00 89.50 350 GLU A N 1
ATOM 2837 C CA . GLU A 1 350 ? 7.521 24.326 -9.100 1.00 89.50 350 GLU A CA 1
ATOM 2838 C C . GLU A 1 350 ? 8.669 24.700 -10.050 1.00 89.50 350 GLU A C 1
ATOM 2840 O O . GLU A 1 350 ? 8.450 24.753 -11.267 1.00 89.50 350 GLU A O 1
ATOM 2845 N N . LYS A 1 351 ? 9.897 24.856 -9.530 1.00 87.81 351 LYS A N 1
ATOM 2846 C CA . LYS A 1 351 ? 11.115 25.070 -10.335 1.00 87.81 351 LYS A CA 1
ATOM 2847 C C . LYS A 1 351 ? 11.314 23.931 -11.339 1.00 87.81 351 LYS A C 1
ATOM 2849 O O . LYS A 1 351 ? 11.371 24.187 -12.541 1.00 87.81 351 LYS A O 1
ATOM 2854 N N . MET A 1 352 ? 11.258 22.678 -10.882 1.00 86.31 352 MET A N 1
ATOM 2855 C CA . MET A 1 352 ? 11.362 21.493 -11.746 1.00 86.31 352 MET A CA 1
ATOM 2856 C C . MET A 1 352 ? 10.270 21.443 -12.828 1.00 86.31 352 MET A C 1
ATOM 2858 O O . MET A 1 352 ? 10.540 21.116 -13.985 1.00 86.31 352 MET A O 1
ATOM 2862 N N . LYS A 1 353 ? 9.021 21.800 -12.498 1.00 92.25 353 LYS A N 1
ATOM 2863 C CA . LYS A 1 353 ? 7.923 21.878 -13.484 1.00 92.25 353 LYS A CA 1
ATOM 2864 C C . LYS A 1 353 ? 8.126 23.002 -14.498 1.00 92.25 353 LYS A C 1
ATOM 2866 O O . LYS A 1 353 ? 7.657 22.892 -15.631 1.00 92.25 353 LYS A O 1
ATOM 2871 N N . LYS A 1 354 ? 8.743 24.114 -14.101 1.00 94.38 354 LYS A N 1
ATOM 2872 C CA . LYS A 1 354 ? 9.058 25.223 -15.005 1.00 94.38 354 LYS A CA 1
ATOM 2873 C C . LYS A 1 354 ? 10.170 24.828 -15.974 1.00 94.38 354 LYS A C 1
ATOM 2875 O O . LYS A 1 354 ? 9.956 24.936 -17.176 1.00 94.38 354 LYS A O 1
ATOM 2880 N N . GLU A 1 355 ? 11.272 24.281 -15.468 1.00 92.19 355 GLU A N 1
ATOM 2881 C CA . GLU A 1 355 ? 12.390 23.799 -16.290 1.00 92.19 355 GLU A CA 1
ATOM 2882 C C . GLU A 1 355 ? 11.935 22.709 -17.267 1.00 92.19 355 GLU A C 1
ATOM 2884 O O . GLU A 1 355 ? 12.226 22.779 -18.458 1.00 92.19 355 GLU A O 1
ATOM 2889 N N . LYS A 1 356 ? 11.113 21.753 -16.814 1.00 92.69 356 LYS A N 1
ATOM 2890 C CA . LYS A 1 356 ? 10.510 20.744 -17.696 1.00 92.69 356 LYS A CA 1
ATOM 2891 C C . LYS A 1 356 ? 9.718 21.372 -18.849 1.00 92.69 356 LYS A C 1
ATOM 2893 O O . LYS A 1 356 ? 9.904 20.967 -19.992 1.00 92.69 356 LYS A O 1
ATOM 2898 N N . ARG A 1 357 ? 8.867 22.367 -18.569 1.00 93.81 357 ARG A N 1
ATOM 2899 C CA . ARG A 1 357 ? 8.106 23.079 -19.613 1.00 93.81 357 ARG A CA 1
ATOM 2900 C C . ARG A 1 357 ? 9.023 23.828 -20.579 1.00 93.81 357 ARG A C 1
ATOM 2902 O O . ARG A 1 357 ? 8.738 23.873 -21.770 1.00 93.81 357 ARG A O 1
ATOM 2909 N N . GLU A 1 358 ? 10.112 24.416 -20.090 1.00 94.56 358 GLU A N 1
ATOM 2910 C CA . GLU A 1 358 ? 11.106 25.091 -20.933 1.00 94.56 358 GLU A CA 1
ATOM 2911 C C . GLU A 1 358 ? 11.824 24.101 -21.862 1.00 94.56 358 GLU A C 1
ATOM 2913 O O . GLU A 1 358 ? 11.942 24.369 -23.059 1.00 94.56 358 GLU A O 1
ATOM 2918 N N . PHE A 1 359 ? 12.215 22.925 -21.358 1.00 91.69 359 PHE A N 1
ATOM 2919 C CA . PHE A 1 359 ? 12.777 21.856 -22.187 1.00 91.69 359 PHE A CA 1
ATOM 2920 C C . PHE A 1 359 ? 11.771 21.315 -23.205 1.00 91.69 359 PHE A C 1
ATOM 2922 O O . PHE A 1 359 ? 12.123 21.152 -24.369 1.00 91.69 359 PHE A O 1
ATOM 2929 N N . GLU A 1 360 ? 10.518 21.085 -22.809 1.00 94.88 360 GLU A N 1
ATOM 2930 C CA . GLU A 1 360 ? 9.451 20.660 -23.724 1.00 94.88 360 GLU A CA 1
ATOM 2931 C C . GLU A 1 360 ? 9.236 21.686 -24.847 1.00 94.88 360 GLU A C 1
ATOM 2933 O O . GLU A 1 360 ? 9.210 21.313 -26.020 1.00 94.88 360 GLU A O 1
ATOM 2938 N N . ASN A 1 361 ? 9.172 22.980 -24.516 1.00 95.44 361 ASN A N 1
ATOM 2939 C CA . ASN A 1 361 ? 9.063 24.054 -25.505 1.00 95.44 361 ASN A CA 1
ATOM 2940 C C . ASN A 1 361 ? 10.276 24.093 -26.448 1.00 95.44 361 ASN A C 1
ATOM 2942 O O . ASN A 1 361 ? 10.111 24.271 -27.654 1.00 95.44 361 ASN A O 1
ATOM 2946 N N . SER A 1 362 ? 11.487 23.901 -25.913 1.00 96.56 362 SER A N 1
ATOM 2947 C CA . SER A 1 362 ? 12.722 23.838 -26.702 1.00 96.56 362 SER A CA 1
ATOM 2948 C C . SER A 1 362 ? 12.713 22.654 -27.673 1.00 96.56 362 SER A C 1
ATOM 2950 O O . SER A 1 362 ? 13.014 22.815 -28.854 1.00 96.56 362 SER A O 1
ATOM 2952 N N . VAL A 1 363 ? 12.275 21.475 -27.220 1.00 94.81 363 VAL A N 1
ATOM 2953 C CA . VAL A 1 363 ? 12.127 20.290 -28.076 1.00 94.81 363 VAL A CA 1
ATOM 2954 C C . VAL A 1 363 ? 11.106 20.542 -29.182 1.00 94.81 363 VAL A C 1
ATOM 2956 O O . VAL A 1 363 ? 11.402 20.256 -30.339 1.00 94.81 363 VAL A O 1
ATOM 2959 N N . VAL A 1 364 ? 9.940 21.117 -28.869 1.00 93.94 364 VAL A N 1
ATOM 2960 C CA . VAL A 1 364 ? 8.932 21.453 -29.888 1.00 93.94 364 VAL A CA 1
ATOM 2961 C C . VAL A 1 364 ? 9.517 22.418 -30.925 1.00 93.94 364 VAL A C 1
ATOM 2963 O O . VAL A 1 364 ? 9.464 22.110 -32.115 1.00 93.94 364 VAL A O 1
ATOM 2966 N N . SER A 1 365 ? 10.176 23.499 -30.491 1.00 94.75 365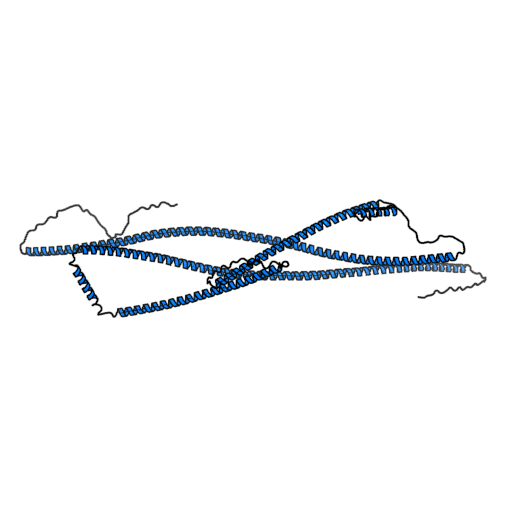 SER A N 1
ATOM 2967 C CA . SER A 1 365 ? 10.850 24.452 -31.389 1.00 94.75 365 SER A CA 1
ATOM 2968 C C . SER A 1 365 ? 11.871 23.760 -32.298 1.00 94.75 365 SER A C 1
ATOM 2970 O O . SER A 1 365 ? 11.852 23.944 -33.513 1.00 94.75 365 SER A O 1
ATOM 2972 N N . LEU A 1 366 ? 12.720 22.890 -31.744 1.00 92.31 366 LEU A N 1
ATOM 2973 C CA . LEU A 1 366 ? 13.710 22.137 -32.520 1.00 92.31 366 LEU A CA 1
ATOM 2974 C C . LEU A 1 366 ? 13.067 21.138 -33.493 1.00 92.31 366 LEU A C 1
ATOM 2976 O O . LEU A 1 366 ? 13.613 20.877 -34.568 1.00 92.31 366 LEU A O 1
ATOM 2980 N N . THR A 1 367 ? 11.917 20.550 -33.154 1.00 92.06 367 THR A N 1
ATOM 2981 C CA . THR A 1 367 ? 11.191 19.666 -34.081 1.00 92.06 367 THR A CA 1
ATOM 2982 C C . THR A 1 367 ? 10.544 20.436 -35.230 1.00 92.06 367 THR A C 1
ATOM 2984 O O . THR A 1 367 ? 10.526 19.934 -36.356 1.00 92.06 367 THR A O 1
ATOM 2987 N N . GLU A 1 368 ? 10.064 21.655 -34.977 1.00 93.50 368 GLU A N 1
ATOM 2988 C CA . GLU A 1 368 ? 9.542 22.558 -36.005 1.00 93.50 368 GLU A CA 1
ATOM 2989 C C . GLU A 1 368 ? 10.664 23.025 -36.941 1.00 93.50 368 GLU A C 1
ATOM 2991 O O . GLU A 1 368 ? 10.547 22.859 -38.155 1.00 93.50 368 GLU A O 1
ATOM 2996 N N . GLU A 1 369 ? 11.805 23.460 -36.401 1.00 93.69 369 GLU A N 1
ATOM 2997 C CA . GLU A 1 369 ? 12.981 23.828 -37.201 1.00 93.69 369 GLU A CA 1
ATOM 2998 C C . GLU A 1 369 ? 13.489 22.656 -38.056 1.00 93.69 369 GLU A C 1
ATOM 3000 O O . GLU A 1 369 ? 13.754 22.815 -39.250 1.00 93.69 369 GLU A O 1
ATOM 3005 N N . ASN A 1 370 ? 13.559 21.442 -37.498 1.00 91.56 370 ASN A N 1
ATOM 3006 C CA . ASN A 1 370 ? 13.923 20.248 -38.269 1.00 91.56 370 ASN A CA 1
ATOM 3007 C C . ASN A 1 370 ? 12.915 19.942 -39.387 1.00 91.56 370 ASN A C 1
ATOM 3009 O O . ASN A 1 370 ? 13.302 19.475 -40.464 1.00 91.56 370 ASN A O 1
ATOM 3013 N N . ARG A 1 371 ? 11.623 20.205 -39.162 1.00 93.88 371 ARG A N 1
ATOM 3014 C CA . ARG A 1 371 ? 10.580 20.055 -40.185 1.00 93.88 371 ARG A CA 1
ATOM 3015 C C . ARG A 1 371 ? 10.756 21.077 -41.308 1.00 93.88 371 ARG A C 1
ATOM 3017 O O . ARG A 1 371 ? 10.638 20.699 -42.477 1.00 93.88 371 ARG A O 1
ATOM 3024 N N . ASP A 1 372 ? 11.088 22.318 -40.973 1.00 93.56 372 ASP A N 1
ATOM 3025 C CA . ASP A 1 372 ? 11.351 23.387 -41.938 1.00 93.56 372 ASP A CA 1
ATOM 3026 C C . ASP A 1 372 ? 12.615 23.113 -42.759 1.00 93.56 372 ASP A C 1
ATOM 3028 O O . ASP A 1 372 ? 12.582 23.201 -43.989 1.00 93.56 372 ASP A O 1
ATOM 3032 N N . ILE A 1 373 ? 13.699 22.662 -42.119 1.00 92.75 373 ILE A N 1
ATOM 3033 C CA . ILE A 1 373 ? 14.922 22.221 -42.806 1.00 92.75 373 ILE A CA 1
ATOM 3034 C C . ILE A 1 373 ? 14.610 21.061 -43.760 1.00 92.75 373 ILE A C 1
ATOM 3036 O O . ILE A 1 373 ? 15.038 21.076 -44.914 1.00 92.75 373 ILE A O 1
ATOM 3040 N N . ASN A 1 374 ? 13.826 20.069 -43.327 1.00 91.00 374 ASN A N 1
ATOM 3041 C CA . ASN A 1 374 ? 13.431 18.946 -44.183 1.00 91.00 374 ASN A CA 1
ATOM 3042 C C . ASN A 1 374 ? 12.591 19.419 -45.385 1.00 91.00 374 ASN A C 1
ATOM 3044 O O . ASN A 1 374 ? 12.805 18.966 -46.511 1.00 91.00 374 ASN A O 1
ATOM 3048 N N . SER A 1 375 ? 11.679 20.374 -45.177 1.00 92.44 375 SER A N 1
ATOM 3049 C CA . SER A 1 375 ? 10.912 21.014 -46.252 1.00 92.44 375 SER A CA 1
ATOM 3050 C C . SER A 1 375 ? 11.826 21.725 -47.258 1.00 92.44 375 SER A C 1
ATOM 3052 O O . SER A 1 375 ? 11.720 21.485 -48.464 1.00 92.44 375 SER A O 1
ATOM 3054 N N . LEU A 1 376 ? 12.787 22.521 -46.776 1.00 92.75 376 LEU A N 1
ATOM 3055 C CA . LEU A 1 376 ? 13.778 23.202 -47.614 1.00 92.75 376 LEU A CA 1
ATOM 3056 C C . LEU A 1 376 ? 14.646 22.214 -48.399 1.00 92.75 376 LEU A C 1
ATOM 3058 O O . LEU A 1 376 ? 14.857 22.411 -49.594 1.00 92.75 376 LEU A O 1
ATOM 3062 N N . LEU A 1 377 ? 15.095 21.123 -47.774 1.00 88.88 377 LEU A N 1
ATOM 3063 C CA . LEU A 1 377 ? 15.858 20.070 -48.449 1.00 88.88 377 LEU A CA 1
ATOM 3064 C C . LEU A 1 377 ? 15.042 19.400 -49.557 1.00 88.88 377 LEU A C 1
ATOM 3066 O O . LEU A 1 377 ? 15.565 19.178 -50.647 1.00 88.88 377 LEU A O 1
ATOM 3070 N N . ARG A 1 378 ? 13.752 19.123 -49.329 1.00 89.88 378 ARG A N 1
ATOM 3071 C CA . ARG A 1 378 ? 12.861 18.588 -50.373 1.00 89.88 378 ARG A CA 1
ATOM 3072 C C . ARG A 1 378 ? 12.704 19.565 -51.534 1.00 89.88 378 ARG A C 1
ATOM 3074 O O . ARG A 1 378 ? 12.793 19.142 -52.683 1.00 89.88 378 ARG A O 1
ATOM 3081 N N . ILE A 1 379 ? 12.505 20.854 -51.252 1.00 86.69 379 ILE A N 1
ATOM 3082 C CA . ILE A 1 379 ? 12.417 21.896 -52.286 1.00 86.69 379 ILE A CA 1
ATOM 3083 C C . ILE A 1 379 ? 13.728 21.964 -53.080 1.00 86.69 379 ILE A C 1
ATOM 3085 O O . ILE A 1 379 ? 13.694 21.905 -54.307 1.00 86.69 379 ILE A O 1
ATOM 3089 N N . ALA A 1 380 ? 14.878 22.000 -52.402 1.00 84.06 380 ALA A N 1
ATOM 3090 C CA . ALA A 1 380 ? 16.194 22.043 -53.036 1.00 84.06 380 ALA A CA 1
ATOM 3091 C C . ALA A 1 380 ? 16.472 20.798 -53.897 1.00 84.06 380 ALA A C 1
ATOM 3093 O O . ALA A 1 380 ? 17.018 20.913 -54.994 1.00 84.06 380 ALA A O 1
ATOM 3094 N N . LEU A 1 381 ? 16.060 19.609 -53.443 1.00 84.88 381 LEU A N 1
ATOM 3095 C CA . LEU A 1 381 ? 16.154 18.375 -54.227 1.00 84.88 381 LEU A CA 1
ATOM 3096 C C . LEU A 1 381 ? 15.268 18.426 -55.479 1.00 84.88 381 LEU A C 1
ATOM 3098 O O . LEU A 1 381 ? 15.731 18.070 -56.562 1.00 84.88 381 LEU A O 1
ATOM 3102 N N . ILE A 1 382 ? 14.032 18.922 -55.366 1.00 86.94 382 ILE A N 1
ATOM 3103 C CA . ILE A 1 382 ? 13.122 19.086 -56.511 1.00 86.94 382 ILE A CA 1
ATOM 3104 C C . ILE A 1 382 ? 13.684 20.101 -57.518 1.00 86.94 382 ILE A C 1
ATOM 3106 O O . ILE A 1 382 ? 13.654 19.850 -58.725 1.00 86.94 382 ILE A O 1
ATOM 3110 N N . GLU A 1 383 ? 14.223 21.230 -57.050 1.00 80.75 383 GLU A N 1
ATOM 3111 C CA . GLU A 1 383 ? 14.868 22.225 -57.914 1.00 80.75 383 GLU A CA 1
ATOM 3112 C C . GLU A 1 383 ? 16.115 21.651 -58.600 1.00 80.75 383 GLU A C 1
ATOM 3114 O O . GLU A 1 383 ? 16.278 21.825 -59.812 1.00 80.75 383 GLU A O 1
ATOM 3119 N N . LYS A 1 384 ? 16.951 20.897 -57.874 1.00 82.06 384 LYS A N 1
ATOM 3120 C CA . LYS A 1 384 ? 18.107 20.186 -58.438 1.00 82.06 384 LYS A CA 1
ATOM 3121 C C . LYS A 1 384 ? 17.677 19.219 -59.542 1.00 82.06 384 LYS A C 1
ATOM 3123 O O . LYS A 1 384 ? 18.229 19.267 -60.640 1.00 82.06 384 LYS A O 1
ATOM 3128 N N . GLU A 1 385 ? 16.672 18.381 -59.297 1.00 82.12 385 GLU A N 1
ATOM 3129 C CA . GLU A 1 385 ? 16.155 17.460 -60.314 1.00 82.12 385 GLU A CA 1
ATOM 3130 C C . GLU A 1 385 ? 15.586 18.195 -61.535 1.00 82.12 385 GLU A C 1
ATOM 3132 O O . GLU A 1 385 ? 15.747 17.743 -62.672 1.00 82.12 385 GLU A O 1
ATOM 3137 N N . ALA A 1 386 ? 14.896 19.321 -61.330 1.00 81.06 386 ALA A N 1
ATOM 3138 C CA . ALA A 1 386 ? 14.369 20.140 -62.417 1.00 81.06 386 ALA A CA 1
ATOM 3139 C C . ALA A 1 386 ? 15.501 20.728 -63.276 1.00 81.06 386 ALA A C 1
ATOM 3141 O O . ALA A 1 386 ? 15.417 20.708 -64.510 1.00 81.06 386 ALA A O 1
ATOM 3142 N N . VAL A 1 387 ? 16.583 21.183 -62.638 1.00 74.12 387 VAL A N 1
ATOM 3143 C CA . VAL A 1 387 ? 17.806 21.651 -63.300 1.00 74.12 387 VAL A CA 1
ATOM 3144 C C . VAL A 1 387 ? 18.476 20.519 -64.076 1.00 74.12 387 VAL A C 1
ATOM 3146 O O . VAL A 1 387 ? 18.750 20.695 -65.262 1.00 74.12 387 VAL A O 1
ATOM 3149 N N . GLU A 1 388 ? 18.667 19.344 -63.479 1.00 74.50 388 GLU A N 1
ATOM 3150 C CA . GLU A 1 388 ? 19.259 18.179 -64.153 1.00 74.50 388 GLU A CA 1
ATOM 3151 C C . GLU A 1 388 ? 18.422 17.733 -65.361 1.00 74.50 388 GLU A C 1
ATOM 3153 O O . GLU A 1 388 ? 18.955 17.492 -66.448 1.00 74.50 388 GLU A O 1
ATOM 3158 N N . LYS A 1 389 ? 17.089 17.720 -65.231 1.00 80.31 389 LYS A N 1
ATOM 3159 C CA . LYS A 1 389 ? 16.164 17.450 -66.346 1.00 80.31 389 LYS A CA 1
ATOM 3160 C C . LYS A 1 389 ? 16.257 18.519 -67.441 1.00 80.31 389 LYS A C 1
ATOM 3162 O O . LYS A 1 389 ? 16.123 18.184 -68.618 1.00 80.31 389 LYS A O 1
ATOM 3167 N N . SER A 1 390 ? 16.480 19.788 -67.090 1.00 73.25 390 SER A N 1
ATOM 3168 C CA . SER A 1 390 ? 16.683 20.874 -68.062 1.00 73.25 390 SER A CA 1
ATOM 3169 C C . SER A 1 390 ? 18.030 20.759 -68.789 1.00 73.25 390 SER A C 1
ATOM 3171 O O . SER A 1 390 ? 18.088 20.927 -70.006 1.00 73.25 390 SER A O 1
ATOM 3173 N N . LEU A 1 391 ? 19.085 20.358 -68.075 1.00 67.81 391 LEU A N 1
ATOM 3174 C CA . LEU A 1 391 ? 20.432 20.159 -68.605 1.00 67.81 391 LEU A CA 1
ATOM 3175 C C . LEU A 1 391 ? 20.491 18.963 -69.565 1.00 67.81 391 LEU A C 1
ATOM 3177 O O . LEU A 1 391 ? 21.099 19.048 -70.632 1.00 67.81 391 LEU A O 1
ATOM 3181 N N . ASN A 1 392 ? 19.789 17.877 -69.234 1.00 67.81 392 ASN A N 1
ATOM 3182 C CA . ASN A 1 392 ? 19.692 16.684 -70.077 1.00 67.81 392 ASN A CA 1
ATOM 3183 C C . ASN A 1 392 ? 18.947 16.937 -71.405 1.00 67.81 392 ASN A C 1
ATOM 3185 O O . ASN A 1 392 ? 19.146 16.193 -72.365 1.00 67.81 392 ASN A O 1
ATOM 3189 N N . LYS A 1 393 ? 18.129 18.000 -71.501 1.00 70.62 393 LYS A N 1
ATOM 3190 C CA . LYS A 1 393 ? 17.446 18.416 -72.744 1.00 70.62 393 LYS A CA 1
ATOM 3191 C C . LYS A 1 393 ? 18.345 19.214 -73.700 1.00 70.62 393 LYS A C 1
ATOM 3193 O O . LYS A 1 393 ? 18.043 19.277 -74.891 1.00 70.62 393 LYS A O 1
ATOM 3198 N N . LEU A 1 394 ? 19.458 19.787 -73.229 1.00 60.34 394 LEU A N 1
ATOM 3199 C CA . LEU A 1 394 ? 20.460 20.433 -74.085 1.00 60.34 394 LEU A CA 1
ATOM 3200 C C . LEU A 1 394 ? 21.375 19.372 -74.722 1.00 60.34 394 LEU A C 1
ATOM 3202 O O . LEU A 1 394 ? 22.424 19.012 -74.188 1.00 60.34 394 LEU A O 1
ATOM 3206 N N . LYS A 1 395 ? 20.994 18.852 -75.892 1.00 56.12 395 LYS A N 1
ATOM 3207 C CA . LYS A 1 395 ? 21.847 17.974 -76.712 1.00 56.12 395 LYS A CA 1
ATOM 3208 C C . LYS A 1 395 ? 22.645 18.823 -77.715 1.00 56.12 395 LYS A C 1
ATOM 3210 O O . LYS A 1 395 ? 22.166 19.097 -78.807 1.00 56.12 395 LYS A O 1
ATOM 3215 N N . GLY A 1 396 ? 23.846 19.259 -77.326 1.00 56.88 396 GLY A N 1
ATOM 3216 C CA . GLY A 1 396 ? 24.750 20.089 -78.142 1.00 56.88 396 GLY A CA 1
ATOM 3217 C C . GLY A 1 396 ? 25.997 20.539 -77.366 1.00 56.88 396 GLY A C 1
ATOM 3218 O O . GLY A 1 396 ? 26.009 20.405 -76.146 1.00 56.88 396 GLY A O 1
ATOM 3219 N N . ASN A 1 397 ? 27.035 20.991 -78.088 1.00 59.12 397 ASN A N 1
ATOM 3220 C CA . ASN A 1 397 ? 28.427 21.293 -77.680 1.00 59.12 397 ASN A CA 1
ATOM 3221 C C . ASN A 1 397 ? 28.683 21.652 -76.196 1.00 59.12 397 ASN A C 1
ATOM 3223 O O . ASN A 1 397 ? 27.948 22.437 -75.598 1.00 59.12 397 ASN A O 1
ATOM 3227 N N . ASN A 1 398 ? 29.802 21.151 -75.642 1.00 62.19 398 ASN A N 1
ATOM 3228 C CA . ASN A 1 398 ? 30.222 21.324 -74.236 1.00 62.19 398 ASN A CA 1
ATOM 3229 C C . ASN A 1 398 ? 30.160 22.778 -73.729 1.00 62.19 398 ASN A C 1
ATOM 3231 O O . ASN A 1 398 ? 29.838 23.001 -72.563 1.00 62.19 398 ASN A O 1
ATOM 3235 N N . GLU A 1 399 ? 30.384 23.760 -74.601 1.00 65.12 399 GLU A N 1
ATOM 3236 C CA . GLU A 1 399 ? 30.347 25.180 -74.243 1.00 65.12 399 GLU A CA 1
ATOM 3237 C C . GLU A 1 399 ? 28.932 25.681 -73.902 1.00 65.12 399 GLU A C 1
ATOM 3239 O O . GLU A 1 399 ? 28.747 26.418 -72.938 1.00 65.12 399 GLU A O 1
ATOM 3244 N N . GLN A 1 400 ? 27.897 25.222 -74.617 1.00 64.81 400 GLN A N 1
ATOM 3245 C CA . GLN A 1 400 ? 26.504 25.621 -74.357 1.00 64.81 400 GLN A CA 1
ATOM 3246 C C . GLN A 1 400 ? 25.987 25.040 -73.035 1.00 64.81 400 GLN A C 1
ATOM 3248 O O . GLN A 1 400 ? 25.275 25.716 -72.293 1.00 64.81 400 GLN A O 1
ATOM 3253 N N . LYS A 1 401 ? 26.397 23.808 -72.703 1.00 64.94 401 LYS A N 1
ATOM 3254 C CA . LYS A 1 401 ? 26.111 23.181 -71.403 1.00 64.94 401 LYS A CA 1
ATOM 3255 C C . LYS A 1 401 ? 26.822 23.897 -70.258 1.00 64.94 401 LYS A C 1
ATOM 3257 O O . LYS A 1 401 ? 26.212 24.122 -69.218 1.00 64.94 401 LYS A O 1
ATOM 3262 N N . ARG A 1 402 ? 28.085 24.287 -70.458 1.00 68.31 402 ARG A N 1
ATOM 3263 C CA . ARG A 1 402 ? 28.889 25.023 -69.472 1.00 68.31 402 ARG A CA 1
ATOM 3264 C C . ARG A 1 402 ? 28.315 26.416 -69.190 1.00 68.31 402 ARG A C 1
ATOM 3266 O O . ARG A 1 402 ? 28.190 26.786 -68.028 1.00 68.31 402 ARG A O 1
ATOM 3273 N N . VAL A 1 403 ? 27.896 27.155 -70.220 1.00 69.19 403 VAL A N 1
ATOM 3274 C CA . VAL A 1 403 ? 27.259 28.476 -70.060 1.00 69.19 403 VAL A CA 1
ATOM 3275 C C . VAL A 1 403 ? 25.900 28.368 -69.358 1.00 69.19 403 VAL A C 1
ATOM 3277 O O . VAL A 1 403 ? 25.616 29.161 -68.463 1.00 69.19 403 VAL A O 1
ATOM 3280 N N . ALA A 1 404 ? 25.083 27.363 -69.691 1.00 67.75 404 ALA A N 1
ATOM 3281 C CA . ALA A 1 404 ? 23.810 27.125 -69.007 1.00 67.75 404 ALA A CA 1
ATOM 3282 C C . ALA A 1 404 ? 24.004 26.730 -67.530 1.00 67.75 404 ALA A C 1
ATOM 3284 O O . ALA A 1 404 ? 23.295 27.240 -66.666 1.00 67.75 404 ALA A O 1
ATOM 3285 N N . LEU A 1 405 ? 24.993 25.881 -67.223 1.00 69.62 405 LEU A N 1
ATOM 3286 C CA . LEU A 1 405 ? 25.374 25.530 -65.849 1.00 69.62 405 LEU A CA 1
ATOM 3287 C C . LEU A 1 405 ? 25.789 26.762 -65.037 1.00 69.62 405 LEU A C 1
ATOM 3289 O O . LEU A 1 405 ? 25.349 26.913 -63.901 1.00 69.62 405 LEU A O 1
ATOM 3293 N N . LEU A 1 406 ? 26.582 27.660 -65.626 1.00 71.94 406 LEU A N 1
ATOM 3294 C CA . LEU A 1 406 ? 27.019 28.892 -64.967 1.00 71.94 406 LEU A CA 1
ATOM 3295 C C . LEU A 1 406 ? 25.856 29.862 -64.721 1.00 71.94 406 LEU A C 1
ATOM 3297 O O . LEU A 1 406 ? 25.739 30.379 -63.618 1.00 71.94 406 LEU A O 1
ATOM 3301 N N . GLN A 1 407 ? 24.945 30.042 -65.682 1.00 71.94 407 GLN A N 1
ATOM 3302 C CA . GLN A 1 407 ? 23.762 30.899 -65.501 1.00 71.94 407 GLN A CA 1
ATOM 3303 C C . GLN A 1 407 ? 22.765 30.340 -64.475 1.00 71.94 407 GLN A C 1
ATOM 3305 O O . GLN A 1 407 ? 22.092 31.098 -63.775 1.00 71.94 407 GLN A O 1
ATOM 3310 N N . ILE A 1 408 ? 22.639 29.014 -64.387 1.00 71.75 408 ILE A N 1
ATOM 3311 C CA . ILE A 1 408 ? 21.784 28.358 -63.391 1.00 71.75 408 ILE A CA 1
ATOM 3312 C C . ILE A 1 408 ? 22.418 28.454 -62.000 1.00 71.75 408 ILE A C 1
ATOM 3314 O O . ILE A 1 408 ? 21.716 28.783 -61.046 1.00 71.75 408 ILE A O 1
ATOM 3318 N N . ALA A 1 409 ? 23.733 28.242 -61.891 1.00 71.88 409 ALA A N 1
ATOM 3319 C CA . ALA A 1 409 ? 24.471 28.444 -60.649 1.00 71.88 409 ALA A CA 1
ATOM 3320 C C . ALA A 1 409 ? 24.389 29.905 -60.179 1.00 71.88 409 ALA A C 1
ATOM 3322 O O . ALA A 1 409 ? 24.106 30.144 -59.012 1.00 71.88 409 ALA A O 1
ATOM 3323 N N . GLU A 1 410 ? 24.532 30.878 -61.083 1.00 71.69 410 GLU A N 1
ATOM 3324 C CA . GLU A 1 410 ? 24.418 32.312 -60.790 1.00 71.69 410 GLU A CA 1
ATOM 3325 C C . GLU A 1 410 ? 23.012 32.701 -60.298 1.00 71.69 410 GLU A C 1
ATOM 3327 O O . GLU A 1 410 ? 22.880 33.394 -59.288 1.00 71.69 410 GLU A O 1
ATOM 3332 N N . ARG A 1 411 ? 21.946 32.195 -60.939 1.00 70.50 411 ARG A N 1
ATOM 3333 C CA . ARG A 1 411 ? 20.560 32.421 -60.482 1.00 70.50 411 ARG A CA 1
ATOM 3334 C C . ARG A 1 411 ? 20.241 31.728 -59.157 1.00 70.50 411 ARG A C 1
ATOM 3336 O O . ARG A 1 411 ? 19.496 32.288 -58.354 1.00 70.50 411 ARG A O 1
ATOM 3343 N N . GLY A 1 412 ? 20.774 30.526 -58.934 1.00 66.44 412 GLY A N 1
ATOM 3344 C CA . GLY A 1 412 ? 20.652 29.813 -57.662 1.00 66.44 412 GLY A CA 1
ATOM 3345 C C . GLY A 1 412 ? 21.319 30.598 -56.538 1.00 66.44 412 GLY A C 1
ATOM 3346 O O . GLY A 1 412 ? 20.680 30.897 -55.535 1.00 66.44 412 GLY A O 1
ATOM 3347 N N . LEU A 1 413 ? 22.556 31.045 -56.761 1.00 67.50 413 LEU A N 1
ATOM 3348 C CA . LEU A 1 413 ? 23.339 31.829 -55.808 1.00 67.50 413 LEU A CA 1
ATOM 3349 C C . LEU A 1 413 ? 22.683 33.184 -55.475 1.00 67.50 413 LEU A C 1
ATOM 3351 O O . LEU A 1 413 ? 22.667 33.593 -54.316 1.00 67.50 413 LEU A O 1
ATOM 3355 N N . GLN A 1 414 ? 22.065 33.843 -56.462 1.00 65.75 414 GLN A N 1
ATOM 3356 C CA . GLN A 1 414 ? 21.279 35.066 -56.250 1.00 65.75 414 GLN A CA 1
ATOM 3357 C C . GLN A 1 414 ? 20.008 34.833 -55.415 1.00 65.75 414 GLN A C 1
ATOM 3359 O O . GLN A 1 414 ? 19.652 35.692 -54.610 1.00 65.75 414 GLN A O 1
ATOM 3364 N N . ARG A 1 415 ? 19.325 33.687 -55.564 1.00 65.50 415 ARG A N 1
ATOM 3365 C CA . ARG A 1 415 ? 18.098 33.366 -54.805 1.00 65.50 415 ARG A CA 1
ATOM 3366 C C . ARG A 1 415 ? 18.346 33.044 -53.330 1.00 65.50 415 ARG A C 1
ATOM 3368 O O . ARG A 1 415 ? 17.501 33.384 -52.510 1.00 65.50 415 ARG A O 1
ATOM 3375 N N . VAL A 1 416 ? 19.487 32.440 -52.989 1.00 62.66 416 VAL A N 1
ATOM 3376 C CA . VAL A 1 416 ? 19.928 32.212 -51.592 1.00 62.66 416 VAL A CA 1
ATOM 3377 C C . VAL A 1 416 ? 20.716 33.393 -50.997 1.00 62.66 416 VAL A C 1
ATOM 3379 O O . VAL A 1 416 ? 21.317 33.267 -49.936 1.00 62.66 416 VAL A O 1
ATOM 3382 N N . GLY A 1 417 ? 20.701 34.564 -51.647 1.00 56.88 417 GLY A N 1
ATOM 3383 C CA . GLY A 1 417 ? 21.265 35.802 -51.094 1.00 56.88 417 GLY A CA 1
ATOM 3384 C C . GLY A 1 417 ? 22.786 35.962 -51.229 1.00 56.88 417 GLY A C 1
ATOM 3385 O O . GLY A 1 417 ? 23.326 36.959 -50.762 1.00 56.88 417 GLY A O 1
ATOM 3386 N N . PHE A 1 418 ? 23.481 35.054 -51.921 1.00 51.84 418 PHE A N 1
ATOM 3387 C CA . PHE A 1 418 ? 24.919 35.137 -52.225 1.00 51.84 418 PHE A CA 1
ATOM 3388 C C . PHE A 1 418 ? 25.185 35.801 -53.594 1.00 51.84 418 PHE A C 1
ATOM 3390 O O . PHE A 1 418 ? 26.037 35.379 -54.376 1.00 51.84 418 PHE A O 1
ATOM 3397 N N . GLY A 1 419 ? 24.441 36.860 -53.919 1.00 45.41 419 GLY A N 1
ATOM 3398 C CA . GLY A 1 419 ? 24.700 37.672 -55.107 1.00 45.41 419 GLY A CA 1
ATOM 3399 C C . GLY A 1 419 ? 25.880 38.615 -54.876 1.00 45.41 419 GLY A C 1
ATOM 3400 O O . GLY A 1 419 ? 25.737 39.617 -54.181 1.00 45.41 419 GLY A O 1
ATOM 3401 N N . PHE A 1 420 ? 27.037 38.321 -55.476 1.00 44.88 420 PHE A N 1
ATOM 3402 C CA . PHE A 1 420 ? 28.147 39.273 -55.587 1.00 44.88 420 PHE A CA 1
ATOM 3403 C C . PHE A 1 420 ? 27.631 40.566 -56.245 1.00 44.88 420 PHE A C 1
ATOM 3405 O O . PHE A 1 420 ? 27.205 40.558 -57.401 1.00 44.88 420 PHE A O 1
ATOM 3412 N N . MET A 1 421 ? 27.660 41.680 -55.510 1.00 41.22 421 MET A N 1
ATOM 3413 C CA . MET A 1 421 ? 27.360 43.018 -56.022 1.00 41.22 421 MET A CA 1
ATOM 3414 C C . MET A 1 421 ? 28.463 43.468 -56.991 1.00 41.22 421 MET A C 1
ATOM 3416 O O . MET A 1 421 ? 29.334 44.251 -56.630 1.00 41.22 421 MET A O 1
ATOM 3420 N N . MET A 1 422 ? 28.452 42.976 -58.228 1.00 45.41 422 MET A N 1
ATOM 3421 C CA . MET A 1 422 ? 29.272 43.524 -59.308 1.00 45.41 422 MET A CA 1
ATOM 3422 C C . MET A 1 422 ? 28.334 44.205 -60.304 1.00 45.41 422 MET A C 1
ATOM 3424 O O . MET A 1 422 ? 27.828 43.588 -61.237 1.00 45.41 422 MET A O 1
ATOM 3428 N N . GLY A 1 423 ? 28.040 45.481 -60.055 1.00 38.19 423 GLY A N 1
ATOM 3429 C CA . GLY A 1 423 ? 27.095 46.249 -60.855 1.00 38.19 423 GLY A CA 1
ATOM 3430 C C . GLY A 1 423 ? 27.340 47.753 -60.798 1.00 38.19 423 GLY A C 1
ATOM 3431 O O . GLY A 1 423 ? 26.796 48.431 -59.939 1.00 38.19 423 GLY A O 1
ATOM 3432 N N . ALA A 1 424 ? 28.092 48.227 -61.795 1.00 36.59 424 ALA A N 1
ATOM 3433 C CA . ALA A 1 424 ? 27.994 49.536 -62.448 1.00 36.59 424 ALA A CA 1
ATOM 3434 C C . ALA A 1 424 ? 28.431 50.812 -61.691 1.00 36.59 424 ALA A C 1
ATOM 3436 O O . ALA A 1 424 ? 27.654 51.447 -60.985 1.00 36.59 424 ALA A O 1
ATOM 3437 N N . ALA A 1 425 ? 29.629 51.296 -62.035 1.00 29.48 425 ALA A N 1
ATOM 3438 C CA . ALA A 1 425 ? 29.929 52.726 -62.121 1.00 29.48 425 ALA A CA 1
ATOM 3439 C C . ALA A 1 425 ? 30.376 53.046 -63.568 1.00 29.48 425 ALA A C 1
ATOM 3441 O O . ALA A 1 425 ? 31.176 52.283 -64.118 1.00 29.48 425 ALA A O 1
ATOM 3442 N N . PRO A 1 426 ? 29.853 54.101 -64.224 1.00 47.06 426 PRO A N 1
ATOM 3443 C CA . PRO A 1 426 ? 30.301 54.530 -65.547 1.00 47.06 426 PRO A CA 1
ATOM 3444 C C . PRO A 1 426 ? 31.436 55.571 -65.458 1.00 47.06 426 PRO A C 1
ATOM 3446 O O . PRO A 1 426 ? 31.652 56.155 -64.403 1.00 47.06 426 PRO A O 1
ATOM 3449 N N . SER A 1 427 ? 32.060 55.824 -66.618 1.00 30.84 427 SER A N 1
ATOM 3450 C CA . SER A 1 427 ? 33.030 56.879 -66.995 1.00 30.84 427 SER A CA 1
ATOM 3451 C C . SER A 1 427 ? 34.532 56.639 -66.736 1.00 30.84 427 SER A C 1
ATOM 3453 O O . SER A 1 427 ? 34.995 56.796 -65.615 1.00 30.84 427 SER A O 1
ATOM 3455 N N . GLU A 1 428 ? 35.234 56.263 -67.824 1.00 31.88 428 GLU A N 1
ATOM 3456 C CA . GLU A 1 428 ? 36.456 56.861 -68.435 1.00 31.88 428 GLU A CA 1
ATOM 3457 C C . GLU A 1 428 ? 37.574 57.516 -67.569 1.00 31.88 428 GLU A C 1
ATOM 3459 O O . GLU A 1 428 ? 37.299 58.086 -66.523 1.00 31.88 428 GLU A O 1
ATOM 3464 N N . PRO A 1 429 ? 38.803 57.705 -68.109 1.00 49.72 429 PRO A N 1
ATOM 3465 C CA . PRO A 1 429 ? 39.746 56.733 -68.674 1.00 49.72 429 PRO A CA 1
ATOM 3466 C C . PRO A 1 429 ? 41.180 56.968 -68.108 1.00 49.72 429 PRO A C 1
ATOM 3468 O O . PRO A 1 429 ? 41.408 57.848 -67.287 1.00 49.72 429 PRO A O 1
ATOM 3471 N N . SER A 1 430 ? 42.176 56.263 -68.660 1.00 34.41 430 SER A N 1
ATOM 3472 C CA . SER A 1 430 ? 43.585 56.706 -68.739 1.00 34.41 430 SER A CA 1
ATOM 3473 C C . SER A 1 430 ? 44.454 56.667 -67.469 1.00 34.41 430 SER A C 1
ATOM 3475 O O . SER A 1 430 ? 44.396 57.568 -66.642 1.00 34.41 430 SER A O 1
ATOM 3477 N N . ALA A 1 431 ? 45.394 55.713 -67.423 1.00 31.94 431 ALA A N 1
ATOM 3478 C CA . ALA A 1 431 ? 46.816 55.988 -67.162 1.00 31.94 431 ALA A CA 1
ATOM 3479 C C . ALA A 1 431 ? 47.677 54.720 -67.351 1.00 31.94 431 ALA A C 1
ATOM 3481 O O . ALA A 1 431 ? 47.593 53.765 -66.588 1.00 31.94 431 ALA A O 1
ATOM 3482 N N . GLU A 1 432 ? 48.490 54.764 -68.407 1.00 28.47 432 GLU A N 1
ATOM 3483 C CA . GLU A 1 432 ? 49.920 54.415 -68.425 1.00 28.47 432 GLU A CA 1
ATOM 3484 C C . GLU A 1 432 ? 50.387 52.984 -68.086 1.00 28.47 432 GLU A C 1
ATOM 3486 O O . GLU A 1 432 ? 50.663 52.602 -66.955 1.00 28.47 432 GLU A O 1
ATOM 3491 N N . ASN A 1 433 ? 50.604 52.233 -69.172 1.00 31.44 433 ASN A N 1
ATOM 3492 C CA . ASN A 1 433 ? 51.858 51.574 -69.564 1.00 31.44 433 ASN A CA 1
ATOM 3493 C C . ASN A 1 433 ? 53.024 51.571 -68.561 1.00 31.44 433 ASN A C 1
ATOM 3495 O O . ASN A 1 433 ? 53.575 52.625 -68.252 1.00 31.44 433 ASN A O 1
ATOM 3499 N N . THR A 1 434 ? 53.621 50.392 -68.342 1.00 31.16 434 THR A N 1
ATOM 3500 C CA . THR A 1 434 ? 55.085 50.254 -68.452 1.00 31.16 434 THR A CA 1
ATOM 3501 C C . THR A 1 434 ? 55.507 48.841 -68.875 1.00 31.16 434 THR A C 1
ATOM 3503 O O . THR A 1 434 ? 54.989 47.840 -68.390 1.00 31.16 434 THR A O 1
ATOM 3506 N N . SER A 1 435 ? 56.542 48.820 -69.719 1.00 29.92 435 SER A N 1
ATOM 3507 C CA . SER A 1 435 ? 57.480 47.733 -70.046 1.00 29.92 435 SER A CA 1
ATOM 3508 C C . SER A 1 435 ? 57.245 46.922 -71.335 1.00 29.92 435 SER A C 1
ATOM 3510 O O . SER A 1 435 ? 56.704 45.825 -71.352 1.00 29.92 435 SER A O 1
ATOM 3512 N N . SER A 1 436 ? 57.695 47.533 -72.443 1.00 31.78 436 SER A N 1
ATOM 3513 C CA . SER A 1 436 ? 58.817 47.064 -73.292 1.00 31.78 436 SER A CA 1
ATOM 3514 C C . SER A 1 436 ? 58.966 45.533 -73.451 1.00 31.78 436 SER A C 1
ATOM 3516 O O . SER A 1 436 ? 59.240 44.847 -72.476 1.00 31.78 436 SER A O 1
ATOM 3518 N N . ASN A 1 437 ? 58.973 44.935 -74.648 1.00 32.84 437 ASN A N 1
ATOM 3519 C CA . ASN A 1 437 ? 59.997 45.200 -75.654 1.00 32.84 437 ASN A CA 1
ATOM 3520 C C . ASN A 1 437 ? 59.704 44.500 -76.998 1.00 32.84 437 ASN A C 1
ATOM 3522 O O . ASN A 1 437 ? 59.416 43.309 -77.036 1.00 32.84 437 ASN A O 1
ATOM 3526 N N . ALA A 1 438 ? 59.883 45.299 -78.052 1.00 34.09 438 ALA A N 1
ATOM 3527 C CA . ALA A 1 438 ? 60.480 45.042 -79.364 1.00 34.09 438 ALA A CA 1
ATOM 3528 C C . ALA A 1 438 ? 60.059 43.832 -80.225 1.00 34.09 438 ALA A C 1
ATOM 3530 O O . ALA A 1 438 ? 60.314 42.666 -79.943 1.00 34.09 438 ALA A O 1
ATOM 3531 N N . SER A 1 439 ? 59.524 44.221 -81.379 1.00 34.88 439 SER A N 1
ATOM 3532 C CA . SER A 1 439 ? 59.248 43.487 -82.603 1.00 34.88 439 SER A CA 1
ATOM 3533 C C . SER A 1 439 ? 60.490 43.007 -83.365 1.00 34.88 439 SER A C 1
ATOM 3535 O O . SER A 1 439 ? 61.515 43.682 -83.396 1.00 34.88 439 SER A O 1
ATOM 3537 N N . ASN A 1 440 ? 60.281 41.899 -84.078 1.00 38.09 440 ASN A N 1
ATOM 3538 C CA . ASN A 1 440 ? 60.937 41.390 -85.289 1.00 38.09 440 ASN A CA 1
ATOM 3539 C C . ASN A 1 440 ? 61.708 42.407 -86.157 1.00 38.09 440 ASN A C 1
ATOM 3541 O O . ASN A 1 440 ? 61.220 43.516 -86.369 1.00 38.09 440 ASN A O 1
ATOM 3545 N N . VAL A 1 441 ? 62.795 41.946 -86.799 1.00 39.94 441 VAL A N 1
ATOM 3546 C CA . VAL A 1 441 ? 62.915 41.769 -88.272 1.00 39.94 441 VAL A CA 1
ATOM 3547 C C . VAL A 1 441 ? 64.298 41.183 -88.651 1.00 39.94 441 VAL A C 1
ATOM 3549 O O . VAL A 1 441 ? 65.324 41.736 -88.280 1.00 39.94 441 VAL A O 1
ATOM 3552 N N . SER A 1 442 ? 64.247 40.049 -89.369 1.00 36.00 442 SER A N 1
ATOM 3553 C CA . SER A 1 442 ? 65.058 39.547 -90.508 1.00 36.00 442 SER A CA 1
ATOM 3554 C C . SER A 1 442 ? 66.543 39.927 -90.671 1.00 36.00 442 SER A C 1
ATOM 3556 O O . SER A 1 442 ? 66.854 41.100 -90.830 1.00 36.00 442 SER A O 1
ATOM 3558 N N . ASP A 1 443 ? 67.429 38.927 -90.820 1.00 28.31 443 ASP A N 1
ATOM 3559 C CA . ASP A 1 443 ? 67.991 38.559 -92.139 1.00 28.31 443 ASP A CA 1
ATOM 3560 C C . ASP A 1 443 ? 68.933 37.332 -92.084 1.00 28.31 443 ASP A C 1
ATOM 3562 O O . ASP A 1 443 ? 69.946 37.320 -91.397 1.00 28.31 443 ASP A O 1
ATOM 3566 N N . SER A 1 444 ? 68.565 36.303 -92.858 1.00 45.22 444 SER A N 1
ATOM 3567 C CA . SER A 1 444 ? 69.418 35.418 -93.670 1.00 45.22 444 SER A CA 1
ATOM 3568 C C . SER A 1 444 ? 70.908 35.274 -93.293 1.00 45.22 444 SER A C 1
ATOM 3570 O O . SER A 1 444 ? 71.742 35.943 -93.903 1.00 45.22 444 SER A O 1
ATOM 3572 N N . SER A 1 445 ? 71.265 34.300 -92.442 1.00 41.56 445 SER A N 1
ATOM 3573 C CA . SER A 1 445 ? 72.566 33.606 -92.529 1.00 41.56 445 SER A CA 1
ATOM 3574 C C . SER A 1 445 ? 72.637 32.361 -91.627 1.00 41.56 445 SER A C 1
ATOM 3576 O O . SER A 1 445 ? 72.559 32.473 -90.414 1.00 41.56 445 SER A O 1
ATOM 3578 N N . GLU A 1 446 ? 72.861 31.202 -92.254 1.00 37.84 446 GLU A N 1
ATOM 3579 C CA . GLU A 1 446 ? 73.556 30.016 -91.712 1.00 37.84 446 GLU A CA 1
ATOM 3580 C C . GLU A 1 446 ? 72.822 29.113 -90.687 1.00 37.84 446 GLU A C 1
ATOM 3582 O O . GLU A 1 446 ? 72.762 29.334 -89.482 1.00 37.84 446 GLU A O 1
ATOM 3587 N N . CYS A 1 447 ? 72.310 27.995 -91.213 1.00 45.50 447 CYS A N 1
ATOM 3588 C CA . CYS A 1 447 ? 71.421 26.989 -90.623 1.00 45.50 447 CYS A CA 1
ATOM 3589 C C . CYS A 1 447 ? 71.968 26.154 -89.436 1.00 45.50 447 CYS A C 1
ATOM 3591 O O . CYS A 1 447 ? 71.488 25.041 -89.217 1.00 45.50 447 CYS A O 1
ATOM 3593 N N . GLU A 1 448 ? 72.938 26.648 -88.663 1.00 53.38 448 GLU A N 1
ATOM 3594 C CA . GLU A 1 448 ? 73.495 25.943 -87.494 1.00 53.38 448 GLU A CA 1
ATOM 3595 C C . GLU A 1 448 ? 73.065 26.566 -86.147 1.00 53.38 448 GLU A C 1
ATOM 3597 O O . GLU A 1 448 ? 72.805 25.837 -85.188 1.00 53.38 448 GLU A O 1
ATOM 3602 N N . GLU A 1 449 ? 72.863 27.885 -86.061 1.00 52.91 449 GLU A N 1
ATOM 3603 C CA . GLU A 1 449 ? 72.530 28.581 -84.799 1.00 52.91 449 GLU A CA 1
ATOM 3604 C C . GLU A 1 449 ? 71.029 28.484 -84.428 1.00 52.91 449 GLU A C 1
ATOM 3606 O O . GLU A 1 449 ? 70.656 28.391 -83.251 1.00 52.91 449 GLU A O 1
ATOM 3611 N N . GLU A 1 450 ? 70.152 28.380 -85.432 1.00 57.97 450 GLU A N 1
ATOM 3612 C CA . GLU A 1 450 ? 68.722 28.081 -85.262 1.00 57.97 450 GLU A CA 1
ATOM 3613 C C . GLU A 1 450 ? 68.485 26.637 -84.809 1.00 57.97 450 GLU A C 1
ATOM 3615 O O . GLU A 1 450 ? 67.583 26.385 -84.013 1.00 57.97 450 GLU A O 1
ATOM 3620 N N . VAL A 1 451 ? 69.317 25.686 -85.252 1.00 60.69 451 VAL A N 1
ATOM 3621 C CA . VAL A 1 451 ? 69.234 24.280 -84.826 1.00 60.69 451 VAL A CA 1
ATOM 3622 C C . VAL A 1 451 ? 69.663 24.142 -83.365 1.00 60.69 451 VAL A C 1
ATOM 3624 O O . VAL A 1 451 ? 69.015 23.421 -82.608 1.00 60.69 451 VAL A O 1
ATOM 3627 N N . VAL A 1 452 ? 70.683 24.886 -82.925 1.00 65.69 452 VAL A N 1
ATOM 3628 C CA . VAL A 1 452 ? 71.111 24.938 -81.514 1.00 65.69 452 VAL A CA 1
ATOM 3629 C C . VAL A 1 452 ? 70.083 25.677 -80.634 1.00 65.69 452 VAL A C 1
ATOM 3631 O O . VAL A 1 452 ? 69.789 25.245 -79.515 1.00 65.69 452 VAL A O 1
ATOM 3634 N N . SER A 1 453 ? 69.444 26.734 -81.144 1.00 77.00 453 SER A N 1
ATOM 3635 C CA . SER A 1 453 ? 68.348 27.441 -80.456 1.00 77.00 453 SER A CA 1
ATOM 3636 C C . SER A 1 453 ? 67.064 26.599 -80.376 1.00 77.00 453 SER A C 1
ATOM 3638 O O . SER A 1 453 ? 66.398 26.549 -79.338 1.00 77.00 453 SER A O 1
ATOM 3640 N N . LEU A 1 454 ? 66.736 25.851 -81.429 1.00 80.44 454 LEU A N 1
ATOM 3641 C CA . LEU A 1 454 ? 65.635 24.891 -81.436 1.00 80.44 454 LEU A CA 1
ATOM 3642 C C . LEU A 1 454 ? 65.927 23.709 -80.501 1.00 80.44 454 LEU A C 1
ATOM 3644 O O . LEU A 1 454 ? 65.055 23.289 -79.747 1.00 80.44 454 LEU A O 1
ATOM 3648 N N . ALA A 1 455 ? 67.162 23.208 -80.476 1.00 80.44 455 ALA A N 1
ATOM 3649 C CA . ALA A 1 455 ? 67.572 22.149 -79.559 1.00 80.44 455 ALA A CA 1
ATOM 3650 C C . ALA A 1 455 ? 67.494 22.598 -78.091 1.00 80.44 455 ALA A C 1
ATOM 3652 O O . ALA A 1 455 ? 66.980 21.855 -77.259 1.00 80.44 455 ALA A O 1
ATOM 3653 N N . SER A 1 456 ? 67.922 23.823 -77.765 1.00 82.31 456 SER A N 1
ATOM 3654 C CA . SER A 1 456 ? 67.837 24.354 -76.395 1.00 82.31 456 SER A CA 1
ATOM 3655 C C . SER A 1 456 ? 66.396 24.648 -75.953 1.00 82.31 456 SER A C 1
ATOM 3657 O O . SER A 1 456 ? 66.035 24.397 -74.798 1.00 82.31 456 SER A O 1
ATOM 3659 N N . THR A 1 457 ? 65.533 25.113 -76.864 1.00 85.56 457 THR A N 1
ATOM 3660 C CA . THR A 1 457 ? 64.095 25.278 -76.587 1.00 85.56 457 THR A CA 1
ATOM 3661 C C . THR A 1 457 ? 63.396 23.930 -76.421 1.00 85.56 457 THR A C 1
ATOM 3663 O O . THR A 1 457 ? 62.652 23.760 -75.454 1.00 85.56 457 THR A O 1
ATOM 3666 N N . LEU A 1 458 ? 63.693 22.939 -77.268 1.00 89.69 458 LEU A N 1
ATOM 3667 C CA . LEU A 1 458 ? 63.214 21.563 -77.110 1.00 89.69 458 LEU A CA 1
ATOM 3668 C C . LEU A 1 458 ? 63.711 20.932 -75.806 1.00 89.69 458 LEU A C 1
ATOM 3670 O O . LEU A 1 458 ? 62.921 20.320 -75.094 1.00 89.69 458 LEU A O 1
ATOM 3674 N N . GLU A 1 459 ? 64.977 21.122 -75.431 1.00 90.44 459 GLU A N 1
ATOM 3675 C CA . GLU A 1 459 ? 65.525 20.612 -74.172 1.00 90.44 459 GLU A CA 1
ATOM 3676 C C . GLU A 1 459 ? 64.824 21.242 -72.959 1.00 90.44 459 GLU A C 1
ATOM 3678 O O . GLU A 1 459 ? 64.484 20.542 -72.001 1.00 90.44 459 GLU A O 1
ATOM 3683 N N . LYS A 1 460 ? 64.545 22.551 -73.006 1.00 93.38 460 LYS A N 1
ATOM 3684 C CA . LYS A 1 460 ? 63.783 23.255 -71.966 1.00 93.38 460 LYS A CA 1
ATOM 3685 C C . LYS A 1 460 ? 62.346 22.740 -71.878 1.00 93.38 460 LYS A C 1
ATOM 3687 O O . LYS A 1 460 ? 61.869 22.483 -70.774 1.00 93.38 460 LYS A O 1
ATOM 3692 N N . ILE A 1 461 ? 61.681 22.526 -73.016 1.00 92.62 461 ILE A N 1
ATOM 3693 C CA . ILE A 1 461 ? 60.338 21.931 -73.073 1.00 92.62 461 ILE A CA 1
ATOM 3694 C C . ILE A 1 461 ? 60.367 20.506 -72.508 1.00 92.62 461 ILE A C 1
ATOM 3696 O O . ILE A 1 461 ? 59.548 20.174 -71.660 1.00 92.62 461 ILE A O 1
ATOM 3700 N N . MET A 1 462 ? 61.341 19.675 -72.880 1.00 93.25 462 MET A N 1
ATOM 3701 C CA . MET A 1 462 ? 61.475 18.309 -72.365 1.00 93.25 462 MET A CA 1
ATOM 3702 C C . MET A 1 462 ? 61.756 18.271 -70.860 1.00 93.25 462 MET A C 1
ATOM 3704 O O . MET A 1 462 ? 61.189 17.434 -70.160 1.00 93.25 462 MET A O 1
ATOM 3708 N N . LYS A 1 463 ? 62.611 19.160 -70.336 1.00 95.06 463 LYS A N 1
ATOM 3709 C CA . LYS A 1 463 ? 62.853 19.285 -68.888 1.00 95.06 463 LYS A CA 1
ATOM 3710 C C . LYS A 1 463 ? 61.588 19.730 -68.153 1.00 95.06 463 LYS A C 1
ATOM 3712 O O . LYS A 1 463 ? 61.266 19.134 -67.128 1.00 95.06 463 LYS A O 1
ATOM 3717 N N . ASN A 1 464 ? 60.849 20.697 -68.702 1.00 95.62 464 ASN A N 1
ATOM 3718 C CA . ASN A 1 464 ? 59.568 21.141 -68.149 1.00 95.62 464 ASN A CA 1
ATOM 3719 C C . ASN A 1 464 ? 58.529 20.013 -68.147 1.00 95.62 464 ASN A C 1
ATOM 3721 O O . ASN A 1 464 ? 57.951 19.739 -67.102 1.00 95.62 464 ASN A O 1
ATOM 3725 N N . LEU A 1 465 ? 58.358 19.296 -69.261 1.00 95.00 465 LEU A N 1
ATOM 3726 C CA . LEU A 1 465 ? 57.437 18.159 -69.353 1.00 95.00 465 LEU A CA 1
ATOM 3727 C C . LEU A 1 465 ? 57.827 17.031 -68.392 1.00 95.00 465 LEU A C 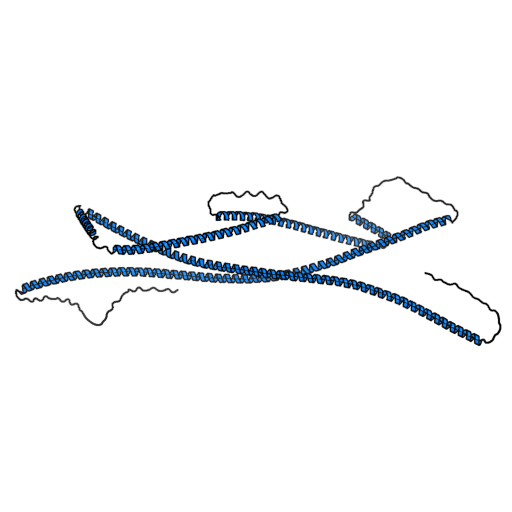1
ATOM 3729 O O . LEU A 1 465 ? 56.968 16.437 -67.750 1.00 95.00 465 LEU A O 1
ATOM 3733 N N . ARG A 1 466 ? 59.123 16.737 -68.236 1.00 93.88 466 ARG A N 1
ATOM 3734 C CA . ARG A 1 466 ? 59.597 15.756 -67.244 1.00 93.88 466 ARG A CA 1
ATOM 3735 C C . ARG A 1 466 ? 59.260 16.191 -65.819 1.00 93.88 466 ARG A C 1
ATOM 3737 O O . ARG A 1 466 ? 58.820 15.361 -65.028 1.00 93.88 466 ARG A O 1
ATOM 3744 N N . LEU A 1 467 ? 59.446 17.469 -65.500 1.00 95.94 467 LEU A N 1
ATOM 3745 C CA . LEU A 1 467 ? 59.120 18.019 -64.188 1.00 95.94 467 LEU A CA 1
ATOM 3746 C C . LEU A 1 467 ? 57.607 17.971 -63.928 1.00 95.94 467 LEU A C 1
ATOM 3748 O O . LEU A 1 467 ? 57.193 17.498 -62.870 1.00 95.94 467 LEU A O 1
ATOM 3752 N N . GLU A 1 468 ? 56.788 18.335 -64.910 1.00 95.88 468 GLU A N 1
ATOM 3753 C CA . GLU A 1 468 ? 55.328 18.227 -64.846 1.00 95.88 468 GLU A CA 1
ATOM 3754 C C . GLU A 1 468 ? 54.876 16.769 -64.660 1.00 95.88 468 GLU A C 1
ATOM 3756 O O . GLU A 1 468 ? 54.086 16.482 -63.765 1.00 95.88 468 GLU A O 1
ATOM 3761 N N . ILE A 1 469 ? 55.460 15.810 -65.391 1.00 93.88 469 ILE A N 1
ATOM 3762 C CA . ILE A 1 469 ? 55.195 14.373 -65.196 1.00 93.88 469 ILE A CA 1
ATOM 3763 C C . ILE A 1 469 ? 55.527 13.943 -63.759 1.00 93.88 469 ILE A C 1
ATOM 3765 O O . ILE A 1 469 ? 54.764 13.190 -63.152 1.00 93.88 469 ILE A O 1
ATOM 3769 N N . THR A 1 470 ? 56.641 14.411 -63.182 1.00 94.81 470 THR A N 1
ATOM 3770 C CA . THR A 1 470 ? 56.971 14.086 -61.781 1.00 94.81 470 THR A CA 1
ATOM 3771 C C . THR A 1 470 ? 56.018 14.734 -60.778 1.00 94.81 470 THR A C 1
ATOM 3773 O O . THR A 1 470 ? 55.676 14.102 -59.779 1.00 94.81 470 THR A O 1
ATOM 3776 N N . GLN A 1 471 ? 55.552 15.958 -61.040 1.00 95.88 471 GLN A N 1
ATOM 3777 C CA . GLN A 1 471 ? 54.576 16.647 -60.195 1.00 95.88 471 GLN A CA 1
ATOM 3778 C C . GLN A 1 471 ? 53.208 15.962 -60.253 1.00 95.88 471 GLN A C 1
ATOM 3780 O O . GLN A 1 471 ? 52.637 15.685 -59.203 1.00 95.88 471 GLN A O 1
ATOM 3785 N N . LEU A 1 472 ? 52.727 15.605 -61.447 1.00 97.19 472 LEU A N 1
ATOM 3786 C CA . LEU A 1 472 ? 51.467 14.882 -61.634 1.00 97.19 472 LEU A CA 1
ATOM 3787 C C . LEU A 1 472 ? 51.494 13.506 -60.963 1.00 97.19 472 LEU A C 1
ATOM 3789 O O . LEU A 1 472 ? 50.512 13.108 -60.346 1.00 97.19 472 LEU A O 1
ATOM 3793 N N . ARG A 1 473 ? 52.624 12.788 -61.021 1.00 95.06 473 ARG A N 1
ATOM 3794 C CA . ARG A 1 473 ? 52.786 11.518 -60.294 1.00 95.06 473 ARG A CA 1
ATOM 3795 C C . ARG A 1 473 ? 52.719 11.703 -58.781 1.00 95.06 473 ARG A C 1
ATOM 3797 O O . ARG A 1 473 ? 52.069 10.905 -58.118 1.00 95.06 473 ARG A O 1
ATOM 3804 N N . ARG A 1 474 ? 53.357 12.749 -58.242 1.00 95.25 474 ARG A N 1
ATOM 3805 C CA . ARG A 1 474 ? 53.287 13.063 -56.807 1.00 95.25 474 ARG A CA 1
ATOM 3806 C C . ARG A 1 474 ? 51.862 13.429 -56.388 1.00 95.25 474 ARG A C 1
ATOM 3808 O O . ARG A 1 474 ? 51.385 12.886 -55.404 1.00 95.25 474 ARG A O 1
ATOM 3815 N N . ALA A 1 475 ? 51.180 14.273 -57.163 1.00 94.69 475 ALA A N 1
ATOM 3816 C CA . ALA A 1 475 ? 49.793 14.661 -56.908 1.00 94.69 475 ALA A CA 1
ATOM 3817 C C . ALA A 1 475 ? 48.823 13.469 -57.003 1.00 94.69 475 ALA A C 1
ATOM 3819 O O . ALA A 1 475 ? 47.880 13.368 -56.224 1.00 94.69 475 ALA A O 1
ATOM 3820 N N . LEU A 1 476 ? 49.065 12.536 -57.931 1.00 96.12 476 LEU A N 1
ATOM 3821 C CA . LEU A 1 476 ? 48.298 11.294 -58.026 1.00 96.12 476 LEU A CA 1
ATOM 3822 C C . LEU A 1 476 ? 48.498 10.412 -56.788 1.00 96.12 476 LEU A C 1
ATOM 3824 O O . LEU A 1 476 ? 47.530 9.852 -56.284 1.00 96.12 476 LEU A O 1
ATOM 3828 N N . GLU A 1 477 ? 49.734 10.281 -56.309 1.00 96.56 477 GLU A N 1
ATOM 3829 C CA . GLU A 1 477 ? 50.035 9.475 -55.125 1.00 96.56 477 GLU A CA 1
ATOM 3830 C C . GLU A 1 477 ? 49.468 10.104 -53.844 1.00 96.56 477 GLU A C 1
ATOM 3832 O O . GLU A 1 477 ? 48.862 9.411 -53.032 1.00 96.56 477 GLU A O 1
ATOM 3837 N N . GLU A 1 478 ? 49.547 11.430 -53.714 1.00 95.56 478 GLU A N 1
ATOM 3838 C CA . GLU A 1 478 ? 48.900 12.186 -52.637 1.00 95.56 478 GLU A CA 1
ATOM 3839 C C . GLU A 1 478 ? 47.375 11.984 -52.661 1.00 95.56 478 GLU A C 1
ATOM 3841 O O . GLU A 1 478 ? 46.790 11.574 -51.660 1.00 95.56 478 GLU A O 1
ATOM 3846 N N . SER A 1 479 ? 46.741 12.110 -53.833 1.00 94.94 479 SER A N 1
ATOM 3847 C CA . SER A 1 479 ? 45.306 11.847 -54.003 1.00 94.94 479 SER A CA 1
ATOM 3848 C C . SER A 1 479 ? 44.914 10.401 -53.668 1.00 94.94 479 SER A C 1
ATOM 3850 O O . SER A 1 479 ? 43.843 10.173 -53.102 1.00 94.94 479 SER A O 1
ATOM 3852 N N . ARG A 1 480 ? 45.763 9.413 -53.983 1.00 96.75 480 ARG A N 1
ATOM 3853 C CA . ARG A 1 480 ? 45.542 8.012 -53.585 1.00 96.75 480 ARG A CA 1
ATOM 3854 C C . ARG A 1 480 ? 45.600 7.845 -52.073 1.00 96.75 480 ARG A C 1
ATOM 3856 O O . ARG A 1 480 ? 44.696 7.221 -51.524 1.00 96.75 480 ARG A O 1
ATOM 3863 N N . SER A 1 481 ? 46.599 8.439 -51.421 1.00 94.81 481 SER A N 1
ATOM 3864 C CA . SER A 1 481 ? 46.739 8.394 -49.962 1.00 94.81 481 SER A CA 1
ATOM 3865 C C . SER A 1 481 ? 45.560 9.065 -49.247 1.00 94.81 481 SER A C 1
ATOM 3867 O O . SER A 1 481 ? 45.018 8.515 -48.288 1.00 94.81 481 SER A O 1
ATOM 3869 N N . ASP A 1 482 ? 45.071 10.193 -49.770 1.00 96.12 482 ASP A N 1
ATOM 3870 C CA . ASP A 1 482 ? 43.877 10.861 -49.251 1.00 96.12 482 ASP A CA 1
ATOM 3871 C C . ASP A 1 482 ? 42.616 10.013 -49.434 1.00 96.12 482 ASP A C 1
ATOM 3873 O O . ASP A 1 482 ? 41.778 9.940 -48.534 1.00 96.12 482 ASP A O 1
ATOM 3877 N N . ASN A 1 483 ? 42.481 9.331 -50.574 1.00 95.00 483 ASN A N 1
ATOM 3878 C CA . ASN A 1 483 ? 41.355 8.435 -50.828 1.00 95.00 483 ASN A CA 1
ATOM 3879 C C . ASN A 1 483 ? 41.383 7.213 -49.894 1.00 95.00 483 ASN A C 1
ATOM 3881 O O . ASN A 1 483 ? 40.351 6.823 -49.356 1.00 95.00 483 ASN A O 1
ATOM 3885 N N . GLU A 1 484 ? 42.556 6.635 -49.637 1.00 96.38 484 GLU A N 1
ATOM 3886 C CA . GLU A 1 484 ? 42.719 5.551 -48.663 1.00 96.38 484 GLU A CA 1
ATOM 3887 C C . GLU A 1 484 ? 42.381 6.009 -47.236 1.00 96.38 484 GLU A C 1
ATOM 3889 O O . GLU A 1 484 ? 41.634 5.333 -46.523 1.00 96.38 484 GLU A O 1
ATOM 3894 N N . ARG A 1 485 ? 42.804 7.220 -46.850 1.00 96.69 485 ARG A N 1
ATOM 3895 C CA . ARG A 1 485 ? 42.427 7.831 -45.568 1.00 96.69 485 ARG A CA 1
ATOM 3896 C C . ARG A 1 485 ? 40.915 8.036 -45.456 1.00 96.69 485 ARG A C 1
ATOM 3898 O O . ARG A 1 485 ? 40.334 7.670 -44.434 1.00 96.69 485 ARG A O 1
ATOM 3905 N N . LEU A 1 486 ? 40.264 8.581 -46.485 1.00 96.69 486 LEU A N 1
ATOM 3906 C CA . LEU A 1 486 ? 38.807 8.766 -46.508 1.00 96.69 486 LEU A CA 1
ATOM 3907 C C . LEU A 1 486 ? 38.057 7.432 -46.455 1.00 96.69 486 LEU A C 1
ATOM 3909 O O . LEU A 1 486 ? 37.067 7.328 -45.731 1.00 96.69 486 LEU A O 1
ATOM 3913 N N . ARG A 1 487 ? 38.545 6.398 -47.151 1.00 96.19 487 ARG A N 1
ATOM 3914 C CA . ARG A 1 487 ? 37.998 5.038 -47.045 1.00 96.19 487 ARG A CA 1
ATOM 3915 C C . ARG A 1 487 ? 38.092 4.508 -45.621 1.00 96.19 487 ARG A C 1
ATOM 3917 O O . ARG A 1 487 ? 37.072 4.081 -45.098 1.00 96.19 487 ARG A O 1
ATOM 3924 N N . SER A 1 488 ? 39.247 4.634 -44.965 1.00 96.25 488 SER A N 1
ATOM 3925 C CA . SER A 1 488 ? 39.409 4.195 -43.570 1.00 96.25 488 SER A CA 1
ATOM 3926 C C . SER A 1 488 ? 38.473 4.934 -42.602 1.00 96.25 488 SER A C 1
ATOM 3928 O O . SER A 1 488 ? 37.957 4.348 -41.655 1.00 96.25 488 SER A O 1
ATOM 3930 N N . LEU A 1 489 ? 38.214 6.226 -42.842 1.00 96.88 489 LEU A N 1
ATOM 3931 C CA . LEU A 1 489 ? 37.282 7.015 -42.037 1.00 96.88 489 LEU A CA 1
ATOM 3932 C C . LEU A 1 489 ? 35.832 6.589 -42.288 1.00 96.88 489 LEU A C 1
ATOM 3934 O O . LEU A 1 489 ? 35.061 6.474 -41.342 1.00 96.88 489 LEU A O 1
ATOM 3938 N N . THR A 1 490 ? 35.486 6.305 -43.543 1.00 95.25 490 THR A N 1
ATOM 3939 C CA . THR A 1 490 ? 34.156 5.814 -43.927 1.00 95.25 490 THR A CA 1
ATOM 3940 C C . THR A 1 490 ? 33.894 4.422 -43.353 1.00 95.25 490 THR A C 1
ATOM 3942 O O . THR A 1 490 ? 32.801 4.159 -42.867 1.00 95.25 490 THR A O 1
ATOM 3945 N N . GLU A 1 491 ? 34.896 3.541 -43.351 1.00 96.88 491 GLU A N 1
ATOM 3946 C CA . GLU A 1 491 ? 34.810 2.203 -42.759 1.00 96.88 491 GLU A CA 1
ATOM 3947 C C . GLU A 1 491 ? 34.626 2.273 -41.240 1.00 96.88 491 GLU A C 1
ATOM 3949 O O . GLU A 1 491 ? 33.721 1.639 -40.706 1.00 96.88 491 GLU A O 1
ATOM 3954 N N . LYS A 1 492 ? 35.387 3.134 -40.550 1.00 97.69 492 LYS A N 1
ATOM 3955 C CA . LYS A 1 492 ? 35.189 3.396 -39.114 1.00 97.69 492 LYS A CA 1
ATOM 3956 C C . LYS A 1 492 ? 33.797 3.944 -38.811 1.00 97.69 492 LYS A C 1
ATOM 3958 O O . LYS A 1 492 ? 33.171 3.519 -37.847 1.00 97.69 492 LYS A O 1
ATOM 3963 N N . GLN A 1 493 ? 33.301 4.868 -39.633 1.00 96.19 493 GLN A N 1
ATOM 3964 C CA . GLN A 1 493 ? 31.936 5.379 -39.497 1.00 96.19 493 GLN A CA 1
ATOM 3965 C C . GLN A 1 493 ? 30.897 4.276 -39.724 1.00 96.19 493 GLN A C 1
ATOM 3967 O O . GLN A 1 493 ? 29.943 4.183 -38.958 1.00 96.19 493 GLN A O 1
ATOM 3972 N N . ALA A 1 494 ? 31.082 3.417 -40.729 1.00 96.19 494 ALA A N 1
ATOM 3973 C CA . ALA A 1 494 ? 30.187 2.295 -40.994 1.00 96.19 494 ALA A CA 1
ATOM 3974 C C . ALA A 1 494 ? 30.177 1.284 -39.836 1.00 96.19 494 ALA A C 1
ATOM 3976 O O . ALA A 1 494 ? 29.103 0.847 -39.426 1.00 96.19 494 ALA A O 1
ATOM 3977 N N . GLN A 1 495 ? 31.346 0.970 -39.269 1.00 97.06 495 GLN A N 1
ATOM 3978 C CA . GLN A 1 495 ? 31.465 0.105 -38.097 1.00 97.06 495 GLN A CA 1
ATOM 3979 C C . GLN A 1 495 ? 30.765 0.719 -36.878 1.00 97.06 495 GLN A C 1
ATOM 3981 O O . GLN A 1 495 ? 29.953 0.054 -36.243 1.00 97.06 495 GLN A O 1
ATOM 3986 N N . GLN A 1 496 ? 30.992 2.005 -36.602 1.00 97.94 496 GLN A N 1
ATOM 3987 C CA . GLN A 1 496 ? 30.334 2.695 -35.493 1.00 97.94 496 GLN A CA 1
ATOM 3988 C C . GLN A 1 496 ? 28.807 2.727 -35.661 1.00 97.94 496 GLN A C 1
ATOM 3990 O O . GLN A 1 496 ? 28.077 2.525 -34.693 1.00 97.94 496 GLN A O 1
ATOM 3995 N N . ILE A 1 497 ? 28.304 2.947 -36.880 1.00 96.75 497 ILE A N 1
ATOM 3996 C CA . ILE A 1 497 ? 26.864 2.884 -37.168 1.00 96.75 497 ILE A CA 1
ATOM 3997 C C . ILE A 1 497 ? 26.330 1.467 -36.925 1.00 96.75 497 ILE A C 1
ATOM 3999 O O . ILE A 1 497 ? 25.249 1.322 -36.356 1.00 96.75 497 ILE A O 1
ATOM 4003 N N . ALA A 1 498 ? 27.067 0.424 -37.317 1.00 97.00 498 ALA A N 1
ATOM 4004 C CA . ALA A 1 498 ? 26.668 -0.962 -37.079 1.00 97.00 498 ALA A CA 1
ATOM 4005 C C . ALA A 1 498 ? 26.605 -1.291 -35.576 1.00 97.00 498 ALA A C 1
ATOM 4007 O O . ALA A 1 498 ? 25.601 -1.835 -35.116 1.00 97.00 498 ALA A O 1
ATOM 4008 N N . GLU A 1 499 ? 27.617 -0.889 -34.805 1.00 96.88 499 GLU A N 1
ATOM 4009 C CA . GLU A 1 499 ? 27.662 -1.054 -33.345 1.00 96.88 499 GLU A CA 1
ATOM 4010 C C . GLU A 1 499 ? 26.518 -0.298 -32.651 1.00 96.88 499 GLU A C 1
ATOM 4012 O O . GLU A 1 499 ? 25.800 -0.866 -31.828 1.00 96.88 499 GLU A O 1
ATOM 4017 N N . GLN A 1 500 ? 26.276 0.962 -33.030 1.00 96.31 500 GLN A N 1
ATOM 4018 C CA . GLN A 1 500 ? 25.148 1.744 -32.512 1.00 96.31 500 GLN A CA 1
ATOM 4019 C C . GLN A 1 500 ? 23.801 1.109 -32.868 1.00 96.31 500 GLN A C 1
ATOM 4021 O O . GLN A 1 500 ? 22.897 1.084 -32.038 1.00 96.31 500 GLN A O 1
ATOM 4026 N N . THR A 1 501 ? 23.670 0.553 -34.073 1.00 97.44 501 THR A N 1
ATOM 4027 C CA . THR A 1 501 ? 22.450 -0.140 -34.504 1.00 97.44 501 THR A CA 1
ATOM 4028 C C . THR A 1 501 ? 22.184 -1.391 -33.663 1.00 97.44 501 THR A C 1
ATOM 4030 O O . THR A 1 501 ? 21.030 -1.666 -33.345 1.00 97.44 501 THR A O 1
ATOM 4033 N N . LEU A 1 502 ? 23.220 -2.148 -33.283 1.00 96.56 502 LEU A N 1
ATOM 4034 C CA . LEU A 1 502 ? 23.070 -3.299 -32.385 1.00 96.56 502 LEU A CA 1
ATOM 4035 C C . LEU A 1 502 ? 22.681 -2.868 -30.969 1.00 96.56 502 LEU A C 1
ATOM 4037 O O . LEU A 1 502 ? 21.736 -3.418 -30.416 1.00 96.56 502 LEU A O 1
ATOM 4041 N N . CYS A 1 503 ? 23.334 -1.836 -30.430 1.00 96.75 503 CYS A N 1
ATOM 4042 C CA . CYS A 1 503 ? 22.995 -1.282 -29.117 1.00 96.75 503 CYS A CA 1
ATOM 4043 C C . CYS A 1 503 ? 21.532 -0.806 -29.056 1.00 96.75 503 CYS A C 1
ATOM 4045 O O . CYS A 1 503 ? 20.823 -1.094 -28.096 1.00 96.75 503 CYS A O 1
ATOM 4047 N N . ILE A 1 504 ? 21.047 -0.136 -30.108 1.00 96.69 504 ILE A N 1
ATOM 4048 C CA . ILE A 1 504 ? 19.640 0.279 -30.201 1.00 96.69 504 ILE A CA 1
ATOM 4049 C C . ILE A 1 504 ? 18.708 -0.939 -30.170 1.00 96.69 504 ILE A C 1
ATOM 4051 O O . ILE A 1 504 ? 17.749 -0.932 -29.407 1.00 96.69 504 ILE A O 1
ATOM 4055 N N . LYS A 1 505 ? 19.007 -2.003 -30.926 1.00 97.50 505 LYS A N 1
ATOM 4056 C CA . LYS A 1 505 ? 18.190 -3.229 -30.920 1.00 97.50 505 LYS A CA 1
ATOM 4057 C C . LYS A 1 505 ? 18.153 -3.911 -29.554 1.00 97.50 505 LYS A C 1
ATOM 4059 O O . LYS A 1 505 ? 17.088 -4.320 -29.114 1.00 97.50 505 LYS A O 1
ATOM 4064 N N . GLU A 1 506 ? 19.289 -4.006 -28.865 1.00 97.25 506 GLU A N 1
ATOM 4065 C CA . GLU A 1 506 ? 19.334 -4.572 -27.510 1.00 97.25 506 GLU A CA 1
ATOM 4066 C C . GLU A 1 506 ? 18.468 -3.771 -26.528 1.00 97.25 506 GLU A C 1
ATOM 4068 O O . GLU A 1 506 ? 17.801 -4.354 -25.672 1.00 97.25 506 GLU A O 1
ATOM 4073 N N . LEU A 1 507 ? 18.446 -2.441 -26.657 1.00 95.00 507 LEU A N 1
ATOM 4074 C CA . LEU A 1 507 ? 17.583 -1.578 -25.850 1.00 95.00 507 LEU A CA 1
ATOM 4075 C C . LEU A 1 507 ? 16.099 -1.749 -26.202 1.00 95.00 507 LEU A C 1
ATOM 4077 O O . LEU A 1 507 ? 15.275 -1.804 -25.293 1.00 95.00 507 LEU A O 1
ATOM 4081 N N . GLU A 1 508 ? 15.754 -1.880 -27.484 1.00 96.31 508 GLU A N 1
ATOM 4082 C CA . GLU A 1 508 ? 14.384 -2.174 -27.932 1.00 96.31 508 GLU A CA 1
ATOM 4083 C C . GLU A 1 508 ? 13.896 -3.532 -27.388 1.00 96.31 508 GLU A C 1
ATOM 4085 O O . GLU A 1 508 ? 12.778 -3.645 -26.879 1.00 96.31 508 GLU A O 1
ATOM 4090 N N . ASP A 1 509 ? 14.746 -4.561 -27.409 1.00 96.94 509 ASP A N 1
ATOM 4091 C CA . ASP A 1 509 ? 14.431 -5.877 -26.843 1.00 96.94 509 ASP A CA 1
ATOM 4092 C C . ASP A 1 509 ? 14.246 -5.804 -25.315 1.00 96.94 509 ASP A C 1
ATOM 4094 O O . ASP A 1 509 ? 13.310 -6.385 -24.760 1.00 96.94 509 ASP A O 1
ATOM 4098 N N . GLN A 1 510 ? 15.080 -5.029 -24.615 1.00 95.81 510 GLN A N 1
ATOM 4099 C CA . GLN A 1 510 ? 14.897 -4.775 -23.182 1.00 95.81 510 GLN A CA 1
ATOM 4100 C C . GLN A 1 510 ? 13.596 -4.017 -22.893 1.00 95.81 510 GLN A C 1
ATOM 4102 O O . GLN A 1 510 ? 12.878 -4.373 -21.956 1.00 95.81 510 GLN A O 1
ATOM 4107 N N . GLU A 1 511 ? 13.258 -3.004 -23.692 1.00 94.56 511 GLU A N 1
ATOM 4108 C CA . GLU A 1 511 ? 12.017 -2.239 -23.553 1.00 94.56 511 GLU A CA 1
ATOM 4109 C C . GLU A 1 511 ? 10.786 -3.128 -23.764 1.00 94.56 511 GLU A C 1
ATOM 4111 O O . GLU A 1 511 ? 9.831 -3.069 -22.981 1.00 94.56 511 GLU A O 1
ATOM 4116 N N . THR A 1 512 ? 10.804 -3.991 -24.782 1.00 96.69 512 THR A N 1
ATOM 4117 C CA . THR A 1 512 ? 9.690 -4.909 -25.057 1.00 96.69 512 THR A CA 1
ATOM 4118 C C . THR A 1 512 ? 9.511 -5.939 -23.940 1.00 96.69 512 THR A C 1
ATOM 4120 O O . THR A 1 512 ? 8.379 -6.143 -23.489 1.00 96.69 512 THR A O 1
ATOM 4123 N N . MET A 1 513 ? 10.603 -6.508 -23.418 1.00 96.38 513 MET A N 1
ATOM 4124 C CA . MET A 1 513 ? 10.580 -7.422 -22.269 1.00 96.38 513 MET A CA 1
ATOM 4125 C C . MET A 1 513 ? 10.062 -6.740 -20.998 1.00 96.38 513 MET A C 1
ATOM 4127 O O . MET A 1 513 ? 9.163 -7.260 -20.337 1.00 96.38 513 MET A O 1
ATOM 4131 N N . LEU A 1 514 ? 10.566 -5.547 -20.668 1.00 95.81 514 LEU A N 1
ATOM 4132 C CA . LEU A 1 514 ? 10.085 -4.777 -19.517 1.00 95.81 514 LEU A CA 1
ATOM 4133 C C . LEU A 1 514 ? 8.602 -4.421 -19.662 1.00 95.81 514 LEU A C 1
ATOM 4135 O O . LEU A 1 514 ? 7.841 -4.535 -18.703 1.00 95.81 514 LEU A O 1
ATOM 4139 N N . THR A 1 515 ? 8.165 -4.055 -20.866 1.00 96.50 515 THR A N 1
ATOM 4140 C CA . THR A 1 515 ? 6.755 -3.767 -21.157 1.00 96.50 515 THR A CA 1
ATOM 4141 C C . THR A 1 515 ? 5.871 -4.997 -20.953 1.00 96.50 515 THR A C 1
ATOM 4143 O O . THR A 1 515 ? 4.755 -4.872 -20.443 1.00 96.50 515 THR A O 1
ATOM 4146 N N . GLN A 1 516 ? 6.336 -6.187 -21.340 1.00 97.31 516 GLN A N 1
ATOM 4147 C CA . GLN A 1 516 ? 5.622 -7.434 -21.078 1.00 97.31 516 GLN A CA 1
ATOM 4148 C C . GLN A 1 516 ? 5.554 -7.734 -19.576 1.00 97.31 516 GLN A C 1
ATOM 4150 O O . GLN A 1 516 ? 4.457 -7.956 -19.066 1.00 97.31 516 GLN A O 1
ATOM 4155 N N . ASN A 1 517 ? 6.674 -7.635 -1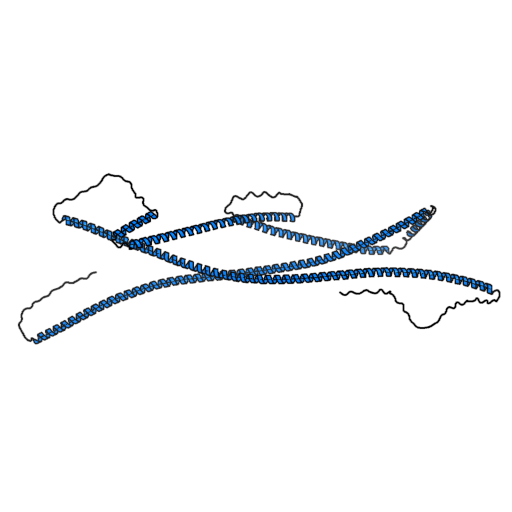8.857 1.00 97.38 517 ASN A N 1
ATOM 4156 C CA . ASN A 1 517 ? 6.716 -7.857 -17.410 1.00 97.38 517 ASN A CA 1
ATOM 4157 C C . ASN A 1 517 ? 5.769 -6.906 -16.662 1.00 97.38 517 ASN A C 1
ATOM 4159 O O . ASN A 1 517 ? 5.007 -7.330 -15.800 1.00 97.38 517 ASN A O 1
ATOM 4163 N N . VAL A 1 518 ? 5.749 -5.619 -17.028 1.00 97.81 518 VAL A N 1
ATOM 4164 C CA . VAL A 1 518 ? 4.811 -4.642 -16.450 1.00 97.81 518 VAL A CA 1
ATOM 4165 C C . VAL A 1 518 ? 3.359 -5.037 -16.726 1.00 97.81 518 VAL A C 1
ATOM 4167 O O . VAL A 1 518 ? 2.520 -4.927 -15.834 1.00 97.81 518 VAL A O 1
ATOM 4170 N N . LYS A 1 519 ? 3.033 -5.522 -17.931 1.00 97.12 519 LYS A N 1
ATOM 4171 C CA . LYS A 1 519 ? 1.678 -6.011 -18.241 1.00 97.12 519 LYS A CA 1
ATOM 4172 C C . LYS A 1 519 ? 1.301 -7.227 -17.397 1.00 97.12 519 LYS A C 1
ATOM 4174 O O . LYS A 1 519 ? 0.166 -7.287 -16.933 1.00 97.12 519 LYS A O 1
ATOM 4179 N N . GLU A 1 520 ? 2.219 -8.164 -17.191 1.00 97.44 520 GLU A N 1
ATOM 4180 C CA . GLU A 1 520 ? 1.999 -9.346 -16.351 1.00 97.44 520 GLU A CA 1
ATOM 4181 C C . GLU A 1 520 ? 1.765 -8.948 -14.886 1.00 97.44 520 GLU A C 1
ATOM 4183 O O . GLU A 1 520 ? 0.740 -9.327 -14.317 1.00 97.44 520 GLU A O 1
ATOM 4188 N N . PHE A 1 521 ? 2.605 -8.072 -14.322 1.00 96.56 521 PHE A N 1
ATOM 4189 C CA . PHE A 1 521 ? 2.393 -7.535 -12.973 1.00 96.56 521 PHE A CA 1
ATOM 4190 C C . PHE A 1 521 ? 1.070 -6.774 -12.843 1.00 96.56 521 PHE A C 1
ATOM 4192 O O . PHE A 1 521 ? 0.380 -6.911 -11.839 1.00 96.56 521 PHE A O 1
ATOM 4199 N N . LEU A 1 522 ? 0.655 -6.007 -13.857 1.00 97.31 522 LEU A N 1
ATOM 4200 C CA . LEU A 1 522 ? -0.650 -5.335 -13.843 1.00 97.31 522 LEU A CA 1
ATOM 4201 C C . LEU A 1 522 ? -1.825 -6.322 -13.828 1.00 97.31 522 LEU A C 1
ATOM 4203 O O . LEU A 1 522 ? -2.860 -6.028 -13.228 1.00 97.31 522 LEU A O 1
ATOM 4207 N N . MET A 1 523 ? -1.696 -7.472 -14.493 1.00 96.25 523 MET A N 1
ATOM 4208 C CA . MET A 1 523 ? -2.717 -8.522 -14.453 1.00 96.25 523 MET A CA 1
ATOM 4209 C C . MET A 1 523 ? -2.764 -9.205 -13.082 1.00 96.25 523 MET A C 1
ATOM 4211 O O . MET A 1 523 ? -3.856 -9.451 -12.572 1.00 96.25 523 MET A O 1
ATOM 4215 N N . GLU A 1 524 ? -1.608 -9.456 -12.464 1.00 97.44 524 GLU A N 1
ATOM 4216 C CA . GLU A 1 524 ? -1.517 -10.012 -11.109 1.00 97.44 524 GLU A CA 1
ATOM 4217 C C . GLU A 1 524 ? -2.081 -9.046 -10.057 1.00 97.44 524 GLU A C 1
ATOM 4219 O O . GLU A 1 524 ? -2.910 -9.445 -9.241 1.00 97.44 524 GLU A O 1
ATOM 4224 N N . ILE A 1 525 ? -1.738 -7.755 -10.138 1.00 95.25 525 ILE A N 1
ATOM 4225 C CA . ILE A 1 525 ? -2.301 -6.711 -9.270 1.00 95.25 525 ILE A CA 1
ATOM 4226 C C . ILE A 1 525 ? -3.829 -6.721 -9.364 1.00 95.25 525 ILE A C 1
ATOM 4228 O O . ILE A 1 525 ? -4.489 -6.838 -8.337 1.00 95.25 525 ILE A O 1
ATOM 4232 N N . LYS A 1 526 ? -4.406 -6.714 -10.572 1.00 97.69 526 LYS A N 1
ATOM 4233 C CA . LYS A 1 526 ? -5.869 -6.777 -10.742 1.00 97.69 526 LYS A CA 1
ATOM 4234 C C . LYS A 1 526 ? -6.488 -8.028 -10.118 1.00 97.69 526 LYS A C 1
ATOM 4236 O O . LYS A 1 526 ? -7.512 -7.927 -9.451 1.00 97.69 526 LYS A O 1
ATOM 4241 N N . ALA A 1 527 ? -5.869 -9.195 -10.295 1.00 97.06 527 ALA A N 1
ATOM 4242 C CA . ALA A 1 527 ? -6.360 -10.434 -9.696 1.00 97.06 527 ALA A CA 1
ATOM 4243 C C . ALA A 1 527 ? -6.341 -10.373 -8.156 1.00 97.06 527 ALA A C 1
ATOM 4245 O O . ALA A 1 527 ? -7.301 -10.790 -7.504 1.00 97.06 527 ALA A O 1
ATOM 4246 N N . THR A 1 528 ? -5.280 -9.809 -7.569 1.00 96.19 528 THR A N 1
ATOM 4247 C CA . THR A 1 528 ? -5.192 -9.619 -6.111 1.00 96.19 528 THR A CA 1
ATOM 4248 C C . THR A 1 528 ? -6.173 -8.561 -5.598 1.00 96.19 528 THR A C 1
ATOM 4250 O O . THR A 1 528 ? -6.772 -8.748 -4.542 1.00 96.19 528 THR A O 1
ATOM 4253 N N . GLU A 1 529 ? -6.426 -7.487 -6.348 1.00 96.38 529 GLU A N 1
ATOM 4254 C CA . GLU A 1 529 ? -7.447 -6.485 -6.019 1.00 96.38 529 GLU A CA 1
ATOM 4255 C C . GLU A 1 529 ? -8.858 -7.093 -6.014 1.00 96.38 529 GLU A C 1
ATOM 4257 O O . GLU A 1 529 ? -9.639 -6.841 -5.093 1.00 96.38 529 GLU A O 1
ATOM 4262 N N . GLU A 1 530 ? -9.179 -7.939 -6.996 1.00 97.06 530 GLU A N 1
ATOM 4263 C CA . GLU A 1 530 ? -10.441 -8.687 -7.047 1.00 97.06 530 GLU A CA 1
ATOM 4264 C C . GLU A 1 530 ? -10.580 -9.660 -5.866 1.00 97.06 530 GLU A C 1
ATOM 4266 O O . GLU A 1 530 ? -11.667 -9.826 -5.304 1.00 97.06 530 GLU A O 1
ATOM 4271 N N . GLU A 1 531 ? -9.481 -10.286 -5.444 1.00 96.25 531 GLU A N 1
ATOM 4272 C CA . GLU A 1 531 ? -9.446 -11.117 -4.243 1.00 96.25 531 GLU A CA 1
ATOM 4273 C C . GLU A 1 531 ? -9.700 -10.314 -2.968 1.00 96.25 531 GLU A C 1
ATOM 4275 O O . GLU A 1 531 ? -10.557 -10.689 -2.164 1.00 96.25 531 GLU A O 1
ATOM 4280 N N . VAL A 1 532 ? -9.024 -9.180 -2.803 1.00 96.25 532 VAL A N 1
ATOM 4281 C CA . VAL A 1 532 ? -9.256 -8.266 -1.680 1.00 96.25 532 VAL A CA 1
ATOM 4282 C C . VAL A 1 532 ? -10.709 -7.780 -1.672 1.00 96.25 532 VAL A C 1
ATOM 4284 O O . VAL A 1 532 ? -11.321 -7.710 -0.606 1.00 96.25 532 VAL A O 1
ATOM 4287 N N . ALA A 1 533 ? -11.299 -7.493 -2.836 1.00 96.44 533 ALA A N 1
ATOM 4288 C CA . ALA A 1 533 ? -12.707 -7.117 -2.947 1.00 96.44 533 ALA A CA 1
ATOM 4289 C C . ALA A 1 533 ? -13.654 -8.256 -2.526 1.00 96.44 533 ALA A C 1
ATOM 4291 O O . ALA A 1 533 ? -14.623 -8.005 -1.806 1.00 96.44 533 ALA A O 1
ATOM 4292 N N . ARG A 1 534 ? -13.355 -9.511 -2.897 1.00 97.88 534 ARG A N 1
ATOM 4293 C CA . ARG A 1 534 ? -14.103 -10.690 -2.424 1.00 97.88 534 ARG A CA 1
ATOM 4294 C C . ARG A 1 534 ? -14.047 -10.833 -0.906 1.00 97.88 534 ARG A C 1
ATOM 4296 O O . ARG A 1 534 ? -15.094 -10.993 -0.282 1.00 97.88 534 ARG A O 1
ATOM 4303 N N . TRP A 1 535 ? -12.852 -10.771 -0.316 1.00 98.06 535 TRP A N 1
ATOM 4304 C CA . TRP A 1 535 ? -12.683 -10.889 1.136 1.00 98.06 535 TRP A CA 1
ATOM 4305 C C . TRP A 1 535 ? -13.374 -9.749 1.880 1.00 98.06 535 TRP A C 1
ATOM 4307 O O . TRP A 1 535 ? -14.060 -9.994 2.868 1.00 98.06 535 TRP A O 1
ATOM 4317 N N . ARG A 1 536 ? -13.287 -8.518 1.364 1.00 97.44 536 ARG A N 1
ATOM 4318 C CA . ARG A 1 536 ? -14.020 -7.368 1.908 1.00 97.44 536 ARG A CA 1
ATOM 4319 C C . ARG A 1 536 ? -15.529 -7.616 1.929 1.00 97.44 536 ARG A C 1
ATOM 4321 O O . ARG A 1 536 ? -16.145 -7.439 2.973 1.00 97.44 536 ARG A O 1
ATOM 4328 N N . GLY A 1 537 ? -16.105 -8.069 0.814 1.00 97.56 537 GLY A N 1
ATOM 4329 C CA . GLY A 1 537 ? -17.536 -8.374 0.735 1.00 97.56 537 GLY A CA 1
ATOM 4330 C C . GLY A 1 537 ? -17.966 -9.489 1.695 1.00 97.56 537 GLY A C 1
ATOM 4331 O O . GLY A 1 537 ? -19.027 -9.395 2.306 1.00 97.56 537 GLY A O 1
ATOM 4332 N N . ALA A 1 538 ? -17.135 -10.518 1.887 1.00 95.69 538 ALA A N 1
ATOM 4333 C CA . ALA A 1 538 ? -17.396 -11.565 2.876 1.00 95.69 538 ALA A CA 1
ATOM 4334 C C . ALA A 1 538 ? -17.401 -11.010 4.312 1.00 95.69 538 ALA A C 1
ATOM 4336 O O . ALA A 1 538 ? -18.344 -11.265 5.059 1.00 95.69 538 ALA A O 1
ATOM 4337 N N . CYS A 1 539 ? -16.409 -10.188 4.669 1.00 95.38 539 CYS A N 1
ATOM 4338 C CA . CYS A 1 539 ? -16.348 -9.536 5.978 1.00 95.38 539 CYS A CA 1
ATOM 4339 C C . CYS A 1 539 ? -17.560 -8.625 6.231 1.00 95.38 539 CYS A C 1
ATOM 4341 O O . CYS A 1 539 ? -18.107 -8.620 7.329 1.00 95.38 539 CYS A O 1
ATOM 4343 N N . GLU A 1 540 ? -18.009 -7.866 5.229 1.00 96.75 540 GLU A N 1
ATOM 4344 C CA . GLU A 1 540 ? -19.199 -7.011 5.346 1.00 96.75 540 GLU A CA 1
ATOM 4345 C C . GLU A 1 540 ? -20.468 -7.829 5.628 1.00 96.75 540 GLU A C 1
ATOM 4347 O O . GLU A 1 540 ? -21.270 -7.451 6.485 1.00 96.75 540 GLU A O 1
ATOM 4352 N N . LEU A 1 541 ? -20.630 -8.982 4.970 1.00 96.69 541 LEU A N 1
ATOM 4353 C CA . LEU A 1 541 ? -21.751 -9.890 5.228 1.00 96.69 541 LEU A CA 1
ATOM 4354 C C . LEU A 1 541 ? -21.702 -10.492 6.638 1.00 96.69 541 LEU A C 1
ATOM 4356 O O . LEU A 1 541 ? -22.742 -10.597 7.290 1.00 96.69 541 LEU A O 1
ATOM 4360 N N . GLU A 1 542 ? -20.518 -10.864 7.131 1.00 94.25 542 GLU A N 1
ATOM 4361 C CA . GLU A 1 542 ? -20.348 -11.357 8.504 1.00 94.25 542 GLU A CA 1
ATOM 4362 C C . GLU A 1 542 ? -20.661 -10.277 9.545 1.00 94.25 542 GLU A C 1
ATOM 4364 O O . GLU A 1 542 ? -21.318 -10.560 10.549 1.00 94.25 542 GLU A O 1
ATOM 4369 N N . VAL A 1 543 ? -20.252 -9.031 9.293 1.00 97.19 543 VAL A N 1
ATOM 4370 C CA . VAL A 1 543 ? -20.576 -7.889 10.157 1.00 97.19 543 VAL A CA 1
ATOM 4371 C C . VAL A 1 543 ? -22.084 -7.642 10.192 1.00 97.19 543 VAL A C 1
ATOM 4373 O O . VAL A 1 543 ? -22.640 -7.483 11.280 1.00 97.19 543 VAL A O 1
ATOM 4376 N N . GLU A 1 544 ? -22.768 -7.653 9.045 1.00 96.62 544 GLU A N 1
ATOM 4377 C CA . GLU A 1 544 ? -24.221 -7.446 9.001 1.00 96.62 544 GLU A CA 1
ATOM 4378 C C . GLU A 1 544 ? -24.980 -8.601 9.679 1.00 96.62 544 GLU A C 1
ATOM 4380 O O . GLU A 1 544 ? -25.923 -8.370 10.440 1.00 96.62 544 GLU A O 1
ATOM 4385 N N . ALA A 1 545 ? -24.520 -9.845 9.503 1.00 95.00 545 ALA A N 1
ATOM 4386 C CA . ALA A 1 545 ? -25.051 -10.995 10.233 1.00 95.00 545 ALA A CA 1
ATOM 4387 C C . ALA A 1 545 ? -24.838 -10.854 11.751 1.00 95.00 545 ALA A C 1
ATOM 4389 O O . ALA A 1 545 ? -25.765 -11.068 12.537 1.00 95.00 545 ALA A O 1
ATOM 4390 N N . GLY A 1 546 ? -23.641 -10.437 12.175 1.00 95.94 546 GLY A N 1
ATOM 4391 C CA . GLY A 1 546 ? -23.323 -10.165 13.576 1.00 95.94 546 GLY A CA 1
ATOM 4392 C C . GLY A 1 546 ? -24.219 -9.081 14.175 1.00 95.94 546 GLY A C 1
ATOM 4393 O O . GLY A 1 546 ? -24.762 -9.260 15.267 1.00 95.94 546 GLY A O 1
ATOM 4394 N N . LYS A 1 547 ? -24.450 -7.992 13.437 1.00 97.56 547 LYS A N 1
ATOM 4395 C CA . LYS A 1 547 ? -25.347 -6.903 13.836 1.00 97.56 547 LYS A CA 1
ATOM 4396 C C . LYS A 1 547 ? -26.789 -7.382 14.007 1.00 97.56 547 LYS A C 1
ATOM 4398 O O . LYS A 1 547 ? -27.396 -7.094 15.036 1.00 97.56 547 LYS A O 1
ATOM 4403 N N . SER A 1 548 ? -27.310 -8.177 13.070 1.00 97.00 548 SER A N 1
ATOM 4404 C CA . SER A 1 548 ? -28.654 -8.758 13.180 1.00 97.00 548 SER A CA 1
ATOM 4405 C C . SER A 1 548 ? -28.807 -9.635 14.432 1.00 97.00 548 SER A C 1
ATOM 4407 O O . SER A 1 548 ? -29.821 -9.536 15.123 1.00 97.00 548 SER A O 1
ATOM 4409 N N . ILE A 1 549 ? -27.792 -10.437 14.776 1.00 96.44 549 ILE A N 1
ATOM 4410 C CA . ILE A 1 549 ? -27.798 -11.261 15.998 1.00 96.44 549 ILE A CA 1
ATOM 4411 C C . ILE A 1 549 ? -27.788 -10.386 17.259 1.00 96.44 549 ILE A C 1
ATOM 4413 O O . ILE A 1 549 ? -28.483 -10.696 18.229 1.00 96.44 549 ILE A O 1
ATOM 4417 N N . VAL A 1 550 ? -27.006 -9.303 17.275 1.00 97.12 550 VAL A N 1
ATOM 4418 C CA . VAL A 1 550 ? -26.982 -8.357 18.404 1.00 97.12 550 VAL A CA 1
ATOM 4419 C C . VAL A 1 550 ? -28.352 -7.703 18.582 1.00 97.12 550 VAL A C 1
ATOM 4421 O O . VAL A 1 550 ? -28.884 -7.715 19.689 1.00 97.12 550 VAL A O 1
ATOM 4424 N N . GLU A 1 551 ? -28.977 -7.240 17.499 1.00 97.81 551 GLU A N 1
ATOM 4425 C CA . GLU A 1 551 ? -30.324 -6.661 17.547 1.00 97.81 551 GLU A CA 1
ATOM 4426 C C . GLU A 1 551 ? -31.375 -7.653 18.079 1.00 97.81 551 GLU A C 1
ATOM 4428 O O . GLU A 1 551 ? -32.287 -7.271 18.816 1.00 97.81 551 GLU A O 1
ATOM 4433 N N . GLU A 1 552 ? -31.273 -8.940 17.736 1.00 96.62 552 GLU A N 1
ATOM 4434 C CA . GLU A 1 552 ? -32.135 -9.985 18.302 1.00 96.62 552 GLU A CA 1
ATOM 4435 C C . GLU A 1 552 ? -31.877 -10.219 19.794 1.00 96.62 552 GLU A C 1
ATOM 4437 O O . GLU A 1 552 ? -32.827 -10.313 20.577 1.00 96.62 552 GLU A O 1
ATOM 4442 N N . ARG A 1 553 ? -30.607 -10.265 20.213 1.00 95.44 553 ARG A N 1
ATOM 4443 C CA . ARG A 1 553 ? -30.234 -10.386 21.631 1.00 95.44 553 ARG A CA 1
ATOM 4444 C C . ARG A 1 553 ? -30.761 -9.210 22.446 1.00 95.44 553 ARG A C 1
ATOM 4446 O O . ARG A 1 553 ? -31.319 -9.432 23.518 1.00 95.44 553 ARG A O 1
ATOM 4453 N N . ASP A 1 554 ? -30.672 -7.993 21.924 1.00 98.19 554 ASP A N 1
ATOM 4454 C CA . ASP A 1 554 ? -31.185 -6.794 22.588 1.00 98.19 554 ASP A CA 1
ATOM 4455 C C . ASP A 1 554 ? -32.708 -6.839 22.765 1.00 98.19 554 ASP A C 1
ATOM 4457 O O . ASP A 1 554 ? -33.218 -6.502 23.838 1.00 98.19 554 ASP A O 1
ATOM 4461 N N . LYS A 1 555 ? -33.449 -7.343 21.765 1.00 98.12 555 LYS A N 1
ATOM 4462 C CA . LYS A 1 555 ? -34.900 -7.590 21.891 1.00 98.12 555 LYS A CA 1
ATOM 4463 C C . LYS A 1 555 ? -35.201 -8.590 23.009 1.00 98.12 555 LYS A C 1
ATOM 4465 O O . LYS A 1 555 ? -36.103 -8.353 23.814 1.00 98.12 555 LYS A O 1
ATOM 4470 N N . VAL A 1 556 ? -34.446 -9.687 23.094 1.00 97.62 556 VAL A N 1
ATOM 4471 C CA . VAL A 1 556 ? -34.613 -10.690 24.161 1.00 97.62 556 VAL A CA 1
ATOM 4472 C C . VAL A 1 556 ? -34.290 -10.092 25.530 1.00 97.62 556 VAL A C 1
ATOM 4474 O O . VAL A 1 556 ? -35.058 -10.282 26.471 1.00 97.62 556 VAL A O 1
ATOM 4477 N N . ILE A 1 557 ? -33.211 -9.316 25.650 1.00 97.50 557 ILE A N 1
ATOM 4478 C CA . ILE A 1 557 ? -32.849 -8.619 26.891 1.00 97.50 557 ILE A CA 1
ATOM 4479 C C . ILE A 1 557 ? -33.968 -7.661 27.316 1.00 97.50 557 ILE A C 1
ATOM 4481 O O . ILE A 1 557 ? -34.322 -7.624 28.495 1.00 97.50 557 ILE A O 1
ATOM 4485 N N . ALA A 1 558 ? -34.562 -6.916 26.380 1.00 97.69 558 ALA A N 1
ATOM 4486 C CA . ALA A 1 558 ? -35.682 -6.024 26.671 1.00 97.69 558 ALA A CA 1
ATOM 4487 C C . ALA A 1 558 ? -36.916 -6.789 27.185 1.00 97.69 558 ALA A C 1
ATOM 4489 O O . ALA A 1 558 ? -37.525 -6.376 28.174 1.00 97.69 558 ALA A O 1
ATOM 4490 N N . LEU A 1 559 ? -37.253 -7.930 26.571 1.00 97.19 559 LEU A N 1
ATOM 4491 C CA . LEU A 1 559 ? -38.349 -8.791 27.028 1.00 97.19 559 LEU A CA 1
ATOM 4492 C C . LEU A 1 559 ? -38.081 -9.386 28.416 1.00 97.19 559 LEU A C 1
ATOM 4494 O O . LEU A 1 559 ? -38.971 -9.383 29.265 1.00 97.19 559 LEU A O 1
ATOM 4498 N N . LEU A 1 560 ? -36.858 -9.855 28.673 1.00 97.19 560 LEU A N 1
ATOM 4499 C CA . LEU A 1 560 ? -36.472 -10.401 29.975 1.00 97.19 560 LEU A CA 1
ATOM 4500 C C . LEU A 1 560 ? -36.496 -9.335 31.074 1.00 97.19 560 LEU A C 1
ATOM 4502 O O . LEU A 1 560 ? -36.974 -9.616 32.170 1.00 97.19 560 LEU A O 1
ATOM 4506 N N . LYS A 1 561 ? -36.044 -8.108 30.788 1.00 98.06 561 LYS A N 1
ATOM 4507 C CA . LYS A 1 561 ? -36.159 -6.973 31.719 1.00 98.06 561 LYS A CA 1
ATOM 4508 C C . LYS A 1 561 ? -37.617 -6.673 32.050 1.00 98.06 561 LYS A C 1
ATOM 4510 O O . LYS A 1 561 ? -37.961 -6.555 33.220 1.00 98.06 561 LYS A O 1
ATOM 4515 N N . LEU A 1 562 ? -38.482 -6.638 31.036 1.00 98.06 562 LEU A N 1
ATOM 4516 C CA . LEU A 1 562 ? -39.911 -6.418 31.239 1.00 98.06 562 LEU A CA 1
ATOM 4517 C C . LEU A 1 562 ? -40.542 -7.511 32.117 1.00 98.06 562 LEU A C 1
ATOM 4519 O O . LEU A 1 562 ? -41.345 -7.209 32.997 1.00 98.06 562 LEU A O 1
ATOM 4523 N N . GLU A 1 563 ? -40.196 -8.779 31.897 1.00 96.88 563 GLU A N 1
ATOM 4524 C CA . GLU A 1 563 ? -40.726 -9.883 32.704 1.00 96.88 563 GLU A CA 1
ATOM 4525 C C . GLU A 1 563 ? -40.170 -9.873 34.139 1.00 96.88 563 GLU A C 1
ATOM 4527 O O . GLU A 1 563 ? -40.899 -10.122 35.104 1.00 96.88 563 GLU A O 1
ATOM 4532 N N . LEU A 1 564 ? -38.902 -9.495 34.309 1.00 97.62 564 LEU A N 1
ATOM 4533 C CA . LEU A 1 564 ? -38.302 -9.263 35.620 1.00 97.62 564 LEU A CA 1
ATOM 4534 C C . LEU A 1 564 ? -39.030 -8.139 36.377 1.00 97.62 564 LEU A C 1
ATOM 4536 O O . LEU A 1 564 ? -39.357 -8.300 37.551 1.00 97.62 564 LEU A O 1
ATOM 4540 N N . ASP A 1 565 ? -39.362 -7.037 35.711 1.00 97.81 565 ASP A N 1
ATOM 4541 C CA . ASP A 1 565 ? -40.103 -5.935 36.328 1.00 97.81 565 ASP A CA 1
ATOM 4542 C C . ASP A 1 565 ? -41.531 -6.347 36.719 1.00 97.81 565 ASP A C 1
ATOM 4544 O O . ASP A 1 565 ? -41.992 -6.018 37.816 1.00 97.81 565 ASP A O 1
ATOM 4548 N N . LYS A 1 566 ? -42.223 -7.140 35.887 1.00 97.81 566 LYS A N 1
ATOM 4549 C CA . LYS A 1 566 ? -43.541 -7.701 36.241 1.00 97.81 566 LYS A CA 1
ATOM 4550 C C . LYS A 1 566 ? -43.470 -8.608 37.466 1.00 97.81 566 LYS A C 1
ATOM 4552 O O . LYS A 1 566 ? -44.299 -8.485 38.368 1.00 97.81 566 LYS A O 1
ATOM 4557 N N . THR A 1 567 ? -42.498 -9.518 37.511 1.00 96.31 567 THR A N 1
ATOM 4558 C CA . THR A 1 567 ? -42.335 -10.441 38.648 1.00 96.31 567 THR A CA 1
ATOM 4559 C C . THR A 1 567 ? -41.941 -9.697 39.920 1.00 96.31 567 THR A C 1
ATOM 4561 O O . THR A 1 567 ? -42.471 -9.997 40.991 1.00 96.31 567 THR A O 1
ATOM 4564 N N . ARG A 1 568 ? -41.107 -8.658 39.810 1.00 98.00 568 ARG A N 1
ATOM 4565 C CA . ARG A 1 568 ? -40.776 -7.751 40.913 1.00 98.00 568 ARG A CA 1
ATOM 4566 C C . ARG A 1 568 ? -42.009 -7.015 41.436 1.00 98.00 568 ARG A C 1
ATOM 4568 O O . ARG A 1 568 ? -42.247 -7.022 42.642 1.00 98.00 568 ARG A O 1
ATOM 4575 N N . ALA A 1 569 ? -42.835 -6.453 40.554 1.00 96.88 569 ALA A N 1
ATOM 4576 C CA . ALA A 1 569 ? -44.078 -5.789 40.942 1.00 96.88 569 ALA A CA 1
ATOM 4577 C C . ALA A 1 569 ? -45.072 -6.764 41.603 1.00 96.88 569 ALA A C 1
ATOM 4579 O O . ALA A 1 569 ? -45.683 -6.438 42.624 1.00 96.88 569 ALA A O 1
ATOM 4580 N N . ALA A 1 570 ? -45.204 -7.985 41.075 1.00 96.69 570 ALA A N 1
ATOM 4581 C CA . ALA A 1 570 ? -46.036 -9.029 41.673 1.00 96.69 570 ALA A CA 1
ATOM 4582 C C . ALA A 1 570 ? -45.535 -9.435 43.070 1.00 96.69 570 ALA A C 1
ATOM 4584 O O . ALA A 1 570 ? -46.333 -9.576 44.004 1.00 96.69 570 ALA A O 1
ATOM 4585 N N . LEU A 1 571 ? -44.214 -9.560 43.235 1.00 97.06 571 LEU A N 1
ATOM 4586 C CA . LEU A 1 571 ? -43.586 -9.831 44.523 1.00 97.06 571 LEU A CA 1
ATOM 4587 C C . LEU A 1 571 ? -43.871 -8.705 45.521 1.00 97.06 571 LEU A C 1
ATOM 4589 O O . LEU A 1 571 ? -44.310 -8.993 46.632 1.00 97.06 571 LEU A O 1
ATOM 4593 N N . GLU A 1 572 ? -43.715 -7.437 45.132 1.00 97.50 572 GLU A N 1
ATOM 4594 C CA . GLU A 1 572 ? -44.043 -6.292 45.991 1.00 97.50 572 GLU A CA 1
ATOM 4595 C C . GLU A 1 572 ? -45.502 -6.305 46.457 1.00 97.50 572 GLU A C 1
ATOM 4597 O O . GLU A 1 572 ? -45.775 -6.084 47.638 1.00 97.50 572 GLU A O 1
ATOM 4602 N N . VAL A 1 573 ? -46.451 -6.599 45.563 1.00 97.12 573 VAL A N 1
ATOM 4603 C CA . VAL A 1 573 ? -47.874 -6.724 45.923 1.00 97.12 573 VAL A CA 1
ATOM 4604 C C . VAL A 1 573 ? -48.088 -7.865 46.920 1.00 97.12 573 VAL A C 1
ATOM 4606 O O . VAL A 1 573 ? -48.811 -7.695 47.905 1.00 97.12 573 VAL A O 1
ATOM 4609 N N . SER A 1 574 ? -47.441 -9.016 46.710 1.00 95.38 574 SER A N 1
ATOM 4610 C CA . SER A 1 574 ? -47.534 -10.150 47.635 1.00 95.38 574 SER A CA 1
ATOM 4611 C C . SER A 1 574 ? -46.926 -9.837 49.006 1.00 95.38 574 SER A C 1
ATOM 4613 O O . SER A 1 574 ? -47.513 -10.199 50.025 1.00 95.38 574 SER A O 1
ATOM 4615 N N . ASN A 1 575 ? -45.824 -9.082 49.039 1.00 97.00 575 ASN A N 1
ATOM 4616 C CA . ASN A 1 575 ? -45.156 -8.674 50.268 1.00 97.00 575 ASN A CA 1
ATOM 4617 C C . ASN A 1 575 ? -46.008 -7.661 51.051 1.00 97.00 575 ASN A C 1
ATOM 4619 O O . ASN A 1 575 ? -46.214 -7.813 52.252 1.00 97.00 575 ASN A O 1
ATOM 4623 N N . ARG A 1 576 ? -46.625 -6.686 50.362 1.00 96.69 576 ARG A N 1
ATOM 4624 C CA . ARG A 1 576 ? -47.620 -5.778 50.969 1.00 96.69 576 ARG A CA 1
ATOM 4625 C C . ARG A 1 576 ? -48.803 -6.558 51.556 1.00 96.69 576 ARG A C 1
ATOM 4627 O O . ARG A 1 576 ? -49.233 -6.270 52.669 1.00 96.69 576 ARG A O 1
ATOM 4634 N N . LYS A 1 577 ? -49.312 -7.577 50.850 1.00 97.38 577 LYS A N 1
ATOM 4635 C CA . LYS A 1 577 ? -50.398 -8.443 51.348 1.00 97.38 577 LYS A CA 1
ATOM 4636 C C . LYS A 1 577 ? -49.979 -9.259 52.571 1.00 97.38 577 LYS A C 1
ATOM 4638 O O . LYS A 1 577 ? -50.796 -9.460 53.467 1.00 97.38 577 LYS A O 1
ATOM 4643 N N . LEU A 1 578 ? -48.743 -9.752 52.596 1.00 96.06 578 LEU A N 1
ATOM 4644 C CA . LEU A 1 578 ? -48.185 -10.473 53.735 1.00 96.06 578 LEU A CA 1
ATOM 4645 C C . LEU A 1 578 ? -48.094 -9.559 54.962 1.00 96.06 578 LEU A C 1
ATOM 4647 O O . LEU A 1 578 ? -48.636 -9.925 55.998 1.00 96.06 578 LEU A O 1
ATOM 4651 N N . LYS A 1 579 ? -47.580 -8.335 54.806 1.00 97.19 579 LYS A N 1
ATOM 4652 C CA . LYS A 1 579 ? -47.532 -7.332 55.881 1.00 97.19 579 LYS A CA 1
ATOM 4653 C C . LYS A 1 579 ? -48.915 -7.029 56.475 1.00 97.19 579 LYS A C 1
ATOM 4655 O O . LYS A 1 579 ? -49.089 -7.054 57.686 1.00 97.19 579 LYS A O 1
ATOM 4660 N N . VAL A 1 580 ? -49.940 -6.857 55.634 1.00 97.31 580 VAL A N 1
ATOM 4661 C CA . VAL A 1 580 ? -51.327 -6.667 56.111 1.00 97.31 580 VAL A CA 1
ATOM 4662 C C . VAL A 1 580 ? -51.845 -7.893 56.876 1.00 97.31 580 VAL A C 1
ATOM 4664 O O . VAL A 1 580 ? -52.585 -7.751 57.848 1.00 97.31 580 VAL A O 1
ATOM 4667 N N . LYS A 1 581 ? -51.475 -9.115 56.469 1.00 97.31 581 LYS A N 1
ATOM 4668 C CA . LYS A 1 581 ? -51.838 -10.331 57.216 1.00 97.31 581 LYS A CA 1
ATOM 4669 C C . LYS A 1 581 ? -51.119 -10.419 58.562 1.00 97.31 581 LYS A C 1
ATOM 4671 O O . LYS A 1 581 ? -51.736 -10.877 59.518 1.00 97.31 581 LYS A O 1
ATOM 4676 N N . GLU A 1 582 ? -49.859 -9.999 58.636 1.00 96.56 582 GLU A N 1
ATOM 4677 C CA . GLU A 1 582 ? -49.102 -9.921 59.891 1.00 96.56 582 GLU A CA 1
ATOM 4678 C C . GLU A 1 582 ? -49.734 -8.909 60.853 1.00 96.56 582 GLU A C 1
ATOM 4680 O O . GLU A 1 582 ? -49.988 -9.241 62.009 1.00 96.56 582 GLU A O 1
ATOM 4685 N N . GLU A 1 583 ? -50.088 -7.717 60.364 1.00 97.12 583 GLU A N 1
ATOM 4686 C CA . GLU A 1 583 ? -50.802 -6.696 61.142 1.00 97.12 583 GLU A CA 1
ATOM 4687 C C . GLU A 1 583 ? -52.169 -7.207 61.624 1.00 97.12 583 GLU A C 1
ATOM 4689 O O . GLU A 1 583 ? -52.515 -7.061 62.797 1.00 97.12 583 GLU A O 1
ATOM 4694 N N . LEU A 1 584 ? -52.934 -7.880 60.756 1.00 96.25 584 LEU A N 1
ATOM 4695 C CA . LEU A 1 584 ? -54.214 -8.484 61.132 1.00 96.25 584 LEU A CA 1
ATOM 4696 C C . LEU A 1 584 ? -54.044 -9.578 62.196 1.00 96.25 584 LEU A C 1
ATOM 4698 O O . LEU A 1 584 ? -54.850 -9.653 63.124 1.00 96.25 584 LEU A O 1
ATOM 4702 N N . ALA A 1 585 ? -53.012 -10.417 62.080 1.00 96.50 585 ALA A N 1
ATOM 4703 C CA . ALA A 1 585 ? -52.704 -11.439 63.074 1.00 96.50 585 ALA A CA 1
ATOM 4704 C C . ALA A 1 585 ? -52.332 -10.809 64.425 1.00 96.50 585 ALA A C 1
ATOM 4706 O O . ALA A 1 585 ? -52.840 -11.251 65.455 1.00 96.50 585 ALA A O 1
ATOM 4707 N N . ALA A 1 586 ? -51.533 -9.739 64.431 1.00 97.19 586 ALA A N 1
ATOM 4708 C CA . ALA A 1 586 ? -51.198 -8.997 65.645 1.00 97.19 586 ALA A CA 1
ATOM 4709 C C . ALA A 1 586 ? -52.447 -8.394 66.317 1.00 97.19 586 ALA A C 1
ATOM 4711 O O . ALA A 1 586 ? -52.619 -8.518 67.530 1.00 97.19 586 ALA A O 1
ATOM 4712 N N . VAL A 1 587 ? -53.363 -7.809 65.534 1.00 97.38 587 VAL A N 1
ATOM 4713 C CA . VAL A 1 587 ? -54.643 -7.286 66.044 1.00 97.38 587 VAL A CA 1
ATOM 4714 C C . VAL A 1 587 ? -55.529 -8.408 66.591 1.00 97.38 587 VAL A C 1
ATOM 4716 O O . VAL A 1 587 ? -56.143 -8.239 67.643 1.00 97.38 587 VAL A O 1
ATOM 4719 N N . ALA A 1 588 ? -55.590 -9.558 65.915 1.00 96.25 588 ALA A N 1
ATOM 4720 C CA . ALA A 1 588 ? -56.363 -10.708 66.377 1.00 96.25 588 ALA A CA 1
ATOM 4721 C C . ALA A 1 588 ? -55.831 -11.259 67.709 1.00 96.25 588 ALA A C 1
ATOM 4723 O O . ALA A 1 588 ? -56.628 -11.529 68.606 1.00 96.25 588 ALA A O 1
ATOM 4724 N N . ILE A 1 589 ? -54.505 -11.358 67.866 1.00 95.62 589 ILE A N 1
ATOM 4725 C CA . ILE A 1 589 ? -53.863 -11.747 69.130 1.00 95.62 589 ILE A CA 1
ATOM 4726 C C . ILE A 1 589 ? -54.208 -10.733 70.228 1.00 95.62 589 ILE A C 1
ATOM 4728 O O . ILE A 1 589 ? -54.699 -11.122 71.284 1.00 95.62 589 ILE A O 1
ATOM 4732 N N . ALA A 1 590 ? -54.057 -9.429 69.971 1.00 97.38 590 ALA A N 1
ATOM 4733 C CA . ALA A 1 590 ? -54.394 -8.391 70.947 1.00 97.38 590 ALA A CA 1
ATOM 4734 C C . ALA A 1 590 ? -55.882 -8.417 71.357 1.00 97.38 590 ALA A C 1
ATOM 4736 O O . ALA A 1 590 ? -56.215 -8.248 72.533 1.00 97.38 590 ALA A O 1
ATOM 4737 N N . ALA A 1 591 ? -56.785 -8.662 70.402 1.00 96.38 591 ALA A N 1
ATOM 4738 C CA . ALA A 1 591 ? -58.215 -8.808 70.659 1.00 96.38 591 ALA A CA 1
ATOM 4739 C C . ALA A 1 591 ? -58.529 -10.070 71.478 1.00 96.38 591 ALA A C 1
ATOM 4741 O O . ALA A 1 591 ? -59.340 -10.006 72.404 1.00 96.38 591 ALA A O 1
ATOM 4742 N N . GLN A 1 592 ? -57.871 -11.196 71.178 1.00 96.00 592 GLN A N 1
ATOM 4743 C CA . GLN A 1 592 ? -57.983 -12.425 71.961 1.00 96.00 592 GLN A CA 1
ATOM 4744 C C . GLN A 1 592 ? -57.514 -12.199 73.401 1.00 96.00 592 GLN A C 1
ATOM 4746 O O . GLN A 1 592 ? -58.260 -12.495 74.330 1.00 96.00 592 GLN A O 1
ATOM 4751 N N . GLU A 1 593 ? -56.337 -11.608 73.605 1.00 97.25 593 GLU A N 1
ATOM 4752 C CA . GLU A 1 593 ? -55.841 -11.310 74.950 1.00 97.25 593 GLU A CA 1
ATOM 4753 C C . GLU A 1 593 ? -56.784 -10.366 75.716 1.00 97.25 593 GLU A C 1
ATOM 4755 O O . GLU A 1 593 ? -56.976 -10.504 76.924 1.00 97.25 593 GLU A O 1
ATOM 4760 N N . ALA A 1 594 ? -57.386 -9.379 75.043 1.00 96.62 594 ALA A N 1
ATOM 4761 C CA . ALA A 1 594 ? -58.380 -8.501 75.658 1.00 96.62 594 ALA A CA 1
ATOM 4762 C C . ALA A 1 594 ? -59.649 -9.268 76.072 1.00 96.62 594 ALA A C 1
ATOM 4764 O O . ALA A 1 594 ? -60.169 -9.050 77.171 1.00 96.62 594 ALA A O 1
ATOM 4765 N N . ALA A 1 595 ? -60.125 -10.191 75.230 1.00 95.88 595 ALA A N 1
ATOM 4766 C CA . ALA A 1 595 ? -61.261 -11.056 75.538 1.00 95.88 595 ALA A CA 1
ATOM 4767 C C . ALA A 1 595 ? -60.956 -12.010 76.706 1.00 95.88 595 ALA A C 1
ATOM 4769 O O . ALA A 1 595 ? -61.780 -12.145 77.610 1.00 95.88 595 ALA A O 1
ATOM 4770 N N . GLU A 1 596 ? -59.763 -12.606 76.746 1.00 96.94 596 GLU A N 1
ATOM 4771 C CA . GLU A 1 596 ? -59.305 -13.463 77.846 1.00 96.94 596 GLU A CA 1
ATOM 4772 C C . GLU A 1 596 ? -59.215 -12.691 79.166 1.00 96.94 596 GLU A C 1
ATOM 4774 O O . GLU A 1 596 ? -59.734 -13.154 80.183 1.00 96.94 596 GLU A O 1
ATOM 4779 N N . ARG A 1 597 ? -58.654 -11.473 79.161 1.00 97.19 597 ARG A N 1
ATOM 4780 C CA . ARG A 1 597 ? -58.654 -10.597 80.348 1.00 97.19 597 ARG A CA 1
ATOM 4781 C C . ARG A 1 597 ? -60.077 -10.265 80.807 1.00 97.19 597 ARG A C 1
ATOM 4783 O O . ARG A 1 597 ? -60.352 -10.267 82.006 1.00 97.19 597 ARG A O 1
ATOM 4790 N N . SER A 1 598 ? -61.000 -10.007 79.877 1.00 96.75 598 SER A N 1
ATOM 4791 C CA . SER A 1 598 ? -62.410 -9.763 80.209 1.00 96.75 598 SER A CA 1
ATOM 4792 C C . SER A 1 598 ? -63.085 -10.999 80.810 1.00 96.75 598 SER A C 1
ATOM 4794 O O . SER A 1 598 ? -63.871 -10.860 81.748 1.00 96.75 598 SER A O 1
ATOM 4796 N N . LEU A 1 599 ? -62.788 -12.195 80.296 1.00 96.12 599 LEU A N 1
ATOM 4797 C CA . LEU A 1 599 ? -63.309 -13.454 80.826 1.00 96.12 599 LEU A CA 1
ATOM 4798 C C . LEU A 1 599 ? -62.779 -13.714 82.241 1.00 96.12 599 LEU A C 1
ATOM 4800 O O . LEU A 1 599 ? -63.571 -13.940 83.147 1.00 96.12 599 LEU A O 1
ATOM 4804 N N . GLN A 1 600 ? -61.473 -13.552 82.469 1.00 96.62 600 GLN A N 1
ATOM 4805 C CA . GLN A 1 600 ? -60.863 -13.674 83.801 1.00 96.62 600 GLN A CA 1
ATOM 4806 C C . GLN A 1 600 ? -61.483 -12.698 84.821 1.00 96.62 600 GLN A C 1
ATOM 4808 O O . GLN A 1 600 ? -61.696 -13.038 85.990 1.00 96.62 600 GLN A O 1
ATOM 4813 N N . LEU A 1 601 ? -61.822 -11.477 84.393 1.00 96.44 601 LEU A N 1
ATOM 4814 C CA . LEU A 1 601 ? -62.544 -10.510 85.226 1.00 96.44 601 LEU A CA 1
ATOM 4815 C C . LEU A 1 601 ? -63.989 -10.942 85.520 1.00 96.44 601 LEU A C 1
ATOM 4817 O O . LEU A 1 601 ? -64.488 -10.701 86.618 1.00 96.44 601 LEU A O 1
ATOM 4821 N N . ALA A 1 602 ? -64.679 -11.559 84.561 1.00 96.31 602 ALA A N 1
ATOM 4822 C CA . ALA A 1 602 ? -66.017 -12.100 84.779 1.00 96.31 602 ALA A CA 1
ATOM 4823 C C . ALA A 1 602 ? -65.987 -13.301 85.738 1.00 96.31 602 ALA A C 1
ATOM 4825 O O . ALA A 1 602 ? -66.783 -13.336 86.674 1.00 96.31 602 ALA A O 1
ATOM 4826 N N . ASP A 1 603 ? -65.031 -14.215 85.564 1.00 97.31 603 ASP A N 1
ATOM 4827 C CA . ASP A 1 603 ? -64.849 -15.399 86.408 1.00 97.31 603 ASP A CA 1
ATOM 4828 C C . ASP A 1 603 ? -64.500 -15.018 87.851 1.00 97.31 603 ASP A C 1
ATOM 4830 O O . ASP A 1 603 ? -65.114 -15.523 88.788 1.00 97.31 603 ASP A O 1
ATOM 4834 N N . SER A 1 604 ? -63.587 -14.062 88.055 1.00 96.06 604 SER A N 1
ATOM 4835 C CA . SER A 1 604 ? -63.267 -13.550 89.399 1.00 96.06 604 SER A CA 1
ATOM 4836 C C . SER A 1 604 ? -64.461 -12.855 90.068 1.00 96.06 604 SER A C 1
ATOM 4838 O O . SER A 1 604 ? -64.692 -13.039 91.265 1.00 96.06 604 SER A O 1
ATOM 4840 N N . ARG A 1 605 ? -65.279 -12.108 89.311 1.00 95.56 605 ARG A N 1
ATOM 4841 C CA . ARG A 1 605 ? -66.540 -11.536 89.822 1.00 95.56 605 ARG A CA 1
ATOM 4842 C C . ARG A 1 605 ? -67.563 -12.615 90.169 1.00 95.56 605 ARG A C 1
ATOM 4844 O O . ARG A 1 605 ? -68.214 -12.506 91.204 1.00 95.56 605 ARG A O 1
ATOM 4851 N N . ALA A 1 606 ? -67.715 -13.633 89.324 1.00 95.00 606 ALA A N 1
ATOM 4852 C CA . ALA A 1 606 ? -68.628 -14.745 89.560 1.00 95.00 606 ALA A CA 1
ATOM 4853 C C . ALA A 1 606 ? -68.213 -15.555 90.797 1.00 95.00 606 ALA A C 1
ATOM 4855 O O . ALA A 1 606 ? -69.061 -15.834 91.641 1.00 95.00 606 ALA A O 1
ATOM 4856 N N . ALA A 1 607 ? -66.916 -15.840 90.958 1.00 93.81 607 ALA A N 1
ATOM 4857 C CA . ALA A 1 607 ? -66.367 -16.487 92.146 1.00 93.81 607 ALA A CA 1
ATOM 4858 C C . ALA A 1 607 ? -66.666 -15.682 93.422 1.00 93.81 607 ALA A C 1
ATOM 4860 O O . ALA A 1 607 ? -67.220 -16.227 94.373 1.00 93.81 607 ALA A O 1
ATOM 4861 N N . GLY A 1 608 ? -66.424 -14.365 93.414 1.00 93.69 608 GLY A N 1
ATOM 4862 C CA . GLY A 1 608 ? -66.762 -13.505 94.555 1.00 93.69 608 GLY A CA 1
ATOM 4863 C C . GLY A 1 608 ? -68.269 -13.431 94.851 1.00 93.69 608 GLY A C 1
ATOM 4864 O O . GLY A 1 608 ? -68.678 -13.334 96.010 1.00 93.69 608 GLY A O 1
ATOM 4865 N N . LEU A 1 609 ? -69.128 -13.499 93.825 1.00 94.81 609 LEU A N 1
ATOM 4866 C CA . LEU A 1 609 ? -70.579 -13.608 94.018 1.00 94.81 609 LEU A CA 1
ATOM 4867 C C . LEU A 1 609 ? -70.976 -14.964 94.612 1.00 94.81 609 LEU A C 1
ATOM 4869 O O . LEU A 1 609 ? -71.838 -14.991 95.488 1.00 94.81 609 LEU A O 1
ATOM 4873 N N . HIS A 1 610 ? -70.359 -16.064 94.175 1.00 93.69 610 HIS A N 1
ATOM 4874 C CA . HIS A 1 610 ? -70.586 -17.392 94.744 1.00 93.69 610 HIS A CA 1
ATOM 4875 C C . HIS A 1 610 ? -70.190 -17.448 96.217 1.00 93.69 610 HIS A C 1
ATOM 4877 O O . HIS A 1 610 ? -71.027 -17.841 97.019 1.00 93.69 610 HIS A O 1
ATOM 4883 N N . GLU A 1 611 ? -69.008 -16.955 96.598 1.00 93.62 611 GLU A N 1
ATOM 4884 C CA . GLU A 1 611 ? -68.600 -16.866 98.010 1.00 93.62 611 GLU A CA 1
ATOM 4885 C C . GLU A 1 611 ? -69.630 -16.097 98.849 1.00 93.62 611 GLU A C 1
ATOM 4887 O O . GLU A 1 611 ? -69.985 -16.489 99.961 1.00 93.62 611 GLU A O 1
ATOM 4892 N N . ARG A 1 612 ? -70.176 -15.006 98.300 1.00 94.56 612 ARG A N 1
ATOM 4893 C CA . ARG A 1 612 ? -71.201 -14.216 98.986 1.00 94.56 612 ARG A CA 1
ATOM 4894 C C . ARG A 1 612 ? -72.538 -14.948 99.096 1.00 94.56 612 ARG A C 1
ATOM 4896 O O . ARG A 1 612 ? -73.212 -14.810 100.115 1.00 94.56 612 ARG A O 1
ATOM 4903 N N . ILE A 1 613 ? -72.938 -15.696 98.070 1.00 93.62 613 ILE A N 1
ATOM 4904 C CA . ILE A 1 613 ? -74.132 -16.551 98.108 1.00 93.62 613 ILE A CA 1
ATOM 4905 C C . ILE A 1 613 ? -73.936 -17.684 99.115 1.00 93.62 613 ILE A C 1
ATOM 4907 O O . ILE A 1 613 ? -74.846 -17.943 99.897 1.00 93.62 613 ILE A O 1
ATOM 4911 N N . GLU A 1 614 ? -72.774 -18.333 99.132 1.00 93.44 614 GLU A N 1
ATOM 4912 C CA . GLU A 1 614 ? -72.426 -19.377 100.097 1.00 93.44 614 GLU A CA 1
ATOM 4913 C C . GLU A 1 614 ? -72.470 -18.836 101.524 1.00 93.44 614 GLU A C 1
ATOM 4915 O O . GLU A 1 614 ? -73.112 -19.439 102.377 1.00 93.44 614 GLU A O 1
ATOM 4920 N N . GLU A 1 615 ? -71.904 -17.656 101.782 1.00 92.62 615 GLU A N 1
ATOM 4921 C CA . GLU A 1 615 ? -71.977 -17.013 103.096 1.00 92.62 615 GLU A CA 1
ATOM 4922 C C . GLU A 1 615 ? -73.420 -16.657 103.485 1.00 92.62 615 GLU A C 1
ATOM 4924 O O . GLU A 1 615 ? -73.835 -16.913 104.613 1.00 92.62 615 GLU A O 1
ATOM 4929 N N . LEU A 1 616 ? -74.228 -16.120 102.563 1.00 92.75 616 LEU A N 1
ATOM 4930 C CA . LEU A 1 616 ? -75.655 -15.874 102.815 1.00 92.75 616 LEU A CA 1
ATOM 4931 C C . LEU A 1 616 ? -76.431 -17.176 103.057 1.00 92.75 616 LEU A C 1
ATOM 4933 O O . LEU A 1 616 ? -77.344 -17.202 103.882 1.00 92.75 616 LEU A O 1
ATOM 4937 N N . THR A 1 617 ? -76.068 -18.256 102.369 1.00 88.38 617 THR A N 1
ATOM 4938 C CA . THR A 1 617 ? -76.665 -19.585 102.544 1.00 88.38 617 THR A CA 1
ATOM 4939 C C . THR A 1 617 ? -76.280 -20.152 103.903 1.00 88.38 617 THR A C 1
ATOM 4941 O O . THR A 1 617 ? -77.163 -20.563 104.646 1.00 88.38 617 THR A O 1
ATOM 4944 N N . ARG A 1 618 ? -75.008 -20.048 104.300 1.00 91.81 618 ARG A N 1
ATOM 4945 C CA . ARG A 1 618 ? -74.506 -20.400 105.634 1.00 91.81 618 ARG A CA 1
ATOM 4946 C C . ARG A 1 618 ? -75.220 -19.602 106.722 1.00 91.81 618 ARG A C 1
ATOM 4948 O O . ARG A 1 618 ? -75.680 -20.174 107.705 1.00 91.81 618 ARG A O 1
ATOM 4955 N N . GLN A 1 619 ? -75.398 -18.294 106.530 1.00 90.19 619 GLN A N 1
ATOM 4956 C CA . GLN A 1 619 ? -76.183 -17.442 107.431 1.00 90.19 619 GLN A CA 1
ATOM 4957 C C . GLN A 1 619 ? -77.662 -17.855 107.482 1.00 90.19 619 GLN A C 1
ATOM 4959 O O . GLN A 1 619 ? -78.266 -17.820 108.556 1.00 90.19 619 GLN A O 1
ATOM 4964 N N . SER A 1 620 ? -78.251 -18.263 106.353 1.00 82.38 620 SER A N 1
ATOM 4965 C CA . SER A 1 620 ? -79.619 -18.787 106.288 1.00 82.38 620 SER A CA 1
ATOM 4966 C C . SER A 1 620 ? -79.745 -20.125 107.012 1.00 82.38 620 SER A C 1
ATOM 4968 O O . SER A 1 620 ? -80.660 -20.278 107.812 1.00 82.38 620 SER A O 1
ATOM 4970 N N . GLU A 1 621 ? -78.819 -21.060 106.799 1.00 82.06 621 GLU A N 1
ATOM 4971 C CA . GLU A 1 621 ? -78.753 -22.352 107.487 1.00 82.06 621 GLU A CA 1
ATOM 4972 C C . GLU A 1 621 ? -78.531 -22.172 108.989 1.00 82.06 621 GLU A C 1
ATOM 4974 O O . GLU A 1 621 ? -79.199 -22.810 109.791 1.00 82.06 621 GLU A O 1
ATOM 4979 N N . GLU A 1 622 ? -77.660 -21.257 109.419 1.00 82.38 622 GLU A N 1
ATOM 4980 C CA . GLU A 1 622 ? -77.509 -20.907 110.832 1.00 82.38 622 GLU A CA 1
ATOM 4981 C C . GLU A 1 622 ? -78.786 -20.282 111.411 1.00 82.38 622 GLU A C 1
ATOM 4983 O O . GLU A 1 622 ? -79.186 -20.610 112.530 1.00 82.38 622 GLU A O 1
ATOM 4988 N N . ALA A 1 623 ? -79.452 -19.389 110.674 1.00 74.12 623 ALA A N 1
ATOM 4989 C CA . ALA A 1 623 ? -80.732 -18.812 111.078 1.00 74.12 623 ALA A CA 1
ATOM 4990 C C . ALA A 1 623 ? -81.857 -19.863 111.106 1.00 74.12 623 ALA A C 1
ATOM 4992 O O . ALA A 1 623 ? -82.755 -19.783 111.949 1.00 74.12 623 ALA A O 1
ATOM 4993 N N . GLU A 1 624 ? -81.807 -20.859 110.224 1.00 67.94 624 GLU A N 1
ATOM 4994 C CA . GLU A 1 624 ? -82.724 -21.991 110.159 1.00 67.94 624 GLU A CA 1
ATOM 4995 C C . GLU A 1 624 ? -82.444 -23.009 111.267 1.00 67.94 624 GLU A C 1
ATOM 4997 O O . GLU A 1 624 ? -83.385 -23.433 111.923 1.00 67.94 624 GLU A O 1
ATOM 5002 N N . ASN A 1 625 ? -81.186 -23.290 111.605 1.00 61.41 625 ASN A N 1
ATOM 5003 C CA . ASN A 1 625 ? -80.776 -24.089 112.764 1.00 61.41 625 ASN A CA 1
ATOM 5004 C C . ASN A 1 625 ? -81.180 -23.401 114.084 1.00 61.41 625 ASN A C 1
ATOM 5006 O O . ASN A 1 625 ? -81.682 -24.046 115.009 1.00 61.41 625 ASN A O 1
ATOM 5010 N N . ARG A 1 626 ? -81.081 -22.062 114.158 1.00 61.06 626 ARG A N 1
ATOM 5011 C CA . ARG A 1 626 ? -81.643 -21.261 115.267 1.00 61.06 626 ARG A CA 1
ATOM 5012 C C . ARG A 1 626 ? -83.180 -21.332 115.316 1.00 61.06 626 ARG A C 1
ATOM 5014 O O . ARG A 1 626 ? -83.749 -21.239 116.404 1.00 61.06 626 ARG A O 1
ATOM 5021 N N . LYS A 1 627 ? -83.861 -21.539 114.179 1.00 52.19 627 LYS A N 1
ATOM 5022 C CA . LYS A 1 627 ? -85.318 -21.781 114.090 1.00 52.19 627 LYS A CA 1
ATOM 5023 C C . LYS A 1 627 ? -85.711 -23.254 114.301 1.00 52.19 627 LYS A C 1
ATOM 5025 O O . LYS A 1 627 ? -86.796 -23.497 114.818 1.00 52.19 627 LYS A O 1
ATOM 5030 N N . GLN A 1 628 ? -84.850 -24.233 114.011 1.00 44.97 628 GLN A N 1
ATOM 5031 C CA . GLN A 1 628 ? -85.092 -25.667 114.240 1.00 44.97 628 GLN A CA 1
ATOM 5032 C C . GLN A 1 628 ? -85.168 -26.014 115.731 1.00 44.97 628 GLN A C 1
ATOM 5034 O O . GLN A 1 628 ? -85.833 -26.981 116.095 1.00 44.97 628 GLN A O 1
ATOM 5039 N N . ASN A 1 629 ? -84.636 -25.162 116.616 1.00 44.41 629 ASN A N 1
ATOM 5040 C CA . ASN A 1 629 ? -84.885 -25.254 118.058 1.00 44.41 629 ASN A CA 1
ATOM 5041 C C . ASN A 1 629 ? -86.262 -24.686 118.493 1.00 44.41 629 ASN A C 1
ATOM 5043 O O . ASN A 1 629 ? -86.561 -24.585 119.684 1.00 44.41 629 ASN A O 1
ATOM 5047 N N . ARG A 1 630 ? -87.141 -24.321 117.541 1.00 47.56 630 ARG A N 1
ATOM 5048 C CA . ARG A 1 630 ? -88.555 -23.973 117.766 1.00 47.56 630 ARG A CA 1
ATOM 5049 C C . ARG A 1 630 ? -89.457 -24.488 116.629 1.00 47.56 630 ARG A C 1
ATOM 5051 O O . ARG A 1 630 ? -89.840 -23.742 115.744 1.00 47.56 630 ARG A O 1
ATOM 5058 N N . LYS A 1 631 ? -89.891 -25.746 116.775 1.00 42.56 631 LYS A N 1
ATOM 5059 C CA . LYS A 1 631 ? -91.144 -26.344 116.255 1.00 42.56 631 LYS A CA 1
ATOM 5060 C C . LYS A 1 631 ? -91.406 -26.330 114.731 1.00 42.56 631 LYS A C 1
ATOM 5062 O O . LYS A 1 631 ? -91.743 -25.327 114.124 1.00 42.56 631 LYS A O 1
ATOM 5067 N N . TRP A 1 632 ? -91.403 -27.552 114.198 1.00 33.84 632 TRP A N 1
ATOM 5068 C CA . TRP A 1 632 ? -92.362 -28.202 113.286 1.00 33.84 632 TRP A CA 1
ATOM 5069 C C . TRP A 1 632 ? -93.429 -27.369 112.522 1.00 33.84 632 TRP A C 1
ATOM 5071 O O . TRP A 1 632 ? -94.262 -26.684 113.106 1.00 33.84 632 TRP A O 1
ATOM 5081 N N . VAL A 1 633 ? -93.511 -27.698 111.221 1.00 40.50 633 VAL A N 1
ATOM 5082 C CA . VAL A 1 633 ? -94.652 -27.613 110.278 1.00 40.50 633 VAL A CA 1
ATOM 5083 C C . VAL A 1 633 ? -94.972 -26.243 109.673 1.00 40.50 633 VAL A C 1
ATOM 5085 O O . VAL A 1 633 ? -95.667 -25.427 110.265 1.00 40.50 633 VAL A O 1
ATOM 5088 N N . ARG A 1 634 ? -94.644 -26.094 108.382 1.00 46.22 634 ARG A N 1
ATOM 5089 C CA . ARG A 1 634 ? -95.625 -26.132 107.275 1.00 46.22 634 ARG A CA 1
ATOM 5090 C C . ARG A 1 634 ? -94.897 -26.290 105.938 1.00 46.22 634 ARG A C 1
ATOM 5092 O O . ARG A 1 634 ? -94.166 -25.410 105.505 1.00 46.22 634 ARG A O 1
ATOM 5099 N N . ARG A 1 635 ? -95.140 -27.427 105.277 1.00 47.94 635 ARG A N 1
ATOM 5100 C CA . ARG A 1 635 ? -94.901 -27.605 103.842 1.00 47.94 635 ARG A CA 1
ATOM 5101 C C . ARG A 1 635 ? -95.800 -26.608 103.110 1.00 47.94 635 ARG A C 1
ATOM 5103 O O . ARG A 1 635 ? -97.016 -26.776 103.139 1.00 47.94 635 ARG A O 1
ATOM 5110 N N . LEU A 1 636 ? -95.225 -25.594 102.476 1.00 46.03 636 LEU A N 1
ATOM 5111 C CA . LEU A 1 636 ? -95.882 -24.864 101.396 1.00 46.03 636 LEU A CA 1
ATOM 5112 C C . LEU A 1 636 ? -94.968 -24.929 100.177 1.00 46.03 636 LEU A C 1
ATOM 5114 O O . LEU A 1 636 ? -93.966 -24.230 100.078 1.00 46.03 636 LEU A O 1
ATOM 5118 N N . CYS A 1 637 ? -95.327 -25.837 99.277 1.00 50.62 637 CYS A N 1
ATOM 5119 C CA . CYS A 1 637 ? -94.794 -25.941 97.933 1.00 50.62 637 CYS A CA 1
ATOM 5120 C C . CYS A 1 637 ? -95.031 -24.612 97.201 1.00 50.62 637 CYS A C 1
ATOM 5122 O O . CYS A 1 637 ? -96.178 -24.166 97.119 1.00 50.62 637 CYS A O 1
ATOM 5124 N N . TRP A 1 638 ? -93.975 -23.994 96.664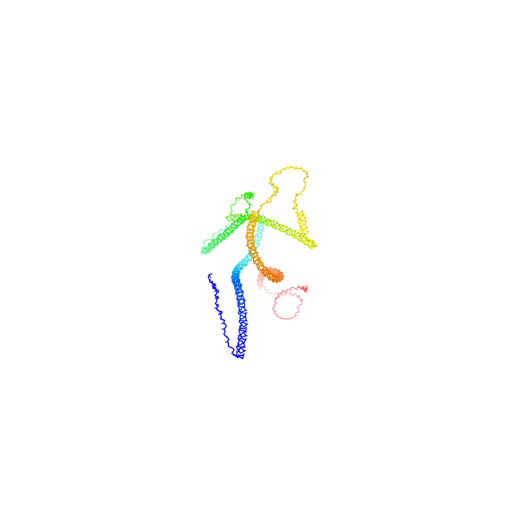 1.00 41.19 638 TRP A N 1
ATOM 5125 C CA . TRP A 1 638 ? -94.115 -22.850 95.761 1.00 41.19 638 TRP A CA 1
ATOM 5126 C C . TRP A 1 638 ? -94.144 -23.329 94.298 1.00 41.19 638 TRP A C 1
ATOM 5128 O O . TRP A 1 638 ? -93.400 -24.249 93.948 1.00 41.19 638 TRP A O 1
ATOM 5138 N N . PRO A 1 639 ? -95.015 -22.765 93.442 1.00 44.03 639 PRO A N 1
ATOM 5139 C CA . PRO A 1 639 ? -95.347 -23.349 92.152 1.00 44.03 639 PRO A CA 1
ATOM 5140 C C . PRO A 1 639 ? -94.414 -22.860 91.039 1.00 44.03 639 PRO A C 1
ATOM 5142 O O . PRO A 1 639 ? -94.350 -21.669 90.738 1.00 44.03 639 PRO A O 1
ATOM 5145 N N . TRP A 1 640 ? -93.768 -23.802 90.351 1.00 37.06 640 TRP A N 1
ATOM 5146 C CA . TRP A 1 640 ? -93.239 -23.574 89.009 1.00 37.06 640 TRP A CA 1
ATOM 5147 C C . TRP A 1 640 ? -94.414 -23.417 88.042 1.00 37.06 640 TRP A C 1
ATOM 5149 O O . TRP A 1 640 ? -95.157 -24.368 87.792 1.00 37.06 640 TRP A O 1
ATOM 5159 N N . ARG A 1 641 ? -94.599 -22.216 87.484 1.00 41.88 641 ARG A N 1
ATOM 5160 C CA . ARG A 1 641 ? -95.424 -22.067 86.284 1.00 41.88 641 ARG A CA 1
ATOM 5161 C C . ARG A 1 641 ? -94.622 -22.507 85.067 1.00 41.88 641 ARG A C 1
ATOM 5163 O O . ARG A 1 641 ? -93.572 -21.962 84.749 1.00 41.88 641 ARG A O 1
ATOM 5170 N N . VAL A 1 642 ? -95.204 -23.491 84.400 1.00 38.97 642 VAL A N 1
ATOM 5171 C CA . VAL A 1 642 ? -94.925 -23.980 83.056 1.00 38.97 642 VAL A CA 1
ATOM 5172 C C . VAL A 1 642 ? -94.979 -22.824 82.047 1.00 38.97 642 VAL A C 1
ATOM 5174 O O . VAL A 1 642 ? -96.051 -22.271 81.810 1.00 38.97 642 VAL A O 1
ATOM 5177 N N . LEU A 1 643 ? -93.854 -22.513 81.399 1.00 41.31 643 LEU A N 1
ATOM 5178 C CA . LEU A 1 643 ? -93.854 -22.037 80.015 1.00 41.31 643 LEU A CA 1
ATOM 5179 C C . LEU A 1 643 ? -93.396 -23.198 79.138 1.00 41.31 643 LEU A C 1
ATOM 5181 O O . LEU A 1 643 ? -92.218 -23.514 79.006 1.00 41.31 643 LEU A O 1
ATOM 5185 N N . LYS A 1 644 ? -94.405 -23.873 78.596 1.00 36.53 644 LYS A N 1
ATOM 5186 C CA . LYS A 1 644 ? -94.305 -24.853 77.528 1.00 36.53 644 LYS A CA 1
ATOM 5187 C C . LYS A 1 644 ? -94.222 -24.080 76.213 1.00 36.53 644 LYS A C 1
ATOM 5189 O O . LYS A 1 644 ? -95.215 -23.503 75.788 1.00 36.53 644 LYS A O 1
ATOM 5194 N N . ALA A 1 645 ? -93.065 -24.126 75.566 1.00 34.38 645 ALA A N 1
ATOM 5195 C CA . ALA A 1 645 ? -92.949 -24.062 74.115 1.00 34.38 645 ALA A CA 1
ATOM 5196 C C . ALA A 1 645 ? -91.950 -25.149 73.690 1.00 34.38 645 ALA A C 1
ATOM 5198 O O . ALA A 1 645 ? -90.743 -24.964 73.711 1.00 34.38 645 ALA A O 1
ATOM 5199 N N . ASN A 1 646 ? -92.527 -26.326 73.451 1.00 35.75 646 ASN A N 1
ATOM 5200 C CA . ASN A 1 646 ? -92.114 -27.421 72.576 1.00 35.75 646 ASN A CA 1
ATOM 5201 C C . ASN A 1 646 ? -90.619 -27.607 72.261 1.00 35.75 646 ASN A C 1
ATOM 5203 O O . ASN A 1 646 ? -90.044 -26.926 71.418 1.00 35.75 646 ASN A O 1
ATOM 5207 N N . ALA A 1 647 ? -90.086 -28.697 72.814 1.00 35.19 647 ALA A N 1
ATOM 5208 C CA . ALA A 1 647 ? -89.099 -29.541 72.162 1.00 35.19 647 ALA A CA 1
ATOM 5209 C C . ALA A 1 647 ? -89.804 -30.686 71.404 1.00 35.19 647 ALA A C 1
ATOM 5211 O O . ALA A 1 647 ? -90.755 -31.276 71.921 1.00 35.19 647 ALA A O 1
ATOM 5212 N N . ALA A 1 648 ? -89.284 -31.013 70.221 1.00 31.86 648 ALA A N 1
ATOM 5213 C CA . ALA A 1 648 ? -89.277 -32.342 69.605 1.00 31.86 648 ALA A CA 1
ATOM 5214 C C . ALA A 1 648 ? -87.976 -32.416 68.765 1.00 31.86 648 ALA A C 1
ATOM 5216 O O . ALA A 1 648 ? -87.806 -31.595 67.870 1.00 31.86 648 ALA A O 1
ATOM 5217 N N . THR A 1 649 ? -86.909 -33.100 69.217 1.00 37.31 649 THR A N 1
ATOM 5218 C CA . THR A 1 649 ? -86.566 -34.537 68.987 1.00 37.31 649 THR A CA 1
ATOM 5219 C C . THR A 1 649 ? -86.409 -34.869 67.501 1.00 37.31 649 THR A C 1
ATOM 5221 O O . THR A 1 649 ? -87.333 -34.603 66.746 1.00 37.31 649 THR A O 1
ATOM 5224 N N . ALA A 1 650 ? -85.341 -35.484 66.981 1.00 29.77 650 ALA A N 1
ATOM 5225 C CA . ALA A 1 650 ? -84.329 -36.444 67.467 1.00 29.77 650 ALA A CA 1
ATOM 5226 C C . ALA A 1 650 ? -83.295 -36.623 66.307 1.00 29.77 650 ALA A C 1
ATOM 5228 O O . ALA A 1 650 ? -83.617 -36.236 65.191 1.00 29.77 650 ALA A O 1
ATOM 5229 N N . ALA A 1 651 ? -82.104 -37.229 66.353 1.00 31.41 651 ALA A N 1
ATOM 5230 C CA . ALA A 1 651 ? -81.179 -37.789 67.340 1.00 31.41 651 ALA A CA 1
ATOM 5231 C C . ALA A 1 651 ? -79.893 -38.215 66.574 1.00 31.41 651 ALA A C 1
ATOM 5233 O O . ALA A 1 651 ? -79.988 -38.592 65.411 1.00 31.41 651 ALA A O 1
ATOM 5234 N N . SER A 1 652 ? -78.744 -38.260 67.273 1.00 33.62 652 SER A N 1
ATOM 5235 C CA . SER A 1 652 ? -77.456 -38.927 66.933 1.00 33.62 652 SER A CA 1
ATOM 5236 C C . SER A 1 652 ? -76.737 -38.468 65.645 1.00 33.62 652 SER A C 1
ATOM 5238 O O . SER A 1 652 ? -77.328 -38.383 64.586 1.00 33.62 652 SER A O 1
ATOM 5240 N N . THR A 1 653 ? -75.431 -38.196 65.597 1.00 30.16 653 THR A N 1
ATOM 5241 C CA . THR A 1 653 ? -74.306 -38.963 66.147 1.00 30.16 653 THR A CA 1
ATOM 5242 C C . THR A 1 653 ? -73.029 -38.110 66.013 1.00 30.16 653 THR A C 1
ATOM 5244 O O . THR A 1 653 ? -72.842 -37.494 64.977 1.00 30.16 653 THR A O 1
ATOM 5247 N N . LYS A 1 654 ? -72.139 -38.176 67.014 1.00 37.38 654 LYS A N 1
ATOM 5248 C CA . LYS A 1 654 ? -70.663 -38.199 66.894 1.00 37.38 654 LYS A CA 1
ATOM 5249 C C . LYS A 1 654 ? -69.886 -37.056 66.189 1.00 37.38 654 LYS A C 1
ATOM 5251 O O . LYS A 1 654 ? -69.992 -36.847 64.994 1.00 37.38 654 LYS A O 1
ATOM 5256 N N . VAL A 1 655 ? -68.885 -36.594 66.953 1.00 32.56 655 VAL A N 1
ATOM 5257 C CA . VAL A 1 655 ? -67.508 -36.228 66.548 1.00 32.56 655 VAL A CA 1
ATOM 5258 C C . VAL A 1 655 ? -67.243 -34.756 66.195 1.00 32.56 655 VAL A C 1
ATOM 5260 O O . VAL A 1 655 ? -67.937 -34.121 65.415 1.00 32.56 655 VAL A O 1
ATOM 5263 N N . GLN A 1 656 ? -66.205 -34.259 66.874 1.00 43.53 656 GLN A N 1
ATOM 5264 C CA . GLN A 1 656 ? -65.512 -32.979 66.756 1.00 43.53 656 GLN A CA 1
ATOM 5265 C C . GLN A 1 656 ? -65.117 -32.664 65.308 1.00 43.53 656 GLN A C 1
ATOM 5267 O O . GLN A 1 656 ? -64.589 -33.551 64.651 1.00 43.53 656 GLN A O 1
ATOM 5272 N N . ASP A 1 657 ? -65.267 -31.413 64.867 1.00 32.28 657 ASP A N 1
ATOM 5273 C CA . ASP A 1 657 ? -64.158 -30.587 64.347 1.00 32.28 657 ASP A CA 1
ATOM 5274 C C . ASP A 1 657 ? -64.684 -29.177 64.018 1.00 32.28 657 ASP A C 1
ATOM 5276 O O . ASP A 1 657 ? -65.726 -29.032 63.379 1.00 32.28 657 ASP A O 1
ATOM 5280 N N . VAL A 1 658 ? -63.979 -28.127 64.440 1.00 35.00 658 VAL A N 1
ATOM 5281 C CA . VAL A 1 658 ? -64.268 -26.741 64.036 1.00 35.00 658 VAL A CA 1
ATOM 5282 C C . VAL A 1 658 ? -63.025 -26.211 63.335 1.00 35.00 658 VAL A C 1
ATOM 5284 O O . VAL A 1 658 ? -62.033 -25.879 63.979 1.00 35.00 658 VAL A O 1
ATOM 5287 N N . ARG A 1 659 ? -63.091 -26.114 62.002 1.00 34.91 659 ARG A N 1
ATOM 5288 C CA . ARG A 1 659 ? -62.109 -25.414 61.162 1.00 34.91 659 ARG A CA 1
ATOM 5289 C C . ARG A 1 659 ? -62.797 -24.367 60.274 1.00 34.91 659 ARG A C 1
ATOM 5291 O O . ARG A 1 659 ? -63.644 -24.698 59.460 1.00 34.91 659 ARG A O 1
ATOM 5298 N N . HIS A 1 660 ? -62.392 -23.116 60.492 1.00 42.00 660 HIS A N 1
ATOM 5299 C CA . HIS A 1 660 ? -62.080 -22.022 59.554 1.00 42.00 660 HIS A CA 1
ATOM 5300 C C . HIS A 1 660 ? -62.830 -21.782 58.211 1.00 42.00 660 HIS A C 1
ATOM 5302 O O . HIS A 1 660 ? -62.781 -22.597 57.302 1.00 42.00 660 HIS A O 1
ATOM 5308 N N . LEU A 1 661 ? -63.278 -20.512 58.080 1.00 41.81 661 LEU A N 1
ATOM 5309 C CA . LEU A 1 661 ? -63.007 -19.498 57.021 1.00 41.81 661 LEU A CA 1
ATOM 5310 C C . LEU A 1 661 ? -63.513 -19.678 55.569 1.00 41.81 661 LEU A C 1
ATOM 5312 O O . LEU A 1 661 ? -62.962 -20.482 54.829 1.00 41.81 661 LEU A O 1
ATOM 5316 N N . LEU A 1 662 ? -64.401 -18.762 55.128 1.00 36.72 662 LEU A N 1
ATOM 5317 C CA . LEU A 1 662 ? -64.228 -17.721 54.068 1.00 36.72 662 LEU A CA 1
ATOM 5318 C C . LEU A 1 662 ? -65.570 -17.349 53.388 1.00 36.72 662 LEU A C 1
ATOM 5320 O O . LEU A 1 662 ? -66.365 -18.243 53.112 1.00 36.72 662 LEU A O 1
ATOM 5324 N N . PRO A 1 663 ? -65.813 -16.066 53.042 1.00 47.72 663 PRO A N 1
ATOM 5325 C CA . PRO A 1 663 ? -66.858 -15.674 52.093 1.00 47.72 663 PRO A CA 1
ATOM 5326 C C . PRO A 1 663 ? -66.367 -15.722 50.637 1.00 47.72 663 PRO A C 1
ATOM 5328 O O . PRO A 1 663 ? -65.257 -15.286 50.323 1.00 47.72 663 PRO A O 1
ATOM 5331 N N . GLU A 1 664 ? -67.236 -16.205 49.753 1.00 40.97 664 GLU A N 1
ATOM 5332 C CA . GLU A 1 664 ? -67.094 -16.184 48.298 1.00 40.97 664 GLU A CA 1
ATOM 5333 C C . GLU A 1 664 ? -67.095 -14.745 47.753 1.00 40.97 664 GLU A C 1
ATOM 5335 O O . GLU A 1 664 ? -68.046 -13.990 47.949 1.00 40.97 664 GLU A O 1
ATOM 5340 N N . MET A 1 665 ? -66.061 -14.383 46.992 1.00 34.16 665 MET A N 1
ATOM 5341 C CA . MET A 1 665 ? -66.174 -13.376 45.938 1.00 34.16 665 MET A CA 1
ATOM 5342 C C . MET A 1 665 ? -65.737 -14.017 44.625 1.00 34.16 665 MET A C 1
ATOM 5344 O O . MET A 1 665 ? -64.603 -14.472 44.476 1.00 34.16 665 MET A O 1
ATOM 5348 N N . GLN A 1 666 ? -66.696 -14.086 43.706 1.00 39.75 666 GLN A N 1
ATOM 5349 C CA . GLN A 1 666 ? -66.572 -14.631 42.364 1.00 39.75 666 GLN A CA 1
ATOM 5350 C C . GLN A 1 666 ? -65.484 -13.908 41.565 1.00 39.75 666 GLN A C 1
ATOM 5352 O O . GLN A 1 666 ? -65.434 -12.680 41.499 1.00 39.75 666 GLN A O 1
ATOM 5357 N N . ALA A 1 667 ? -64.628 -14.711 40.943 1.00 37.75 667 ALA A N 1
ATOM 5358 C CA . ALA A 1 667 ? -63.594 -14.284 40.024 1.00 37.75 667 ALA A CA 1
ATOM 5359 C C . ALA A 1 667 ? -64.197 -13.891 38.666 1.00 37.75 667 ALA A C 1
ATOM 5361 O O . ALA A 1 667 ? -64.901 -14.677 38.034 1.00 37.75 667 ALA A O 1
ATOM 5362 N N . LEU A 1 668 ? -63.847 -12.694 38.195 1.00 39.22 668 LEU A N 1
ATOM 5363 C CA . LEU A 1 668 ? -63.817 -12.364 36.776 1.00 39.22 668 LEU A CA 1
ATOM 5364 C C . LEU A 1 668 ? -62.474 -12.849 36.215 1.00 39.22 668 LEU A C 1
ATOM 5366 O O . LEU A 1 668 ? -61.431 -12.274 36.514 1.00 39.22 668 LEU A O 1
ATOM 5370 N N . LEU A 1 669 ? -62.509 -13.896 35.392 1.00 38.03 669 LEU A N 1
ATOM 5371 C CA . LEU A 1 669 ? -61.463 -14.206 34.419 1.00 38.03 669 LEU A CA 1
ATOM 5372 C C . LEU A 1 669 ? -62.130 -14.456 33.066 1.00 38.03 669 LEU A C 1
ATOM 5374 O O . LEU A 1 669 ? -62.578 -15.557 32.770 1.00 38.03 669 LEU A O 1
ATOM 5378 N N . HIS A 1 670 ? -62.159 -13.415 32.241 1.00 41.69 670 HIS A N 1
ATOM 5379 C CA . HIS A 1 670 ? -62.175 -13.531 30.790 1.00 41.69 670 HIS A CA 1
ATOM 5380 C C . HIS A 1 670 ? -61.255 -12.442 30.246 1.00 41.69 670 HIS A C 1
ATOM 5382 O O . HIS A 1 670 ? -61.637 -11.281 30.278 1.00 41.69 670 HIS A O 1
ATOM 5388 N N . THR A 1 671 ? -60.059 -12.832 29.801 1.00 37.44 671 THR A N 1
ATOM 5389 C CA . THR A 1 671 ? -59.513 -12.510 28.469 1.00 37.44 671 THR A CA 1
ATOM 5390 C C . THR A 1 671 ? -58.159 -13.195 28.297 1.00 37.44 671 THR A C 1
ATOM 5392 O O . THR A 1 671 ? -57.134 -12.738 28.793 1.00 37.44 671 THR A O 1
ATOM 5395 N N . THR A 1 672 ? -58.175 -14.304 27.564 1.00 39.28 672 THR A N 1
ATOM 5396 C CA . THR A 1 672 ? -57.099 -14.684 26.647 1.00 39.28 672 THR A CA 1
ATOM 5397 C C . THR A 1 672 ? -57.411 -14.055 25.290 1.00 39.28 672 THR A C 1
ATOM 5399 O O . THR A 1 672 ? -58.386 -14.467 24.658 1.00 39.28 672 THR A O 1
ATOM 5402 N N . ILE A 1 673 ? -56.648 -13.024 24.923 1.00 38.78 673 ILE A N 1
ATOM 5403 C CA . ILE A 1 673 ? -55.877 -12.777 23.682 1.00 38.78 673 ILE A CA 1
ATOM 5404 C C . ILE A 1 673 ? -55.265 -11.385 23.840 1.00 38.78 673 ILE A C 1
ATOM 5406 O O . ILE A 1 673 ? -56.039 -10.439 24.114 1.00 38.78 673 ILE A O 1
#